Protein AF-0000000071013934 (afdb_homodimer)

Solvent-accessible surface area (backbone atoms only — not comparable to full-atom values): 30357 Å² total; per-residue (Å²): 129,81,74,70,80,73,46,52,66,55,54,49,18,62,59,69,71,45,72,59,79,44,71,48,72,57,85,79,31,37,41,34,33,41,64,48,52,67,45,77,41,70,38,68,51,30,74,36,22,29,48,32,32,29,73,33,54,48,61,37,32,35,42,35,50,94,93,33,70,48,90,60,59,30,35,56,66,19,29,28,35,43,26,44,74,44,64,42,32,38,39,32,55,41,21,38,24,34,35,40,36,36,43,44,63,85,71,47,74,48,70,39,23,39,59,53,44,65,43,72,41,77,47,37,84,38,65,45,62,45,28,45,50,52,50,47,48,24,54,71,65,40,77,92,51,94,57,45,66,63,50,44,48,40,41,46,52,31,43,50,57,59,66,42,40,43,78,64,80,79,79,62,72,61,55,81,66,60,81,63,67,32,49,43,55,26,52,50,49,49,49,35,62,76,39,35,37,53,90,81,43,63,60,58,53,9,51,72,53,71,35,54,50,69,58,33,41,51,53,42,20,50,53,67,75,45,42,63,66,55,48,45,50,49,42,22,47,52,52,44,54,52,44,48,70,72,46,85,66,50,68,57,55,49,22,50,63,36,51,38,92,37,49,68,58,39,40,52,52,36,22,72,70,69,71,39,39,60,68,55,46,30,56,59,62,76,103,128,81,75,69,79,72,45,53,66,54,54,49,19,63,59,68,70,46,72,57,80,45,69,47,72,58,85,80,32,37,41,34,30,42,66,40,50,66,45,76,39,70,40,68,51,30,72,36,24,30,48,32,31,29,74,34,54,49,61,37,32,35,43,34,50,93,95,33,70,48,90,60,60,30,35,56,64,19,31,28,36,44,27,44,72,44,63,43,33,37,39,31,57,42,22,38,26,34,34,40,35,37,42,45,64,85,72,48,75,48,70,39,21,39,58,55,44,66,42,71,41,78,48,38,83,39,65,45,63,45,28,44,51,50,50,47,50,23,55,72,66,40,78,92,52,95,59,44,66,61,51,45,49,40,40,47,50,29,44,50,57,59,66,42,42,44,77,66,79,78,78,61,71,60,55,82,67,59,80,63,70,34,48,42,54,25,51,50,50,48,49,34,63,74,40,35,38,52,89,81,42,60,62,59,53,10,51,71,52,71,36,53,50,68,57,32,41,51,52,41,20,52,55,67,73,44,44,63,65,56,48,43,49,49,41,22,47,52,50,46,54,52,43,47,68,71,46,88,66,52,68,57,55,49,23,50,65,35,51,40,94,38,48,68,59,39,39,51,52,36,23,72,71,72,74,40,40,60,67,54,46,31,56,58,64,76,102

Sequence (574 aa):
MTERASTNETIISETLGRGPDRSANIGDWQFARWRQFIGSYELPALVDPVFVVHVGGKPDTRLWQAEEWSSSRSIPGCATIVPAGQPTGWRIDGELDVVTVSVPLASLTCGDAIDRFRHTRFAFADPLGIALTRQILSELYAPEGIDRTAYINVLLDALKAHTLRGPALASHAPFPTADFSAHRIHNIMNAVLAHPEADHRLESMAADAGLTPSHFCRVFKKATGISPHQYVMKARLERAREMLGESELSIAAIADSIGFTSQSHFTRAFRQFSGQTPSGWRAATLQMTERASTNETIISETLGRGPDRSANIGDWQFARWRQFIGSYELPALVDPVFVVHVGGKPDTRLWQAEEWSSSRSIPGCATIVPAGQPTGWRIDGELDVVTVSVPLASLTCGDAIDRFRHTRFAFADPLGIALTRQILSELYAPEGIDRTAYINVLLDALKAHTLRGPALASHAPFPTADFSAHRIHNIMNAVLAHPEADHRLESMAADAGLTPSHFCRVFKKATGISPHQYVMKARLERAREMLGESELSIAAIADSIGFTSQSHFTRAFRQFSGQTPSGWRAATLQ

Organism: NCBI:txid2759526

pLDDT: mean 81.99, std 13.56, range [24.75, 96.44]

Nearest PDB structures (foldseek):
  3w6v-assembly1_A  TM=9.590E-01  e=8.128E-07  Streptomyces griseus
  3oio-assembly1_A  TM=9.150E-01  e=6.453E-07  Chromobacterium violaceum
  6swi-assembly1_A  TM=9.028E-01  e=6.453E-07  Geobacillus stearothermophilus
  3lsg-assembly1_A  TM=8.966E-01  e=2.168E-06  Fusobacterium nucleatum subsp. nucleatum
  4fe7-assembly1_A-2  TM=6.708E-01  e=1.730E-05  Escherichia coli

Secondary structure (DSSP, 8-state):
-------HHHHHHHHHTS--SEEEEETTEEEEEEES--EEEEEPPPSS-EEEEEEEE-S-EEEEETTEE-SS-B-TTEEEEE-TT--EEEEE-S-EEEEEEE--GGG--SHHHHHHHHS-EEEEE-HHHHHHHHHHHHHHHSPP-TTHHHHHHHHHHHHHHHHSS----TTS-SS----S-HHHHHHHHHHHHH-TTS---HHHHHHHHTS-HHHHHHHHHHHHSS-HHHHHHHHHHHHHHHHHHH----HHHHHHHTT-S-HHHHHHHHHHHHSS-HHHHHHHHH-/-------HHHHHHHHHTS--SEEEEETTEEEEEEE---EEEEEPPPSS-EEEEEEEE-S-EEEEETTEE-SS-B-TTEEEEE-TT--EEEEE-S-EEEEEEE--GGG--SHHHHHHHHS-EEEEE-HHHHHHHHHHHHHHHSPP-TTHHHHHHHHHHHHHHHHSS----TTS-SS----S-HHHHHHHHHHHHH-TTS---HHHHHHHHTS-HHHHHHHHHHHHSS-HHHHHHHHHHHHHHHHHHH----HHHHHHHTT-S-HHHHHHHHHHHHSS-HHHHHHHHH-

Foldseek 3Di:
DPPPPQAQQNQVCVQQVHGFPDWDDQDPKIKGKHKDGAAKTKGAFHAFKKKKAFQDWDFAKWKDDPNDIDPHTADHQFIKIGAGPHIIMMGGDTMTIMMIMGDDPVLLDDPQQCVLRVDIDPGHHDNLLNVLSVVLVVLSPDPDDPCSSVVNVVSVVVNSCVNSGHPPPPDDDPDQDQPAPPVLLVVLLVVCLVQLQDDDDLCVSQVSSVHHSVVCQVSNCSRPVHGPVVSSLVSLLVVLLVCLLPHPDDLQVSCNRNHHPGSVVSQVSNCVVPVHGSVVSSVVNVD/DPPPPQAQQNQVCVQQVHGFPDWDDQDPKIKGKHKFDADKTKGAFHAFKKKKAFQDWDFAKWKDDPNDIDPHTADHQFIKIDAGPHIIMMGDDTMTIMMIMGDDPVLLDDPQQCVLRVDIDPGHHDNLLNVLSVVLVVLSPDPDDPCSSVVNVVSVVVNSCVNSGHPPPPPDPPDQDQPAPVVLLVVLLVVCLVQLQDPDDLCVSQVSSVHHSVVQQVSNCSRPVHGPVVSSLVSLLVVLLVCLLPHPDDLQVSCNRNHHPGSVVSQVSNCVVPVHGSVVSSVVNVD

Radius of gyration: 30.51 Å; Cα contacts (8 Å, |Δi|>4): 995; chains: 2; bounding box: 53×97×70 Å

Structure (mmCIF, N/CA/C/O backbone):
data_AF-0000000071013934-model_v1
#
loop_
_entity.id
_entity.type
_entity.pdbx_description
1 polymer 'Helix-turn-helix transcriptional regulator'
#
loop_
_atom_site.group_PDB
_atom_site.id
_atom_site.type_symbol
_atom_site.label_atom_id
_atom_site.label_alt_id
_atom_site.label_comp_id
_atom_site.label_asym_id
_atom_site.label_entity_id
_atom_site.label_seq_id
_atom_site.pdbx_PDB_ins_code
_atom_site.Cartn_x
_atom_site.Cartn_y
_atom_site.Cartn_z
_atom_site.occupancy
_atom_site.B_iso_or_equiv
_atom_site.auth_seq_id
_atom_site.auth_comp_id
_atom_site.auth_asym_id
_atom_site.auth_atom_id
_atom_site.pdbx_PDB_model_num
ATOM 1 N N . MET A 1 1 ? -12.875 -44.25 2.525 1 24.75 1 MET A N 1
ATOM 2 C CA . MET A 1 1 ? -12.156 -43.312 1.644 1 24.75 1 MET A CA 1
ATOM 3 C C . MET A 1 1 ? -12.141 -41.906 2.221 1 24.75 1 MET A C 1
ATOM 5 O O . MET A 1 1 ? -13.195 -41.281 2.373 1 24.75 1 MET A O 1
ATOM 9 N N . THR A 1 2 ? -11.406 -41.656 3.229 1 33.31 2 THR A N 1
ATOM 10 C CA . THR A 1 2 ? -11.438 -40.5 4.094 1 33.31 2 THR A CA 1
ATOM 11 C C . THR A 1 2 ? -11.531 -39.219 3.268 1 33.31 2 THR A C 1
ATOM 13 O O . THR A 1 2 ? -10.68 -38.969 2.414 1 33.31 2 THR A O 1
ATOM 16 N N . GLU A 1 3 ? -12.656 -38.781 2.926 1 38.78 3 GLU A N 1
ATOM 17 C CA . GLU A 1 3 ? -12.984 -37.562 2.193 1 38.78 3 GLU A CA 1
ATOM 18 C C . GLU A 1 3 ? -12.008 -36.438 2.525 1 38.78 3 GLU A C 1
ATOM 20 O O . GLU A 1 3 ? -11.961 -35.969 3.662 1 38.78 3 GLU A O 1
ATOM 25 N N . ARG A 1 4 ? -10.812 -36.594 2.219 1 44.19 4 ARG A N 1
ATOM 26 C CA . ARG A 1 4 ? -9.844 -35.531 2.463 1 44.19 4 ARG A CA 1
ATOM 27 C C . ARG A 1 4 ? -10.492 -34.156 2.34 1 44.19 4 ARG A C 1
ATOM 29 O O . ARG A 1 4 ? -11.188 -33.875 1.362 1 44.19 4 ARG A O 1
ATOM 36 N N . ALA A 1 5 ? -10.828 -33.5 3.428 1 55.72 5 ALA A N 1
ATOM 37 C CA . ALA A 1 5 ? -11.445 -32.188 3.596 1 55.72 5 ALA A CA 1
ATOM 38 C C . ALA A 1 5 ? -10.891 -31.203 2.584 1 55.72 5 ALA A C 1
ATOM 40 O O . ALA A 1 5 ? -9.688 -30.953 2.541 1 55.72 5 ALA A O 1
ATOM 41 N N . SER A 1 6 ? -11.555 -30.938 1.416 1 79.31 6 SER A N 1
ATOM 42 C CA . SER A 1 6 ? -11.203 -30.125 0.256 1 79.31 6 SER A CA 1
ATOM 43 C C . SER A 1 6 ? -10.82 -28.703 0.67 1 79.31 6 SER A C 1
ATOM 45 O O . SER A 1 6 ? -11.523 -28.078 1.472 1 79.31 6 SER A O 1
ATOM 47 N N . THR A 1 7 ? -9.562 -28.312 0.638 1 89.19 7 THR A N 1
ATOM 48 C CA . THR A 1 7 ? -9.078 -26.969 0.917 1 89.19 7 THR A CA 1
ATOM 49 C C . THR A 1 7 ? -9.461 -26.016 -0.21 1 89.19 7 THR A C 1
ATOM 51 O O . THR A 1 7 ? -9.867 -26.453 -1.288 1 89.19 7 THR A O 1
ATOM 54 N N . ASN A 1 8 ? -9.508 -24.719 0.08 1 94.44 8 ASN A N 1
ATOM 55 C CA . ASN A 1 8 ? -9.734 -23.734 -0.963 1 94.44 8 ASN A CA 1
ATOM 56 C C . ASN A 1 8 ? -8.812 -23.953 -2.158 1 94.44 8 ASN A C 1
ATOM 58 O O . ASN A 1 8 ? -9.242 -23.844 -3.309 1 94.44 8 ASN A O 1
ATOM 62 N N . GLU A 1 9 ? -7.594 -24.266 -1.854 1 91 9 GLU A N 1
ATOM 63 C CA . GLU A 1 9 ? -6.621 -24.469 -2.924 1 91 9 GLU A CA 1
ATOM 64 C C . GLU A 1 9 ? -7.047 -25.609 -3.846 1 91 9 GLU A C 1
ATOM 66 O O . GLU A 1 9 ? -6.945 -25.5 -5.07 1 91 9 GLU A O 1
ATOM 71 N N . THR A 1 10 ? -7.461 -26.688 -3.25 1 89.38 10 THR A N 1
ATOM 72 C CA . THR A 1 10 ? -7.902 -27.844 -4.035 1 89.38 10 THR A CA 1
ATOM 73 C C . THR A 1 10 ? -9.117 -27.484 -4.883 1 89.38 10 THR A C 1
ATOM 75 O O . THR A 1 10 ? -9.18 -27.812 -6.066 1 89.38 10 THR A O 1
ATOM 78 N N . ILE A 1 11 ? -10.086 -26.781 -4.293 1 90.69 11 ILE A N 1
ATOM 79 C CA . ILE A 1 11 ? -11.312 -26.406 -4.988 1 90.69 11 ILE A CA 1
ATOM 80 C C . ILE A 1 11 ? -10.977 -25.484 -6.168 1 90.69 11 ILE A C 1
ATOM 82 O O . ILE A 1 11 ? -11.461 -25.703 -7.281 1 90.69 11 ILE A O 1
ATOM 86 N N . ILE A 1 12 ? -10.125 -24.547 -5.953 1 90.88 12 ILE A N 1
ATOM 87 C CA . ILE A 1 12 ? -9.758 -23.594 -6.992 1 90.88 12 ILE A CA 1
ATOM 88 C C . ILE A 1 12 ? -8.945 -24.297 -8.078 1 90.88 12 ILE A C 1
ATOM 90 O O . ILE A 1 12 ? -9.156 -24.047 -9.266 1 90.88 12 ILE A O 1
ATOM 94 N N . SER A 1 13 ? -8.023 -25.141 -7.652 1 85.12 13 SER A N 1
ATOM 95 C CA . SER A 1 13 ? -7.211 -25.891 -8.609 1 85.12 13 SER A CA 1
ATOM 96 C C . SER A 1 13 ? -8.086 -26.734 -9.531 1 85.12 13 SER A C 1
ATOM 98 O O . SER A 1 13 ? -7.852 -26.781 -10.742 1 85.12 13 SER A O 1
ATOM 100 N N . GLU A 1 14 ? -8.977 -27.375 -8.938 1 79.5 14 GLU A N 1
ATOM 101 C CA . GLU A 1 14 ? -9.883 -28.203 -9.727 1 79.5 14 GLU A CA 1
ATOM 102 C C . GLU A 1 14 ? -10.719 -27.359 -10.68 1 79.5 14 GLU A C 1
ATOM 104 O O . GLU A 1 14 ? -10.953 -27.75 -11.828 1 79.5 14 GLU A O 1
ATOM 109 N N . THR A 1 15 ? -11.195 -26.234 -10.195 1 80.94 15 THR A N 1
ATOM 110 C CA . THR A 1 15 ? -11.992 -25.328 -11.016 1 80.94 15 THR A CA 1
ATOM 111 C C . THR A 1 15 ? -11.18 -24.797 -12.195 1 80.94 15 THR A C 1
ATOM 113 O O . THR A 1 15 ? -11.672 -24.734 -13.32 1 80.94 15 THR A O 1
ATOM 116 N N . LEU A 1 16 ? -9.93 -24.469 -11.922 1 77.31 16 LEU A N 1
ATOM 117 C CA . LEU A 1 16 ? -9.078 -23.875 -12.945 1 77.31 16 LEU A CA 1
ATOM 118 C C . LEU A 1 16 ? -8.422 -24.938 -13.812 1 77.31 16 LEU A C 1
ATOM 120 O O . LEU A 1 16 ? -7.922 -24.641 -14.898 1 77.31 16 LEU A O 1
ATOM 124 N N . GLY A 1 17 ? -8.398 -26.125 -13.289 1 68.56 17 GLY A N 1
ATOM 125 C CA . GLY A 1 17 ? -7.738 -27.219 -14 1 68.56 17 GLY A CA 1
ATOM 126 C C . GLY A 1 17 ? -6.23 -27.203 -13.836 1 68.56 17 GLY A C 1
ATOM 127 O O . GLY A 1 17 ? -5.508 -27.828 -14.617 1 68.56 17 GLY A O 1
ATOM 128 N N . ARG A 1 18 ? -5.766 -26.391 -12.906 1 71.31 18 ARG A N 1
ATOM 129 C CA . ARG A 1 18 ? -4.336 -26.312 -12.633 1 71.31 18 ARG A CA 1
ATOM 130 C C . ARG A 1 18 ? -4.074 -25.828 -11.211 1 71.31 18 ARG A C 1
ATOM 132 O O . ARG A 1 18 ? -4.922 -25.172 -10.609 1 71.31 18 ARG A O 1
ATOM 139 N N . GLY A 1 19 ? -2.854 -26.078 -10.758 1 77.81 19 GLY A N 1
ATOM 140 C CA . GLY A 1 19 ? -2.469 -25.609 -9.438 1 77.81 19 GLY A CA 1
ATOM 141 C C . GLY A 1 19 ? -1.943 -24.188 -9.438 1 77.81 19 GLY A C 1
ATOM 142 O O . GLY A 1 19 ? -1.759 -23.594 -10.5 1 77.81 19 GLY A O 1
ATOM 143 N N . PRO A 1 20 ? -1.789 -23.672 -8.258 1 84.25 20 PRO A N 1
ATOM 144 C CA . PRO A 1 20 ? -1.221 -22.328 -8.156 1 84.25 20 PRO A CA 1
ATOM 145 C C . PRO A 1 20 ? 0.247 -22.281 -8.57 1 84.25 20 PRO A C 1
ATOM 147 O O . PRO A 1 20 ? 0.943 -23.297 -8.531 1 84.25 20 PRO A O 1
ATOM 150 N N . ASP A 1 21 ? 0.626 -21.125 -9.023 1 78.75 21 ASP A N 1
ATOM 151 C CA . ASP A 1 21 ? 2.031 -20.891 -9.336 1 78.75 21 ASP A CA 1
ATOM 152 C C . ASP A 1 21 ? 2.9 -21 -8.086 1 78.75 21 ASP A C 1
ATOM 154 O O . ASP A 1 21 ? 3.996 -21.562 -8.133 1 78.75 21 ASP A O 1
ATOM 158 N N . ARG A 1 22 ? 2.445 -20.422 -7.035 1 82.31 22 ARG A N 1
ATOM 159 C CA . ARG A 1 22 ? 3.076 -20.453 -5.719 1 82.31 22 ARG A CA 1
ATOM 160 C C . ARG A 1 22 ? 2.029 -20.469 -4.613 1 82.31 22 ARG A C 1
ATOM 162 O O . ARG A 1 22 ? 1.016 -19.766 -4.699 1 82.31 22 ARG A O 1
ATOM 169 N N . SER A 1 23 ? 2.25 -21.312 -3.662 1 91.06 23 SER A N 1
ATOM 170 C CA . SER A 1 23 ? 1.343 -21.344 -2.52 1 91.06 23 SER A CA 1
ATOM 171 C C . SER A 1 23 ? 2.102 -21.562 -1.218 1 91.06 23 SER A C 1
ATOM 173 O O . SER A 1 23 ? 3.191 -22.141 -1.22 1 91.06 23 SER A O 1
ATOM 175 N N . ALA A 1 24 ? 1.647 -21.047 -0.146 1 91.75 24 ALA A N 1
ATOM 176 C CA . ALA A 1 24 ? 2.25 -21.219 1.172 1 91.75 24 ALA A CA 1
ATOM 177 C C . ALA A 1 24 ? 1.213 -21.047 2.277 1 91.75 24 ALA A C 1
ATOM 179 O O . ALA A 1 24 ? 0.344 -20.172 2.189 1 91.75 24 ALA A O 1
ATOM 180 N N . ASN A 1 25 ? 1.314 -21.891 3.209 1 91.88 25 ASN A N 1
ATOM 181 C CA . ASN A 1 25 ? 0.598 -21.656 4.457 1 91.88 25 ASN A CA 1
ATOM 182 C C . ASN A 1 25 ? 1.431 -20.844 5.434 1 91.88 25 ASN A C 1
ATOM 184 O O . ASN A 1 25 ? 2.547 -21.219 5.785 1 91.88 25 ASN A O 1
ATOM 188 N N . ILE A 1 26 ? 1.011 -19.781 5.832 1 91.94 26 ILE A N 1
ATOM 189 C CA . ILE A 1 26 ? 1.632 -18.922 6.828 1 91.94 26 ILE A CA 1
ATOM 190 C C . ILE A 1 26 ? 0.737 -18.828 8.062 1 91.94 26 ILE A C 1
ATOM 192 O O . ILE A 1 26 ? -0.283 -18.125 8.047 1 91.94 26 ILE A O 1
ATOM 196 N N . GLY A 1 27 ? 1.158 -19.438 9.094 1 87.44 27 GLY A N 1
ATOM 197 C CA . GLY A 1 27 ? 0.196 -19.672 10.156 1 87.44 27 GLY A CA 1
ATOM 198 C C . GLY A 1 27 ? -1.03 -20.438 9.695 1 87.44 27 GLY A C 1
ATOM 199 O O . GLY A 1 27 ? -0.911 -21.5 9.07 1 87.44 27 GLY A O 1
ATOM 200 N N . ASP A 1 28 ? -2.201 -19.828 10.023 1 90.19 28 ASP A N 1
ATOM 201 C CA . ASP A 1 28 ? -3.457 -20.469 9.648 1 90.19 28 ASP A CA 1
ATOM 202 C C . ASP A 1 28 ? -4.008 -19.891 8.352 1 90.19 28 ASP A C 1
ATOM 204 O O . ASP A 1 28 ? -5.082 -20.281 7.895 1 90.19 28 ASP A O 1
ATOM 208 N N . TRP A 1 29 ? -3.27 -18.984 7.781 1 94 29 TRP A N 1
ATOM 209 C CA . TRP A 1 29 ? -3.727 -18.375 6.535 1 94 29 TRP A CA 1
ATOM 210 C C . TRP A 1 29 ? -3.014 -18.984 5.336 1 94 29 TRP A C 1
ATOM 212 O O . TRP A 1 29 ? -1.835 -19.344 5.418 1 94 29 TRP A O 1
ATOM 222 N N . GLN A 1 30 ? -3.695 -19.141 4.297 1 94.31 30 GLN A N 1
ATOM 223 C CA . GLN A 1 30 ? -3.129 -19.75 3.096 1 94.31 30 GLN A CA 1
ATOM 224 C C . GLN A 1 30 ? -3.049 -18.75 1.953 1 94.31 30 GLN A C 1
ATOM 226 O O . GLN A 1 30 ? -4.039 -18.078 1.633 1 94.31 30 GLN A O 1
ATOM 231 N N . PHE A 1 31 ? -1.835 -18.594 1.401 1 94.81 31 PHE A N 1
ATOM 232 C CA . PHE A 1 31 ? -1.587 -17.734 0.249 1 94.81 31 PHE A CA 1
ATOM 233 C C . PHE A 1 31 ? -1.351 -18.578 -1.005 1 94.81 31 PHE A C 1
ATOM 235 O O . PHE A 1 31 ? -0.625 -19.562 -0.967 1 94.81 31 PHE A O 1
ATOM 242 N N . ALA A 1 32 ? -1.992 -18.172 -2.107 1 94.12 32 ALA A N 1
ATOM 243 C CA . ALA A 1 32 ? -1.76 -18.859 -3.379 1 94.12 32 ALA A CA 1
ATOM 244 C C . ALA A 1 32 ? -1.854 -17.875 -4.547 1 94.12 32 ALA A C 1
ATOM 246 O O . ALA A 1 32 ? -2.793 -17.078 -4.625 1 94.12 32 ALA A O 1
ATOM 247 N N . ARG A 1 33 ? -0.905 -17.891 -5.367 1 89.88 33 ARG A N 1
ATOM 248 C CA . ARG A 1 33 ? -0.937 -17.078 -6.578 1 89.88 33 ARG A CA 1
ATOM 249 C C . ARG A 1 33 ? -1.423 -17.891 -7.773 1 89.88 33 ARG A C 1
ATOM 251 O O . ARG A 1 33 ? -0.94 -19 -8.008 1 89.88 33 ARG A O 1
ATOM 258 N N . TRP A 1 34 ? -2.377 -17.328 -8.461 1 85.19 34 TRP A N 1
ATOM 259 C CA . TRP A 1 34 ? -2.953 -17.938 -9.648 1 85.19 34 TRP A CA 1
ATOM 260 C C . TRP A 1 34 ? -2.721 -17.078 -10.883 1 85.19 34 TRP A C 1
ATOM 262 O O . TRP A 1 34 ? -3.018 -15.883 -10.875 1 85.19 34 TRP A O 1
ATOM 272 N N . ARG A 1 35 ? -2.174 -17.703 -11.852 1 78 35 ARG A N 1
ATOM 273 C CA . ARG A 1 35 ? -1.84 -16.922 -13.039 1 78 35 ARG A CA 1
ATOM 274 C C . ARG A 1 35 ? -2.34 -17.609 -14.305 1 78 35 ARG A C 1
ATOM 276 O O . ARG A 1 35 ? -2.539 -18.812 -14.32 1 78 35 ARG A O 1
ATOM 283 N N . GLN A 1 36 ? -2.484 -16.656 -15.297 1 63.12 36 GLN A N 1
ATOM 284 C CA . GLN A 1 36 ? -2.492 -17.016 -16.719 1 63.12 36 GLN A CA 1
ATOM 285 C C . GLN A 1 36 ? -3.688 -17.906 -17.047 1 63.12 36 GLN A C 1
ATOM 287 O O . GLN A 1 36 ? -3.539 -18.938 -17.703 1 63.12 36 GLN A O 1
ATOM 292 N N . PHE A 1 37 ? -4.945 -17.656 -16.578 1 62.09 37 PHE A N 1
ATOM 293 C CA . PHE A 1 37 ? -6.129 -18.406 -16.969 1 62.09 37 PHE A CA 1
ATOM 294 C C . PHE A 1 37 ? -7.203 -17.469 -17.516 1 62.09 37 PHE A C 1
ATOM 296 O O . PHE A 1 37 ? -7.293 -16.312 -17.109 1 62.09 37 PHE A O 1
ATOM 303 N N . ILE A 1 38 ? -7.688 -17.828 -18.719 1 60.84 38 ILE A N 1
ATOM 304 C CA . ILE A 1 38 ? -8.789 -17.125 -19.391 1 60.84 38 ILE A CA 1
ATOM 305 C C . ILE A 1 38 ? -10 -18.062 -19.5 1 60.84 38 ILE A C 1
ATOM 307 O O . ILE A 1 38 ? -9.844 -19.266 -19.719 1 60.84 38 ILE A O 1
ATOM 311 N N . GLY A 1 39 ? -11.125 -17.375 -19.297 1 66.12 39 GLY A N 1
ATOM 312 C CA . GLY A 1 39 ? -12.336 -18.156 -19.469 1 66.12 39 GLY A CA 1
ATOM 313 C C . GLY A 1 39 ? -13.398 -17.844 -18.438 1 66.12 39 GLY A C 1
ATOM 314 O O . GLY A 1 39 ? -13.312 -16.844 -17.734 1 66.12 39 GLY A O 1
ATOM 315 N N . SER A 1 40 ? -14.438 -18.656 -18.547 1 71.62 40 SER A N 1
ATOM 316 C CA . SER A 1 40 ? -15.523 -18.578 -17.562 1 71.62 40 SER A CA 1
ATOM 317 C C . SER A 1 40 ? -15.445 -19.719 -16.562 1 71.62 40 SER A C 1
ATOM 319 O O . SER A 1 40 ? -15.25 -20.875 -16.938 1 71.62 40 SER A O 1
ATOM 321 N N . TYR A 1 41 ? -15.492 -19.375 -15.352 1 77.06 41 TYR A N 1
ATOM 322 C CA . TYR A 1 41 ? -15.32 -20.375 -14.297 1 77.06 41 TYR A CA 1
ATOM 323 C C . TYR A 1 41 ? -16.453 -20.297 -13.289 1 77.06 41 TYR A C 1
ATOM 325 O O . TYR A 1 41 ? -16.891 -19.219 -12.898 1 77.06 41 TYR A O 1
ATOM 333 N N . GLU A 1 42 ? -16.953 -21.438 -13.023 1 82.62 42 GLU A N 1
ATOM 334 C CA . GLU A 1 42 ? -17.875 -21.578 -11.898 1 82.62 42 GLU A CA 1
ATOM 335 C C . GLU A 1 42 ? -17.141 -22.125 -10.664 1 82.62 42 GLU A C 1
ATOM 337 O O . GLU A 1 42 ? -16.797 -23.297 -10.609 1 82.62 42 GLU A O 1
ATOM 342 N N . LEU A 1 43 ? -16.969 -21.281 -9.758 1 86.75 43 LEU A N 1
ATOM 343 C CA . LEU A 1 43 ? -16.25 -21.641 -8.547 1 86.75 43 LEU A CA 1
ATOM 344 C C . LEU A 1 43 ? -17.203 -22.125 -7.469 1 86.75 43 LEU A C 1
ATOM 346 O O . LEU A 1 43 ? -18.047 -21.375 -6.996 1 86.75 43 LEU A O 1
ATOM 350 N N . PRO A 1 44 ? -17.062 -23.406 -7.168 1 90.25 44 PRO A N 1
ATOM 351 C CA . PRO A 1 44 ? -17.891 -23.906 -6.062 1 90.25 44 PRO A CA 1
ATOM 352 C C . PRO A 1 44 ? -17.656 -23.141 -4.762 1 90.25 44 PRO A C 1
ATOM 354 O O . PRO A 1 44 ? -16.703 -22.359 -4.66 1 90.25 44 PRO A O 1
ATOM 357 N N . ALA A 1 45 ? -18.594 -23.391 -3.824 1 92.31 45 ALA A N 1
ATOM 358 C CA . ALA A 1 45 ? -18.453 -22.766 -2.514 1 92.31 45 ALA A CA 1
ATOM 359 C C . ALA A 1 45 ? -17.109 -23.141 -1.886 1 92.31 45 ALA A C 1
ATOM 361 O O . ALA A 1 45 ? -16.719 -24.312 -1.852 1 92.31 45 ALA A O 1
ATOM 362 N N . LEU A 1 46 ? -16.438 -22.141 -1.454 1 93.56 46 LEU A N 1
ATOM 363 C CA . LEU A 1 46 ? -15.156 -22.344 -0.776 1 93.56 46 LEU A CA 1
ATOM 364 C C . LEU A 1 46 ? -15.375 -22.656 0.699 1 93.56 46 LEU A C 1
ATOM 366 O O . LEU A 1 46 ? -16.438 -22.375 1.255 1 93.56 46 LEU A O 1
ATOM 370 N N . VAL A 1 47 ? -14.406 -23.297 1.325 1 93.81 47 VAL A N 1
ATOM 371 C CA . VAL A 1 47 ? -14.477 -23.703 2.725 1 93.81 47 VAL A CA 1
ATOM 372 C C . VAL A 1 47 ? -14.266 -22.5 3.627 1 93.81 47 VAL A C 1
ATOM 374 O O . VAL A 1 47 ? -14.984 -22.312 4.613 1 93.81 47 VAL A O 1
ATOM 377 N N . ASP A 1 48 ? -13.312 -21.688 3.346 1 95.06 48 ASP A N 1
ATOM 378 C CA . ASP A 1 48 ? -12.984 -20.453 4.039 1 95.06 48 ASP A CA 1
ATOM 379 C C . ASP A 1 48 ? -13.188 -19.234 3.127 1 95.06 48 ASP A C 1
ATOM 381 O O . ASP A 1 48 ? -13.07 -19.359 1.905 1 95.06 48 ASP A O 1
ATOM 385 N N . PRO A 1 49 ? -13.609 -18.109 3.719 1 94.94 49 PRO A N 1
ATOM 386 C CA . PRO A 1 49 ? -13.633 -16.906 2.883 1 94.94 49 PRO A CA 1
ATOM 387 C C . PRO A 1 49 ? -12.242 -16.516 2.373 1 94.94 49 PRO A C 1
ATOM 389 O O . PRO A 1 49 ? -11.234 -16.891 2.965 1 94.94 49 PRO A O 1
ATOM 392 N N . VAL A 1 50 ? -12.305 -15.711 1.302 1 95.81 50 VAL A N 1
ATOM 393 C CA . VAL A 1 50 ? -11.023 -15.43 0.657 1 95.81 50 VAL A CA 1
ATOM 394 C C . VAL A 1 50 ? -10.93 -13.938 0.339 1 95.81 50 VAL A C 1
ATOM 396 O O . VAL A 1 50 ? -11.906 -13.32 -0.077 1 95.81 50 VAL A O 1
ATOM 399 N N . PHE A 1 51 ? -9.812 -13.352 0.679 1 94.31 51 PHE A N 1
ATOM 400 C CA . PHE A 1 51 ? -9.383 -12.039 0.209 1 94.31 51 PHE A CA 1
ATOM 401 C C . PHE A 1 51 ? -8.531 -12.164 -1.051 1 94.31 51 PHE A C 1
ATOM 403 O O . PHE A 1 51 ? -7.395 -12.641 -0.995 1 94.31 51 PHE A O 1
ATOM 410 N N . VAL A 1 52 ? -9.078 -11.781 -2.225 1 93.38 52 VAL A N 1
ATOM 411 C CA . VAL A 1 52 ? -8.414 -11.938 -3.518 1 93.38 52 VAL A CA 1
ATOM 412 C C . VAL A 1 52 ? -7.785 -10.617 -3.943 1 93.38 52 VAL A C 1
ATOM 414 O O . VAL A 1 52 ? -8.453 -9.578 -3.963 1 93.38 52 VAL A O 1
ATOM 417 N N . VAL A 1 53 ? -6.551 -10.664 -4.277 1 92.56 53 VAL A N 1
ATOM 418 C CA . VAL A 1 53 ? -5.84 -9.469 -4.727 1 92.56 53 VAL A CA 1
ATOM 419 C C . VAL A 1 53 ? -5.441 -9.633 -6.191 1 92.56 53 VAL A C 1
ATOM 421 O O . VAL A 1 53 ? -4.77 -10.602 -6.555 1 92.56 53 VAL A O 1
ATOM 424 N N . HIS A 1 54 ? -5.871 -8.727 -6.996 1 87.12 54 HIS A N 1
ATOM 425 C CA . HIS A 1 54 ? -5.453 -8.664 -8.391 1 87.12 54 HIS A CA 1
ATOM 426 C C . HIS A 1 54 ? -4.078 -8.023 -8.531 1 87.12 54 HIS A C 1
ATOM 428 O O . HIS A 1 54 ? -3.932 -6.812 -8.336 1 87.12 54 HIS A O 1
ATOM 434 N N . VAL A 1 55 ? -3.113 -8.773 -8.797 1 82.19 55 VAL A N 1
ATOM 435 C CA . VAL A 1 55 ? -1.748 -8.258 -8.727 1 82.19 55 VAL A CA 1
ATOM 436 C C . VAL A 1 55 ? -1.241 -7.938 -10.125 1 82.19 55 VAL A C 1
ATOM 438 O O . VAL A 1 55 ? -0.285 -7.176 -10.289 1 82.19 55 VAL A O 1
ATOM 441 N N . GLY A 1 56 ? -1.862 -8.5 -11.047 1 74.88 56 GLY A N 1
ATOM 442 C CA . GLY A 1 56 ? -1.399 -8.242 -12.398 1 74.88 56 GLY A CA 1
ATOM 443 C C . GLY A 1 56 ? -2.342 -8.766 -13.461 1 74.88 56 GLY A C 1
ATOM 444 O O . GLY A 1 56 ? -3.402 -9.312 -13.148 1 74.88 56 GLY A O 1
ATOM 445 N N . GLY A 1 57 ? -1.927 -8.516 -14.695 1 68.25 57 GLY A N 1
ATOM 446 C CA . GLY A 1 57 ? -2.711 -8.984 -15.828 1 68.25 57 GLY A CA 1
ATOM 447 C C . GLY A 1 57 ? -3.631 -7.914 -16.391 1 68.25 57 GLY A C 1
ATOM 448 O O . GLY A 1 57 ? -3.494 -6.734 -16.062 1 68.25 57 GLY A O 1
ATOM 449 N N . LYS A 1 58 ? -4.477 -8.336 -17.312 1 64.62 58 LYS A N 1
ATOM 450 C CA . LYS A 1 58 ? -5.352 -7.402 -18.016 1 64.62 58 LYS A CA 1
ATOM 451 C C . LYS A 1 58 ? -6.562 -7.039 -17.156 1 64.62 58 LYS A C 1
ATOM 453 O O . LYS A 1 58 ? -7.074 -7.871 -16.406 1 64.62 58 LYS A O 1
ATOM 458 N N . PRO A 1 59 ? -6.91 -5.801 -17.156 1 60.09 59 PRO A N 1
ATOM 459 C CA . PRO A 1 59 ? -8.039 -5.289 -16.375 1 60.09 59 PRO A CA 1
ATOM 460 C C . PRO A 1 59 ? -9.391 -5.738 -16.922 1 60.09 59 PRO A C 1
ATOM 462 O O . PRO A 1 59 ? -10.156 -4.918 -17.422 1 60.09 59 PRO A O 1
ATOM 465 N N . ASP A 1 60 ? -9.648 -6.965 -17.172 1 63.81 60 ASP A N 1
ATOM 466 C CA . ASP A 1 60 ? -10.969 -7.309 -17.688 1 63.81 60 ASP A CA 1
ATOM 467 C C . ASP A 1 60 ? -11.508 -8.562 -17 1 63.81 60 ASP A C 1
ATOM 469 O O . ASP A 1 60 ? -11.711 -9.594 -17.656 1 63.81 60 ASP A O 1
ATOM 473 N N . THR A 1 61 ? -11.734 -8.469 -15.688 1 69 61 THR A N 1
ATOM 474 C CA . THR A 1 61 ? -12.336 -9.539 -14.898 1 69 61 THR A CA 1
ATOM 475 C C . THR A 1 61 ? -13.688 -9.109 -14.344 1 69 61 THR A C 1
ATOM 477 O O . THR A 1 61 ? -13.82 -8.016 -13.797 1 69 61 THR A O 1
ATOM 480 N N . ARG A 1 62 ? -14.656 -9.875 -14.648 1 67.31 62 ARG A N 1
ATOM 481 C CA . ARG A 1 62 ? -15.992 -9.609 -14.133 1 67.31 62 ARG A CA 1
ATOM 482 C C . ARG A 1 62 ? -16.469 -10.727 -13.211 1 67.31 62 ARG A C 1
ATOM 484 O O . ARG A 1 62 ? -16.016 -11.875 -13.344 1 67.31 62 ARG A O 1
ATOM 491 N N . LEU A 1 63 ? -17.25 -10.438 -12.266 1 70.88 63 LEU A N 1
ATOM 492 C CA . LEU A 1 63 ? -17.797 -11.383 -11.297 1 70.88 63 LEU A CA 1
ATOM 493 C C . LEU A 1 63 ? -19.297 -11.586 -11.523 1 70.88 63 LEU A C 1
ATOM 495 O O . LEU A 1 63 ? -20.031 -10.625 -11.766 1 70.88 63 LEU A O 1
ATOM 499 N N . TRP A 1 64 ? -19.688 -12.758 -11.766 1 64.38 64 TRP A N 1
ATOM 500 C CA . TRP A 1 64 ? -21.109 -13.117 -11.781 1 64.38 64 TRP A CA 1
ATOM 501 C C . TRP A 1 64 ? -21.578 -13.539 -10.391 1 64.38 64 TRP A C 1
ATOM 503 O O . TRP A 1 64 ? -21.031 -14.477 -9.805 1 64.38 64 TRP A O 1
ATOM 513 N N . GLN A 1 65 ? -22.359 -12.781 -9.844 1 62.47 65 GLN A N 1
ATOM 514 C CA . GLN A 1 65 ? -23 -13.117 -8.578 1 62.47 65 GLN A CA 1
ATOM 515 C C . GLN A 1 65 ? -24.453 -12.633 -8.555 1 62.47 65 GLN A C 1
ATOM 517 O O . GLN A 1 65 ? -24.766 -11.578 -9.102 1 62.47 65 GLN A O 1
ATOM 522 N N . ALA A 1 66 ? -25.156 -13.422 -7.805 1 59.47 66 ALA A N 1
ATOM 523 C CA . ALA A 1 66 ? -26.578 -13.102 -7.668 1 59.47 66 ALA A CA 1
ATOM 524 C C . ALA A 1 66 ? -27.219 -12.867 -9.031 1 59.47 66 ALA A C 1
ATOM 526 O O . ALA A 1 66 ? -27.938 -11.891 -9.227 1 59.47 66 ALA A O 1
ATOM 527 N N . GLU A 1 67 ? -26.828 -13.711 -10.055 1 62.97 67 GLU A N 1
ATOM 528 C CA . GLU A 1 67 ? -27.453 -13.797 -11.375 1 62.97 67 GLU A CA 1
ATOM 529 C C . GLU A 1 67 ? -27.141 -12.555 -12.203 1 62.97 67 GLU A C 1
ATOM 531 O O . GLU A 1 67 ? -27.922 -12.195 -13.102 1 62.97 67 GLU A O 1
ATOM 536 N N . GLU A 1 68 ? -26.234 -11.781 -11.656 1 65.94 68 GLU A N 1
ATOM 537 C CA . GLU A 1 68 ? -25.875 -10.617 -12.453 1 65.94 68 GLU A CA 1
ATOM 538 C C . GLU A 1 68 ? -24.359 -10.477 -12.547 1 65.94 68 GLU A C 1
ATOM 540 O O . GLU A 1 68 ? -23.625 -10.859 -11.625 1 65.94 68 GLU A O 1
ATOM 545 N N . TRP A 1 69 ? -24.016 -9.984 -13.727 1 65.69 69 TRP A N 1
ATOM 546 C CA . TRP A 1 69 ? -22.609 -9.633 -13.883 1 65.69 69 TRP A CA 1
ATOM 547 C C . TRP A 1 69 ? -22.297 -8.305 -13.195 1 65.69 69 TRP A C 1
ATOM 549 O O . TRP A 1 69 ? -23.141 -7.406 -13.164 1 65.69 69 TRP A O 1
ATOM 559 N N . SER A 1 70 ? -21.094 -8.297 -12.633 1 68.44 70 SER A N 1
ATOM 560 C CA . SER A 1 70 ? -20.672 -7.047 -12.008 1 68.44 70 SER A CA 1
ATOM 561 C C . SER A 1 70 ? -20.578 -5.926 -13.039 1 68.44 70 SER A C 1
ATOM 563 O O . SER A 1 70 ? -20.188 -6.164 -14.188 1 68.44 70 SER A O 1
ATOM 565 N N . SER A 1 71 ? -20.984 -4.773 -12.734 1 66.81 71 SER A N 1
ATOM 566 C CA . SER A 1 71 ? -20.812 -3.596 -13.578 1 66.81 71 SER A CA 1
ATOM 567 C C . SER A 1 71 ? -19.359 -3.131 -13.602 1 66.81 71 SER A C 1
ATOM 569 O O . SER A 1 71 ? -18.891 -2.611 -14.609 1 66.81 71 SER A O 1
ATOM 571 N N . SER A 1 72 ? -18.688 -3.42 -12.5 1 67.38 72 SER A N 1
ATOM 572 C CA . SER A 1 72 ? -17.297 -3.029 -12.391 1 67.38 72 SER A CA 1
ATOM 573 C C . SER A 1 72 ? -16.375 -4.129 -12.906 1 67.38 72 SER A C 1
ATOM 575 O O . SER A 1 72 ? -16.797 -5.27 -13.086 1 67.38 72 SER A O 1
ATOM 577 N N . ARG A 1 73 ? -15.227 -3.635 -13.336 1 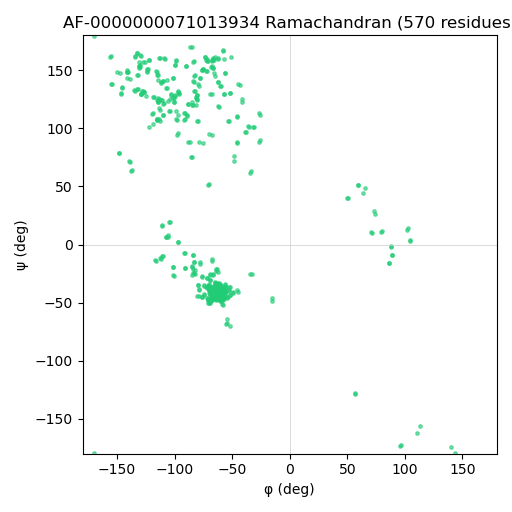71.38 73 ARG A N 1
ATOM 578 C CA . ARG A 1 73 ? -14.156 -4.555 -13.719 1 71.38 73 ARG A CA 1
ATOM 579 C C . ARG A 1 73 ? -13.008 -4.508 -12.719 1 71.38 73 ARG A C 1
ATOM 581 O O . ARG A 1 73 ? -12.719 -3.457 -12.148 1 71.38 73 ARG A O 1
ATOM 588 N N . SER A 1 74 ? -12.539 -5.699 -12.508 1 75.75 74 SER A N 1
ATOM 589 C CA . SER A 1 74 ? -11.359 -5.742 -11.648 1 75.75 74 SER A CA 1
ATOM 590 C C . SER A 1 74 ? -10.086 -5.449 -12.438 1 75.75 74 SER A C 1
ATOM 592 O O . SER A 1 74 ? -9.93 -5.926 -13.562 1 75.75 74 SER A O 1
ATOM 594 N N . ILE A 1 75 ? -9.312 -4.582 -11.898 1 74.38 75 ILE A N 1
ATOM 595 C CA . ILE A 1 75 ? -8.008 -4.254 -12.445 1 74.38 75 ILE A CA 1
ATOM 596 C C . ILE A 1 75 ? -6.926 -4.504 -11.398 1 74.38 75 ILE A C 1
ATOM 598 O O . ILE A 1 75 ? -7.219 -4.59 -10.203 1 74.38 75 ILE A O 1
ATOM 602 N N . PRO A 1 76 ? -5.652 -4.672 -11.898 1 77.75 76 PRO A N 1
ATOM 603 C CA . PRO A 1 76 ? -4.594 -4.777 -10.891 1 77.75 76 PRO A CA 1
ATOM 604 C C . PRO A 1 76 ? -4.625 -3.637 -9.875 1 77.75 76 PRO A C 1
ATOM 606 O O . PRO A 1 76 ? -4.793 -2.475 -10.258 1 77.75 76 PRO A O 1
ATOM 609 N N . GLY A 1 77 ? -4.574 -4.004 -8.609 1 80.31 77 GLY A N 1
ATOM 610 C CA . GLY A 1 77 ? -4.688 -3.012 -7.551 1 80.31 77 GLY A CA 1
ATOM 611 C C . GLY A 1 77 ? -6.043 -3.016 -6.875 1 80.31 77 GLY A C 1
ATOM 612 O O . GLY A 1 77 ? -6.301 -2.203 -5.984 1 80.31 77 GLY A O 1
ATOM 613 N N . CYS A 1 78 ? -6.84 -3.938 -7.285 1 85.38 78 CYS A N 1
ATOM 614 C CA . CYS A 1 78 ? -8.125 -4.105 -6.613 1 85.38 78 CYS A CA 1
ATOM 615 C C . CYS A 1 78 ? -8.148 -5.383 -5.785 1 85.38 78 CYS A C 1
ATOM 617 O O . CYS A 1 78 ? -7.332 -6.281 -6.004 1 85.38 78 CYS A O 1
ATOM 619 N N . ALA A 1 79 ? -9.062 -5.371 -4.879 1 89.81 79 ALA A N 1
ATOM 620 C CA . ALA A 1 79 ? -9.273 -6.543 -4.035 1 89.81 79 ALA A CA 1
ATOM 621 C C . ALA A 1 79 ? -10.719 -7.027 -4.125 1 89.81 79 ALA A C 1
ATOM 623 O O . ALA A 1 79 ? -11.617 -6.266 -4.488 1 89.81 79 ALA A O 1
ATOM 624 N N . THR A 1 80 ? -10.93 -8.281 -3.938 1 89.25 80 THR A N 1
ATOM 625 C CA . THR A 1 80 ? -12.25 -8.891 -3.914 1 89.25 80 THR A CA 1
ATOM 626 C C . THR A 1 80 ? -12.398 -9.812 -2.709 1 89.25 80 THR A C 1
ATOM 628 O O . THR A 1 80 ? -11.484 -10.562 -2.379 1 89.25 80 THR A O 1
ATOM 631 N N . ILE A 1 81 ? -13.508 -9.719 -1.992 1 91.5 81 ILE A N 1
ATOM 632 C CA . ILE A 1 81 ? -13.836 -10.648 -0.921 1 91.5 81 ILE A CA 1
ATOM 633 C C . ILE A 1 81 ? -14.836 -11.68 -1.426 1 91.5 81 ILE A C 1
ATOM 635 O O . ILE A 1 81 ? -15.898 -11.32 -1.951 1 91.5 81 ILE A O 1
ATOM 639 N N . VAL A 1 82 ? -14.453 -12.922 -1.324 1 92.69 82 VAL A N 1
ATOM 640 C CA . VAL A 1 82 ? -15.328 -14.039 -1.652 1 92.69 82 VAL A CA 1
ATOM 641 C C . VAL A 1 82 ? -15.727 -14.781 -0.375 1 92.69 82 VAL A C 1
ATOM 643 O O . VAL A 1 82 ? -14.883 -15.406 0.271 1 92.69 82 VAL A O 1
ATOM 646 N N . PRO A 1 83 ? -16.969 -14.719 0.018 1 92.44 83 PRO A N 1
ATOM 647 C CA . PRO A 1 83 ? -17.406 -15.398 1.242 1 92.44 83 PRO A CA 1
ATOM 648 C C . PRO A 1 83 ? -17.359 -16.922 1.121 1 92.44 83 PRO A C 1
ATOM 650 O O . PRO A 1 83 ? -17.328 -17.453 0.01 1 92.44 83 PRO A O 1
ATOM 653 N N . ALA A 1 84 ? -17.297 -17.516 2.271 1 93.31 84 ALA A N 1
ATOM 654 C CA . ALA A 1 84 ? -17.391 -18.984 2.307 1 93.31 84 ALA A CA 1
ATOM 655 C C . ALA A 1 84 ? -18.828 -19.438 2.094 1 93.31 84 ALA A C 1
ATOM 657 O O . ALA A 1 84 ? -19.766 -18.703 2.402 1 93.31 84 ALA A O 1
ATOM 658 N N . GLY A 1 85 ? -18.938 -20.672 1.491 1 90.06 85 GLY A N 1
ATOM 659 C CA . GLY A 1 85 ? -20.219 -21.344 1.499 1 90.06 85 GLY A CA 1
ATOM 660 C C . GLY A 1 85 ? -21.109 -20.969 0.329 1 90.06 85 GLY A C 1
ATOM 661 O O . GLY A 1 85 ? -22.234 -21.469 0.197 1 90.06 85 GLY A O 1
ATOM 662 N N . GLN A 1 86 ? -20.672 -20.078 -0.521 1 86.62 86 GLN A N 1
ATOM 663 C CA . GLN A 1 86 ? -21.453 -19.656 -1.671 1 86.62 86 GLN A CA 1
ATOM 664 C C . GLN A 1 86 ? -20.672 -19.781 -2.967 1 86.62 86 GLN A C 1
ATOM 666 O O . GLN A 1 86 ? -19.516 -19.344 -3.045 1 86.62 86 GLN A O 1
ATOM 671 N N . PRO A 1 87 ? -21.328 -20.391 -3.934 1 87.88 87 PRO A N 1
ATOM 672 C CA . PRO A 1 87 ? -20.641 -20.453 -5.23 1 87.88 87 PRO A CA 1
ATOM 673 C C . PRO A 1 87 ? -20.594 -19.094 -5.941 1 87.88 87 PRO A C 1
ATOM 675 O O . PRO A 1 87 ? -21.453 -18.25 -5.703 1 87.88 87 PRO A O 1
ATOM 678 N N . THR A 1 88 ? -19.562 -18.906 -6.691 1 85.25 88 THR A N 1
ATOM 679 C CA . THR A 1 88 ? -19.406 -17.688 -7.465 1 85.25 88 THR A CA 1
ATOM 680 C C . THR A 1 88 ? -19.047 -18 -8.914 1 85.25 88 THR A C 1
ATOM 682 O O . THR A 1 88 ? -18.531 -19.078 -9.211 1 85.25 88 THR A O 1
ATOM 685 N N . GLY A 1 89 ? -19.406 -17.062 -9.812 1 83.19 89 GLY A N 1
ATOM 686 C CA . GLY A 1 89 ? -19.016 -17.141 -11.211 1 83.19 89 GLY A CA 1
ATOM 687 C C . GLY A 1 89 ? -18.031 -16.062 -11.617 1 83.19 89 GLY A C 1
ATOM 688 O O . GLY A 1 89 ? -18.109 -14.93 -11.148 1 83.19 89 GLY A O 1
ATOM 689 N N . TRP A 1 90 ? -17.016 -16.5 -12.453 1 80.56 90 TRP A N 1
ATOM 690 C CA . TRP A 1 90 ? -15.969 -15.578 -12.867 1 80.56 90 TRP A CA 1
ATOM 691 C C . TRP A 1 90 ? -15.789 -15.609 -14.383 1 80.56 90 TRP A C 1
ATOM 693 O O . TRP A 1 90 ? -15.789 -16.688 -14.992 1 80.56 90 TRP A O 1
ATOM 703 N N . ARG A 1 91 ? -15.797 -14.492 -14.914 1 75.81 91 ARG A N 1
ATOM 704 C CA . ARG A 1 91 ? -15.414 -14.359 -16.312 1 75.81 91 ARG A CA 1
ATOM 705 C C . ARG A 1 91 ? -14.109 -13.578 -16.453 1 75.81 91 ARG A C 1
ATOM 707 O O . ARG A 1 91 ? -14.016 -12.43 -16 1 75.81 91 ARG A O 1
ATOM 714 N N . ILE A 1 92 ? -13.188 -14.18 -16.906 1 72.25 92 ILE A N 1
ATOM 715 C CA . ILE A 1 92 ? -11.859 -13.594 -17.047 1 72.25 92 ILE A CA 1
ATOM 716 C C . ILE A 1 92 ? -11.516 -13.43 -18.531 1 72.25 92 ILE A C 1
ATOM 718 O O . ILE A 1 92 ? -11.438 -14.414 -19.266 1 72.25 92 ILE A O 1
ATOM 722 N N . ASP A 1 93 ? -11.57 -12.227 -18.891 1 63.81 93 ASP A N 1
ATOM 723 C CA . ASP A 1 93 ? -11.172 -11.938 -20.266 1 63.81 93 ASP A CA 1
ATOM 724 C C . ASP A 1 93 ? -9.719 -11.477 -20.344 1 63.81 93 ASP A C 1
ATOM 726 O O . ASP A 1 93 ? -9.391 -10.367 -19.906 1 63.81 93 ASP A O 1
ATOM 730 N N . GLY A 1 94 ? -8.898 -12.414 -20.625 1 61.5 94 GLY A N 1
ATOM 731 C CA . GLY A 1 94 ? -7.48 -12.109 -20.688 1 61.5 94 GLY A CA 1
ATOM 732 C C . GLY A 1 94 ? -6.684 -12.719 -19.562 1 61.5 94 GLY A C 1
ATOM 733 O O . GLY A 1 94 ? -7.199 -13.562 -18.812 1 61.5 94 GLY A O 1
ATOM 734 N N . GLU A 1 95 ? -5.469 -12.195 -19.328 1 64.12 95 GLU A N 1
ATOM 735 C CA . GLU A 1 95 ? -4.57 -12.766 -18.328 1 64.12 95 GLU A CA 1
ATOM 736 C C . GLU A 1 95 ? -4.93 -12.281 -16.922 1 64.12 95 GLU A C 1
ATOM 738 O O . GLU A 1 95 ? -5.234 -11.102 -16.719 1 64.12 95 GLU A O 1
ATOM 743 N N . LEU A 1 96 ? -5.234 -13.203 -16.094 1 72.69 96 LEU A N 1
ATOM 744 C CA . LEU A 1 96 ? -5.504 -12.883 -14.695 1 72.69 96 LEU A CA 1
ATOM 745 C C . LEU A 1 96 ? -4.344 -13.32 -13.805 1 72.69 96 LEU A C 1
ATOM 747 O O . LEU A 1 96 ? -3.775 -14.398 -14 1 72.69 96 LEU A O 1
ATOM 751 N N . ASP A 1 97 ? -3.826 -12.461 -13.102 1 82.12 97 ASP A N 1
ATOM 752 C CA . ASP A 1 97 ? -2.832 -12.695 -12.055 1 82.12 97 ASP A CA 1
ATOM 753 C C . ASP A 1 97 ? -3.359 -12.25 -10.688 1 82.12 97 ASP A C 1
ATOM 755 O O . ASP A 1 97 ? -3.498 -11.055 -10.43 1 82.12 97 ASP A O 1
ATOM 759 N N . VAL A 1 98 ? -3.752 -13.305 -9.906 1 89.31 98 VAL A N 1
ATOM 760 C CA . VAL A 1 98 ? -4.367 -12.961 -8.633 1 89.31 98 VAL A CA 1
ATOM 761 C C . VAL A 1 98 ? -3.709 -13.758 -7.508 1 89.31 98 VAL A C 1
ATOM 763 O O . VAL A 1 98 ? -3.158 -14.836 -7.75 1 89.31 98 VAL A O 1
ATOM 766 N N . VAL A 1 99 ? -3.727 -13.211 -6.387 1 93.38 99 VAL A N 1
ATOM 767 C CA . VAL A 1 99 ? -3.348 -13.898 -5.16 1 93.38 99 VAL A CA 1
ATOM 768 C C . VAL A 1 99 ? -4.578 -14.109 -4.281 1 93.38 99 VAL A C 1
ATOM 770 O O . VAL A 1 99 ? -5.336 -13.172 -4.031 1 93.38 99 VAL A O 1
ATOM 773 N N . THR A 1 100 ? -4.832 -15.297 -3.922 1 95.19 100 THR A N 1
ATOM 774 C CA . THR A 1 100 ? -5.898 -15.602 -2.973 1 95.19 100 THR A CA 1
ATOM 775 C C . THR A 1 100 ? -5.336 -15.766 -1.562 1 95.19 100 THR A C 1
ATOM 777 O O . THR A 1 100 ? -4.32 -16.438 -1.366 1 95.19 100 THR A O 1
ATOM 780 N N . VAL A 1 101 ? -5.945 -15.133 -0.648 1 96.38 101 VAL A N 1
ATOM 781 C CA . VAL A 1 101 ? -5.641 -15.266 0.773 1 96.38 101 VAL A CA 1
ATOM 782 C C . VAL A 1 101 ? -6.84 -15.867 1.502 1 96.38 101 VAL A C 1
ATOM 784 O O . VAL A 1 101 ? -7.832 -15.18 1.754 1 96.38 101 VAL A O 1
ATOM 787 N N . SER A 1 102 ? -6.699 -17.125 1.898 1 95.81 102 SER A N 1
ATOM 788 C CA . SER A 1 102 ? -7.77 -17.812 2.615 1 95.81 102 SER A CA 1
ATOM 789 C C . SER A 1 102 ? -7.754 -17.453 4.102 1 95.81 102 SER A C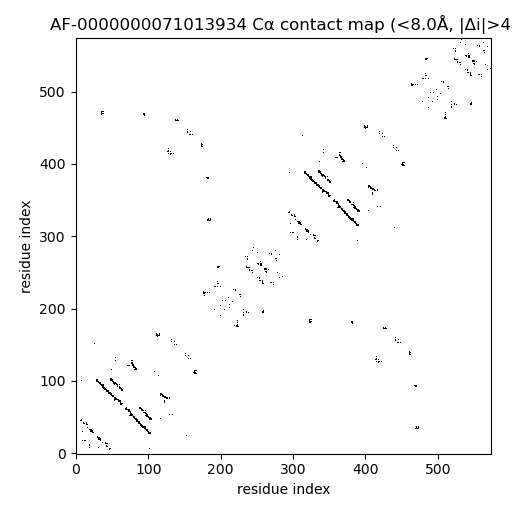 1
ATOM 791 O O . SER A 1 102 ? -6.73 -17.625 4.77 1 95.81 102 SER A O 1
ATOM 793 N N . VAL A 1 103 ? -8.867 -17.016 4.602 1 93.75 103 VAL A N 1
ATOM 794 C CA . VAL A 1 103 ? -9.039 -16.625 6 1 93.75 103 VAL A CA 1
ATOM 795 C C . VAL A 1 103 ? -9.82 -17.703 6.742 1 93.75 103 VAL A C 1
ATOM 797 O O . VAL A 1 103 ? -11.016 -17.891 6.508 1 93.75 103 VAL A O 1
ATOM 800 N N . PRO A 1 104 ? -9.141 -18.312 7.684 1 92.56 104 PRO A N 1
ATOM 801 C CA . PRO A 1 104 ? -9.867 -19.375 8.398 1 92.56 104 PRO A CA 1
ATOM 802 C C . PRO A 1 104 ? -11.117 -18.859 9.102 1 92.56 104 PRO A C 1
ATOM 804 O O . PRO A 1 104 ? -11.07 -17.844 9.797 1 92.56 104 PRO A O 1
ATOM 807 N N . LEU A 1 105 ? -12.141 -19.625 8.953 1 90.69 105 LEU A N 1
ATOM 808 C CA . LEU A 1 105 ? -13.406 -19.25 9.578 1 90.69 105 LEU A CA 1
ATOM 809 C C . LEU A 1 105 ? -13.234 -19.047 11.078 1 90.69 105 LEU A C 1
ATOM 811 O O . LEU A 1 105 ? -13.875 -18.188 11.672 1 90.69 105 LEU A O 1
ATOM 815 N N . ALA A 1 106 ? -12.375 -19.828 11.641 1 87.81 106 ALA A N 1
ATOM 816 C CA . ALA A 1 106 ? -12.125 -19.781 13.086 1 87.81 106 ALA A CA 1
ATOM 817 C C . ALA A 1 106 ? -11.547 -18.438 13.5 1 87.81 106 ALA A C 1
ATOM 819 O O . ALA A 1 106 ? -11.609 -18.062 14.664 1 87.81 106 ALA A O 1
ATOM 820 N N . SER A 1 107 ? -10.953 -17.719 12.516 1 87.5 107 SER A N 1
ATOM 821 C CA . SER A 1 107 ? -10.336 -16.438 12.812 1 87.5 107 SER A CA 1
ATOM 822 C C . SER A 1 107 ? -11.375 -15.312 12.828 1 87.5 107 SER A C 1
ATOM 824 O O . SER A 1 107 ? -11.094 -14.203 13.297 1 87.5 107 SER A O 1
ATOM 826 N N . LEU A 1 108 ? -12.539 -15.547 12.312 1 89.25 108 LEU A N 1
ATOM 827 C CA . LEU A 1 108 ? -13.594 -14.547 12.258 1 89.25 108 LEU A CA 1
ATOM 828 C C . LEU A 1 108 ? -14.398 -14.531 13.555 1 89.25 108 LEU A C 1
ATOM 830 O O . LEU A 1 108 ? -15.539 -15 13.594 1 89.25 108 LEU A O 1
ATOM 834 N N . THR A 1 109 ? -13.867 -13.977 14.609 1 83 109 THR A N 1
ATOM 835 C CA . THR A 1 109 ? -14.43 -14.078 15.945 1 83 109 THR A CA 1
ATOM 836 C C . THR A 1 109 ? -15.188 -12.797 16.312 1 83 109 THR A C 1
ATOM 838 O O . THR A 1 109 ? -16.125 -12.828 17.109 1 83 109 THR A O 1
ATOM 841 N N . CYS A 1 110 ? -14.836 -11.711 15.742 1 81.69 110 CYS A N 1
ATOM 842 C CA . CYS A 1 110 ? -15.508 -10.461 16.078 1 81.69 110 CYS A CA 1
ATOM 843 C C . CYS A 1 110 ? -16.547 -10.102 15.031 1 81.69 110 CYS A C 1
ATOM 845 O O . CYS A 1 110 ? -16.453 -10.539 13.875 1 81.69 110 CYS A O 1
ATOM 847 N N . GLY A 1 111 ? -17.531 -9.359 15.43 1 78.75 111 GLY A N 1
ATOM 848 C CA . GLY A 1 111 ? -18.641 -8.992 14.57 1 78.75 111 GLY A CA 1
ATOM 849 C C . GLY A 1 111 ? -18.219 -8.289 13.297 1 78.75 111 GLY A C 1
ATOM 850 O O . GLY A 1 111 ? -18.719 -8.586 12.211 1 78.75 111 GLY A O 1
ATOM 851 N N . ASP A 1 112 ? -17.312 -7.426 13.375 1 80.62 112 ASP A N 1
ATOM 852 C CA . ASP A 1 112 ? -16.859 -6.668 12.219 1 80.62 112 ASP A CA 1
ATOM 853 C C . ASP A 1 112 ? -16.219 -7.586 11.172 1 80.62 112 ASP A C 1
ATOM 855 O O . ASP A 1 112 ? -16.469 -7.445 9.977 1 80.62 112 ASP A O 1
ATOM 859 N N . ALA A 1 113 ? -15.43 -8.461 11.703 1 83.19 113 ALA A N 1
ATOM 860 C CA . ALA A 1 113 ? -14.766 -9.406 10.812 1 83.19 113 ALA A CA 1
ATOM 861 C C . ALA A 1 113 ? -15.781 -10.305 10.109 1 83.19 113 ALA A C 1
ATOM 863 O O . ALA A 1 113 ? -15.68 -10.539 8.906 1 83.19 113 ALA A O 1
ATOM 864 N N . ILE A 1 114 ? -16.656 -10.773 10.867 1 84.69 114 ILE A N 1
ATOM 865 C CA . ILE A 1 114 ? -17.688 -11.633 10.32 1 84.69 114 ILE A CA 1
ATOM 866 C C . ILE A 1 114 ? -18.484 -10.891 9.25 1 84.69 114 ILE A C 1
ATOM 868 O O . ILE A 1 114 ? -18.719 -11.414 8.156 1 84.69 114 ILE A O 1
ATOM 872 N N . ASP A 1 115 ? -18.812 -9.688 9.539 1 84.19 115 ASP A N 1
ATOM 873 C CA . ASP A 1 115 ? -19.594 -8.883 8.602 1 84.19 115 ASP A CA 1
ATOM 874 C C . ASP A 1 115 ? -18.797 -8.602 7.324 1 84.19 115 ASP A C 1
ATOM 876 O O . ASP A 1 115 ? -19.359 -8.594 6.227 1 84.19 115 ASP A O 1
ATOM 880 N N . ARG A 1 116 ? -17.594 -8.383 7.457 1 84.19 116 ARG A N 1
ATOM 881 C CA . ARG A 1 116 ? -16.734 -8.047 6.332 1 84.19 116 ARG A CA 1
ATOM 882 C C . ARG A 1 116 ? -16.641 -9.211 5.348 1 84.19 116 ARG A C 1
ATOM 884 O O . ARG A 1 116 ? -16.547 -9 4.137 1 84.19 116 ARG A O 1
ATOM 891 N N . PHE A 1 117 ? -16.703 -10.406 5.859 1 89 117 PHE A N 1
ATOM 892 C CA . PHE A 1 117 ? -16.438 -11.555 4.996 1 89 117 PHE A CA 1
ATOM 893 C C . PHE A 1 117 ? -17.734 -12.312 4.703 1 89 117 PHE A C 1
ATOM 895 O O . PHE A 1 117 ? -17.703 -13.383 4.09 1 89 117 PHE A O 1
ATOM 902 N N . ARG A 1 118 ? -18.828 -11.727 5.164 1 86 118 ARG A N 1
ATOM 903 C CA . ARG A 1 118 ? -20.125 -12.375 4.969 1 86 118 ARG A CA 1
ATOM 904 C C . ARG A 1 118 ? -20.672 -12.086 3.576 1 86 118 ARG A C 1
ATOM 906 O O . ARG A 1 118 ? -21.484 -12.844 3.059 1 86 118 ARG A O 1
ATOM 913 N N . HIS A 1 119 ? -20.219 -10.945 3.02 1 84.31 119 HIS A N 1
ATOM 914 C CA . HIS A 1 119 ? -20.734 -10.547 1.714 1 84.31 119 HIS A CA 1
ATOM 915 C C . HIS A 1 119 ? -19.594 -10.352 0.711 1 84.31 119 HIS A C 1
ATOM 917 O O . HIS A 1 119 ? -18.5 -9.945 1.085 1 84.31 119 HIS A O 1
ATOM 923 N N . THR A 1 120 ? -19.984 -10.648 -0.497 1 86.44 120 THR A N 1
ATOM 924 C CA . THR A 1 120 ? -19.031 -10.43 -1.567 1 86.44 120 THR A CA 1
ATOM 925 C C . THR A 1 120 ? -18.766 -8.938 -1.773 1 86.44 120 THR A C 1
ATOM 927 O O . THR A 1 120 ? -19.703 -8.141 -1.78 1 86.44 120 THR A O 1
ATOM 930 N N . ARG A 1 121 ? -17.641 -8.531 -1.821 1 84.69 121 ARG A N 1
ATOM 931 C CA . ARG A 1 121 ? -17.188 -7.215 -2.266 1 84.69 121 ARG A CA 1
ATOM 932 C C . ARG A 1 121 ? -16.25 -7.328 -3.461 1 84.69 121 ARG A C 1
ATOM 934 O O . ARG A 1 121 ? -15.133 -7.852 -3.334 1 84.69 121 ARG A O 1
ATOM 941 N N . PHE A 1 122 ? -16.703 -6.867 -4.602 1 85.94 122 PHE A N 1
ATOM 942 C CA . PHE A 1 122 ? -15.969 -7.102 -5.844 1 85.94 122 PHE A CA 1
ATOM 943 C C . PHE A 1 122 ? -15.164 -5.871 -6.242 1 85.94 122 PHE A C 1
ATOM 945 O O . PHE A 1 122 ? -15.688 -4.754 -6.234 1 85.94 122 PHE A O 1
ATOM 952 N N . ALA A 1 123 ? -13.898 -6.016 -6.461 1 86.25 123 ALA A N 1
ATOM 953 C CA . ALA A 1 123 ? -13 -5.062 -7.109 1 86.25 123 ALA A CA 1
ATOM 954 C C . ALA A 1 123 ? -12.969 -3.736 -6.359 1 86.25 123 ALA A C 1
ATOM 956 O O . ALA A 1 123 ? -13.148 -2.672 -6.957 1 86.25 123 ALA A O 1
ATOM 957 N N . PHE A 1 124 ? -12.758 -3.764 -5.148 1 82 124 PHE A N 1
ATOM 958 C CA . PHE A 1 124 ? -12.68 -2.535 -4.367 1 82 124 PHE A CA 1
ATOM 959 C C . PHE A 1 124 ? -11.227 -2.137 -4.129 1 82 124 PHE A C 1
ATOM 961 O O . PHE A 1 124 ? -10.32 -2.973 -4.223 1 82 124 PHE A O 1
ATOM 968 N N . ALA A 1 125 ? -11.07 -0.884 -3.865 1 83.44 125 ALA A N 1
ATOM 969 C CA . ALA A 1 125 ? -9.734 -0.367 -3.588 1 83.44 125 ALA A CA 1
ATOM 970 C C . ALA A 1 125 ? -9.32 -0.659 -2.148 1 83.44 125 ALA A C 1
ATOM 972 O O . ALA A 1 125 ? -10.078 -0.394 -1.213 1 83.44 125 ALA A O 1
ATOM 973 N N . ASP A 1 126 ? -8.188 -1.22 -1.946 1 88.25 126 ASP A N 1
ATOM 974 C CA . ASP A 1 126 ? -7.566 -1.466 -0.649 1 88.25 126 ASP A CA 1
ATOM 975 C C . ASP A 1 126 ? -6.043 -1.401 -0.748 1 88.25 126 ASP A C 1
ATOM 977 O O . ASP A 1 126 ? -5.367 -2.434 -0.715 1 88.25 126 ASP A O 1
ATOM 981 N N . PRO A 1 127 ? -5.555 -0.187 -0.781 1 87.19 127 PRO A N 1
ATOM 982 C CA . PRO A 1 127 ? -4.121 -0.02 -1.034 1 87.19 127 PRO A CA 1
ATOM 983 C C . PRO A 1 127 ? -3.252 -0.759 -0.02 1 87.19 127 PRO A C 1
ATOM 985 O O . PRO A 1 127 ? -2.25 -1.376 -0.392 1 87.19 127 PRO A O 1
ATOM 988 N N . LEU A 1 128 ? -3.658 -0.686 1.223 1 92.06 128 LEU A N 1
ATOM 989 C CA . LEU A 1 128 ? -2.826 -1.347 2.223 1 92.06 128 LEU A CA 1
ATOM 990 C C . LEU A 1 128 ? -2.926 -2.863 2.096 1 92.06 128 LEU A C 1
ATOM 992 O O . LEU A 1 128 ? -1.906 -3.559 2.102 1 92.06 128 LEU A O 1
ATOM 996 N N . GLY A 1 129 ? -4.133 -3.381 2.041 1 93.44 129 GLY A N 1
ATOM 997 C CA . GLY A 1 129 ? -4.289 -4.816 1.867 1 93.44 129 GLY A CA 1
ATOM 998 C C . GLY A 1 129 ? -3.529 -5.359 0.673 1 93.44 129 GLY A C 1
ATOM 999 O O . GLY A 1 129 ? -2.896 -6.414 0.76 1 93.44 129 GLY A O 1
ATOM 1000 N N . ILE A 1 130 ? -3.525 -4.66 -0.364 1 90.62 130 ILE A N 1
ATOM 1001 C CA . ILE A 1 130 ? -2.855 -5.055 -1.599 1 90.62 130 ILE A CA 1
ATOM 1002 C C . ILE A 1 130 ? -1.342 -5.004 -1.405 1 90.62 130 ILE A C 1
ATOM 1004 O O . ILE A 1 130 ? -0.632 -5.945 -1.758 1 90.62 130 ILE A O 1
ATOM 1008 N N . ALA A 1 131 ? -0.876 -3.924 -0.858 1 91.31 131 ALA A N 1
ATOM 1009 C CA . ALA A 1 131 ? 0.563 -3.764 -0.671 1 91.31 131 ALA A CA 1
ATOM 1010 C C . ALA A 1 131 ? 1.121 -4.844 0.253 1 91.31 131 ALA A C 1
ATOM 1012 O O . ALA A 1 131 ? 2.199 -5.387 0.003 1 91.31 131 ALA A O 1
ATOM 1013 N N . LEU A 1 132 ? 0.416 -5.09 1.318 1 94.81 132 LEU A N 1
ATOM 1014 C CA . LEU A 1 132 ? 0.84 -6.137 2.246 1 94.81 132 LEU A CA 1
ATOM 1015 C C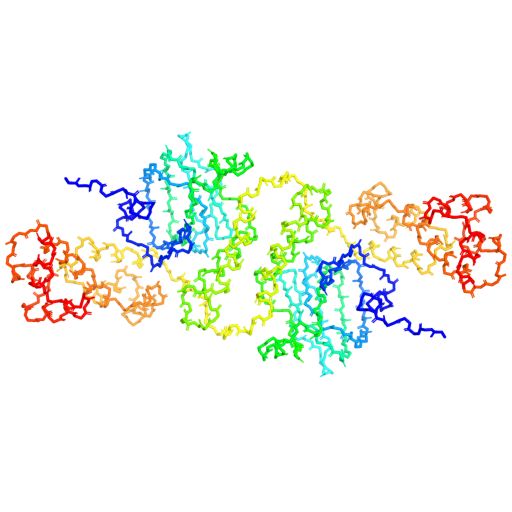 . LEU A 1 132 ? 0.883 -7.492 1.552 1 94.81 132 LEU A C 1
ATOM 1017 O O . LEU A 1 132 ? 1.865 -8.227 1.676 1 94.81 132 LEU A O 1
ATOM 1021 N N . THR A 1 133 ? -0.166 -7.812 0.842 1 94.5 133 THR A N 1
ATOM 1022 C CA . THR A 1 133 ? -0.241 -9.086 0.14 1 94.5 133 THR A CA 1
ATOM 1023 C C . THR A 1 133 ? 0.879 -9.203 -0.891 1 94.5 133 THR A C 1
ATOM 1025 O O . THR A 1 133 ? 1.548 -10.234 -0.974 1 94.5 133 THR A O 1
ATOM 1028 N N . ARG A 1 134 ? 1.102 -8.203 -1.651 1 90.69 134 ARG A N 1
ATOM 1029 C CA . ARG A 1 134 ? 2.143 -8.195 -2.674 1 90.69 134 ARG A CA 1
ATOM 1030 C C . ARG A 1 134 ? 3.523 -8.375 -2.051 1 90.69 134 ARG A C 1
ATOM 1032 O O . ARG A 1 134 ? 4.367 -9.086 -2.596 1 90.69 134 ARG A O 1
ATOM 1039 N N . GLN A 1 135 ? 3.707 -7.68 -0.987 1 91.56 135 GLN A N 1
ATOM 1040 C CA . GLN A 1 135 ? 5.008 -7.797 -0.337 1 91.56 135 GLN A CA 1
ATOM 1041 C C . GLN A 1 135 ? 5.234 -9.203 0.198 1 91.56 135 GLN A C 1
ATOM 1043 O O . GLN A 1 135 ? 6.336 -9.75 0.088 1 91.56 135 GLN A O 1
ATOM 1048 N N . ILE A 1 136 ? 4.234 -9.797 0.857 1 93 136 ILE A N 1
ATOM 1049 C CA . ILE A 1 136 ? 4.336 -11.164 1.339 1 93 136 ILE A CA 1
ATOM 1050 C C . ILE A 1 136 ? 4.645 -12.102 0.171 1 93 136 ILE A C 1
ATOM 1052 O O . ILE A 1 136 ? 5.523 -12.961 0.271 1 93 136 ILE A O 1
ATOM 1056 N N . LEU A 1 137 ? 3.939 -11.883 -0.937 1 89.31 137 LEU A N 1
ATOM 1057 C CA . LEU A 1 137 ? 4.18 -12.68 -2.133 1 89.31 137 LEU A CA 1
ATOM 1058 C C . LEU A 1 137 ? 5.629 -12.555 -2.592 1 89.31 137 LEU A C 1
ATOM 1060 O O . LEU A 1 137 ? 6.277 -13.555 -2.912 1 89.31 137 LEU A O 1
ATOM 1064 N N . SER A 1 138 ? 6.09 -11.336 -2.631 1 86.69 138 SER A N 1
ATOM 1065 C CA . SER A 1 138 ? 7.469 -11.094 -3.049 1 86.69 138 SER A CA 1
ATOM 1066 C C . SER A 1 138 ? 8.453 -11.875 -2.189 1 86.69 138 SER A C 1
ATOM 1068 O O . SER A 1 138 ? 9.438 -12.422 -2.699 1 86.69 138 SER A O 1
ATOM 1070 N N . GLU A 1 139 ? 8.156 -11.891 -0.919 1 87.69 139 GLU A N 1
ATOM 1071 C CA . GLU A 1 139 ? 9.023 -12.625 -0.001 1 87.69 139 GLU A CA 1
ATOM 1072 C C . GLU A 1 139 ? 8.977 -14.125 -0.283 1 87.69 139 GLU A C 1
ATOM 1074 O O . GLU A 1 139 ? 9.969 -14.828 -0.105 1 87.69 139 GLU A O 1
ATOM 1079 N N . LEU A 1 140 ? 7.793 -14.609 -0.667 1 84.56 140 LEU A N 1
ATOM 1080 C CA . LEU A 1 140 ? 7.633 -16.031 -0.948 1 84.56 140 LEU A CA 1
ATOM 1081 C C . LEU A 1 140 ? 8.43 -16.438 -2.186 1 84.56 140 LEU A C 1
ATOM 1083 O O . LEU A 1 140 ? 8.797 -17.594 -2.34 1 84.56 140 LEU A O 1
ATOM 1087 N N . TYR A 1 141 ? 8.68 -15.516 -3.082 1 81.25 141 TYR A N 1
ATOM 1088 C CA . TYR A 1 141 ? 9.445 -15.789 -4.297 1 81.25 141 TYR A CA 1
ATOM 1089 C C . TYR A 1 141 ? 10.93 -15.531 -4.074 1 81.25 141 TYR A C 1
ATOM 1091 O O . TYR A 1 141 ? 11.766 -16 -4.855 1 81.25 141 TYR A O 1
ATOM 1099 N N . ALA A 1 142 ? 11.219 -14.766 -3.076 1 78.12 142 ALA A N 1
ATOM 1100 C CA . ALA A 1 142 ? 12.617 -14.438 -2.795 1 78.12 142 ALA A CA 1
ATOM 1101 C C . ALA A 1 142 ? 13.336 -15.617 -2.143 1 78.12 142 ALA A C 1
ATOM 1103 O O . ALA A 1 142 ? 12.703 -16.469 -1.516 1 78.12 142 ALA A O 1
ATOM 1104 N N . PRO A 1 143 ? 14.633 -15.688 -2.375 1 76.5 143 PRO A N 1
ATOM 1105 C CA . PRO A 1 143 ? 15.375 -16.734 -1.673 1 76.5 143 PRO A CA 1
ATOM 1106 C C . PRO A 1 143 ? 15.211 -16.656 -0.156 1 76.5 143 PRO A C 1
ATOM 1108 O O . PRO A 1 143 ? 15 -15.57 0.392 1 76.5 143 PRO A O 1
ATOM 1111 N N . GLU A 1 144 ? 15.25 -17.875 0.444 1 75.25 144 GLU A N 1
ATOM 1112 C CA . GLU A 1 144 ? 15.062 -17.938 1.891 1 75.25 144 GLU A CA 1
ATOM 1113 C C . GLU A 1 144 ? 16.172 -17.172 2.623 1 75.25 144 GLU A C 1
ATOM 1115 O O . GLU A 1 144 ? 17.344 -17.344 2.312 1 75.25 144 GLU A O 1
ATOM 1120 N N . GLY A 1 145 ? 15.789 -16.172 3.363 1 73.88 145 GLY A N 1
ATOM 1121 C CA . GLY A 1 145 ? 16.719 -15.398 4.188 1 73.88 145 GLY A CA 1
ATOM 1122 C C . GLY A 1 145 ? 16.469 -15.57 5.676 1 73.88 145 GLY A C 1
ATOM 1123 O O . GLY A 1 145 ? 15.438 -16.125 6.078 1 73.88 145 GLY A O 1
ATOM 1124 N N . ILE A 1 146 ? 17.406 -15.273 6.5 1 70.12 146 ILE A N 1
ATOM 1125 C CA . ILE A 1 146 ? 17.406 -15.5 7.941 1 70.12 146 ILE A CA 1
ATOM 1126 C C . ILE A 1 146 ? 16.172 -14.82 8.562 1 70.12 146 ILE A C 1
ATOM 1128 O O . ILE A 1 146 ? 15.508 -15.398 9.422 1 70.12 146 ILE A O 1
ATOM 1132 N N . ASP A 1 147 ? 15.758 -13.719 8.109 1 83.31 147 ASP A N 1
ATOM 1133 C CA . ASP A 1 147 ? 14.711 -12.969 8.789 1 83.31 147 ASP A CA 1
ATOM 1134 C C . ASP A 1 147 ? 13.422 -12.969 7.969 1 83.31 147 ASP A C 1
ATOM 1136 O O . ASP A 1 147 ? 12.484 -12.227 8.273 1 83.31 147 ASP A O 1
ATOM 1140 N N . ARG A 1 148 ? 13.375 -13.836 7.051 1 86.56 148 ARG A N 1
ATOM 1141 C CA . ARG A 1 148 ? 12.227 -13.828 6.148 1 86.56 148 ARG A CA 1
ATOM 1142 C C . ARG A 1 148 ? 10.945 -14.211 6.887 1 86.56 148 ARG A C 1
ATOM 1144 O O . ARG A 1 148 ? 9.922 -13.539 6.746 1 86.56 148 ARG A O 1
ATOM 1151 N N . THR A 1 149 ? 11.094 -15.305 7.633 1 88.88 149 THR A N 1
ATOM 1152 C CA . THR A 1 149 ? 9.906 -15.805 8.328 1 88.88 149 THR A CA 1
ATOM 1153 C C . THR A 1 149 ? 9.383 -14.766 9.312 1 88.88 149 THR A C 1
ATOM 1155 O O . THR A 1 149 ? 8.18 -14.508 9.375 1 88.88 149 THR A O 1
ATOM 1158 N N . ALA A 1 150 ? 10.25 -14.18 10.062 1 90.75 150 ALA A N 1
ATOM 1159 C CA . ALA A 1 150 ? 9.859 -13.148 11.023 1 90.75 150 ALA A CA 1
ATOM 1160 C C . ALA A 1 150 ? 9.227 -11.953 10.312 1 90.75 150 ALA A C 1
ATOM 1162 O O . ALA A 1 150 ? 8.227 -11.406 10.773 1 90.75 150 ALA A O 1
ATOM 1163 N N . TYR A 1 151 ? 9.828 -11.594 9.227 1 92.44 151 TYR A N 1
ATOM 1164 C CA . TYR A 1 151 ? 9.32 -10.469 8.453 1 92.44 151 TYR A CA 1
ATOM 1165 C C . TYR A 1 151 ? 7.938 -10.773 7.891 1 92.44 151 TYR A C 1
ATOM 1167 O O . TYR A 1 151 ? 7.02 -9.961 8.023 1 92.44 151 TYR A O 1
ATOM 1175 N N . ILE A 1 152 ? 7.77 -11.93 7.348 1 93.69 152 ILE A N 1
ATOM 1176 C CA . ILE A 1 152 ? 6.484 -12.336 6.785 1 93.69 152 ILE A CA 1
ATOM 1177 C C . ILE A 1 152 ? 5.426 -12.352 7.883 1 93.69 152 ILE A C 1
ATOM 1179 O O . ILE A 1 152 ? 4.289 -11.922 7.664 1 93.69 152 ILE A O 1
ATOM 1183 N N . ASN A 1 153 ? 5.777 -12.758 9.039 1 94.62 153 ASN A N 1
ATOM 1184 C CA . ASN A 1 153 ? 4.82 -12.852 10.141 1 94.62 153 ASN A CA 1
ATOM 1185 C C . ASN A 1 153 ? 4.336 -11.469 10.57 1 94.62 153 ASN A C 1
ATOM 1187 O O . ASN A 1 153 ? 3.16 -11.289 10.891 1 94.62 153 ASN A O 1
ATOM 1191 N N . VAL A 1 154 ? 5.227 -10.531 10.656 1 95.25 154 VAL A N 1
ATOM 1192 C CA . VAL A 1 154 ? 4.84 -9.18 11.031 1 95.25 154 VAL A CA 1
ATOM 1193 C C . VAL A 1 154 ? 3.904 -8.594 9.969 1 95.25 154 VAL A C 1
ATOM 1195 O O . VAL A 1 154 ? 2.918 -7.934 10.305 1 95.25 154 VAL A O 1
ATOM 1198 N N . LEU A 1 155 ? 4.195 -8.828 8.695 1 96.06 155 LEU A N 1
ATOM 1199 C CA . LEU A 1 155 ? 3.338 -8.367 7.613 1 96.06 155 LEU A CA 1
ATOM 1200 C C . LEU A 1 155 ? 1.969 -9.039 7.68 1 96.06 155 LEU A C 1
ATOM 1202 O O . LEU A 1 155 ? 0.943 -8.391 7.461 1 96.06 155 LEU A O 1
ATOM 1206 N N . LEU A 1 156 ? 2.008 -10.32 8 1 95.75 156 LEU A N 1
ATOM 1207 C CA . LEU A 1 156 ? 0.754 -11.062 8.125 1 95.75 156 LEU A CA 1
ATOM 1208 C C . LEU A 1 156 ? -0.093 -10.5 9.266 1 95.75 156 LEU A C 1
ATOM 1210 O O . LEU A 1 156 ? -1.314 -10.391 9.133 1 95.75 156 LEU A O 1
ATOM 1214 N N . ASP A 1 157 ? 0.52 -10.211 10.359 1 95.81 157 ASP A N 1
ATOM 1215 C CA . ASP A 1 157 ? -0.206 -9.641 11.484 1 95.81 157 ASP A CA 1
ATOM 1216 C C . ASP A 1 157 ? -0.892 -8.336 11.102 1 95.81 157 ASP A C 1
ATOM 1218 O O . ASP A 1 157 ? -2.039 -8.094 11.477 1 95.81 157 ASP A O 1
ATOM 1222 N N . ALA A 1 158 ? -0.187 -7.543 10.383 1 96.19 158 ALA A N 1
ATOM 1223 C CA . ALA A 1 158 ? -0.776 -6.297 9.898 1 96.19 158 ALA A CA 1
ATOM 1224 C C . ALA A 1 158 ? -1.937 -6.574 8.945 1 96.19 158 ALA A C 1
ATOM 1226 O O . ALA A 1 158 ? -2.971 -5.906 9 1 96.19 158 ALA A O 1
ATOM 1227 N N . LEU A 1 159 ? -1.751 -7.531 8.031 1 95.94 159 LEU A N 1
ATOM 1228 C CA . LEU A 1 159 ? -2.801 -7.887 7.082 1 95.94 159 LEU A CA 1
ATOM 1229 C C . LEU A 1 159 ? -4.043 -8.391 7.809 1 95.94 159 LEU A C 1
ATOM 1231 O O . LEU A 1 159 ? -5.164 -7.988 7.48 1 95.94 159 LEU A O 1
ATOM 1235 N N . LYS A 1 160 ? -3.84 -9.258 8.812 1 93.94 160 LYS A N 1
ATOM 1236 C CA . LYS A 1 160 ? -4.945 -9.766 9.625 1 93.94 160 LYS A CA 1
ATOM 1237 C C . LYS A 1 160 ? -5.699 -8.625 10.305 1 93.94 160 LYS A C 1
ATOM 1239 O O . LYS A 1 160 ? -6.922 -8.531 10.195 1 93.94 160 LYS A O 1
ATOM 1244 N N . ALA A 1 161 ? -4.934 -7.789 10.969 1 92.94 161 ALA A N 1
ATOM 1245 C CA . ALA A 1 161 ? -5.551 -6.672 11.68 1 92.94 161 ALA A CA 1
ATOM 1246 C C . ALA A 1 161 ? -6.34 -5.781 10.719 1 92.94 161 ALA A C 1
ATOM 1248 O O . ALA A 1 161 ? -7.438 -5.324 11.055 1 92.94 161 ALA A O 1
ATOM 1249 N N . HIS A 1 162 ? -5.812 -5.543 9.555 1 92.25 162 HIS A N 1
ATOM 1250 C CA . HIS A 1 162 ? -6.414 -4.652 8.57 1 92.25 162 HIS A CA 1
ATOM 1251 C C . HIS A 1 162 ? -7.672 -5.266 7.969 1 92.25 162 HIS A C 1
ATOM 1253 O O . HIS A 1 162 ? -8.695 -4.586 7.832 1 92.25 162 HIS A O 1
ATOM 1259 N N . THR A 1 163 ? -7.59 -6.555 7.555 1 90.19 163 THR A N 1
ATOM 1260 C CA . THR A 1 163 ? -8.68 -7.207 6.828 1 90.19 163 THR A CA 1
ATOM 1261 C C . THR A 1 163 ? -9.812 -7.578 7.773 1 90.19 163 THR A C 1
ATOM 1263 O O . THR A 1 163 ? -10.977 -7.637 7.359 1 90.19 163 THR A O 1
ATOM 1266 N N . LEU A 1 164 ? -9.484 -7.801 9 1 88.56 164 LEU A N 1
ATOM 1267 C CA . LEU A 1 164 ? -10.5 -8.281 9.938 1 88.56 164 LEU A CA 1
ATOM 1268 C C . LEU A 1 164 ? -11.18 -7.117 10.641 1 88.56 164 LEU A C 1
ATOM 1270 O O . LEU A 1 164 ? -12.164 -7.309 11.352 1 88.56 164 LEU A O 1
ATOM 1274 N N . ARG A 1 165 ? -10.523 -5.98 10.305 1 82.38 165 ARG A N 1
ATOM 1275 C CA . ARG A 1 165 ? -11.109 -4.801 10.922 1 82.38 165 ARG A CA 1
ATOM 1276 C C . ARG A 1 165 ? -12.344 -4.332 10.148 1 82.38 165 ARG A C 1
ATOM 1278 O O . ARG A 1 165 ? -12.414 -4.504 8.93 1 82.38 165 ARG A O 1
ATOM 1285 N N . GLY A 1 166 ? -13.477 -4.188 10.695 1 60.28 166 GLY A N 1
ATOM 1286 C CA . GLY A 1 166 ? -14.695 -3.709 10.062 1 60.28 166 GLY A CA 1
ATOM 1287 C C . GLY A 1 166 ? -14.469 -2.504 9.164 1 60.28 166 GLY A C 1
ATOM 1288 O O . GLY A 1 166 ? -13.445 -1.824 9.281 1 60.28 166 GLY A O 1
ATOM 1289 N N . PRO A 1 167 ? -15.133 -2.414 7.82 1 51.28 167 PRO A N 1
ATOM 1290 C CA . PRO A 1 167 ? -14.977 -1.268 6.926 1 51.28 167 PRO A CA 1
ATOM 1291 C C . PRO A 1 167 ? -14.891 0.06 7.672 1 51.28 167 PRO A C 1
ATOM 1293 O O . PRO A 1 167 ? -15.641 0.285 8.625 1 51.28 167 PRO A O 1
ATOM 1296 N N . ALA A 1 168 ? -13.688 0.571 7.809 1 50.66 168 ALA A N 1
ATOM 1297 C CA . ALA A 1 168 ? -13.875 1.958 8.227 1 50.66 168 ALA A CA 1
ATOM 1298 C C . ALA A 1 168 ? -15.023 2.611 7.457 1 50.66 168 ALA A C 1
ATOM 1300 O O . ALA A 1 168 ? -15.297 2.244 6.309 1 50.66 168 ALA A O 1
ATOM 1301 N N . LEU A 1 169 ? -16.016 3.172 8.031 1 42.91 169 LEU A N 1
ATOM 1302 C CA . LEU A 1 169 ? -17.062 3.918 7.332 1 42.91 169 LEU A CA 1
ATOM 1303 C C . LEU A 1 169 ? -16.531 4.504 6.031 1 42.91 169 LEU A C 1
ATOM 1305 O O . LEU A 1 169 ? -15.508 5.199 6.027 1 42.91 169 LEU A O 1
ATOM 1309 N N . ALA A 1 170 ? -16.578 3.762 4.891 1 40.94 170 ALA A N 1
ATOM 1310 C CA . ALA A 1 170 ? -16.266 4.07 3.498 1 40.94 170 ALA A CA 1
ATOM 1311 C C . ALA A 1 170 ? -16.172 5.574 3.277 1 40.94 170 ALA A C 1
ATOM 1313 O O . ALA A 1 170 ? -15.688 6.027 2.232 1 40.94 170 ALA A O 1
ATOM 1314 N N . SER A 1 171 ? -17.125 6.41 3.783 1 40.34 171 SER A N 1
ATOM 1315 C CA . SER A 1 171 ? -17.422 7.668 3.102 1 40.34 171 SER A CA 1
ATOM 1316 C C . SER A 1 171 ? -16.156 8.5 2.922 1 40.34 171 SER A C 1
ATOM 1318 O O . SER A 1 171 ? -16.109 9.383 2.061 1 40.34 171 SER A O 1
ATOM 1320 N N . HIS A 1 172 ? -15.562 9.023 3.969 1 44.25 172 HIS A N 1
ATOM 1321 C CA . HIS A 1 172 ? -14.781 10.258 3.965 1 44.25 172 HIS A CA 1
ATOM 1322 C C . HIS A 1 172 ? -13.336 10 3.545 1 44.25 172 HIS A C 1
ATOM 1324 O O . HIS A 1 172 ? -12.789 8.93 3.822 1 44.25 172 HIS A O 1
ATOM 1330 N N . ALA A 1 173 ? -12.992 10.68 2.547 1 51.5 173 ALA A N 1
ATOM 1331 C CA . ALA A 1 173 ? -11.555 10.766 2.266 1 51.5 173 ALA A CA 1
ATOM 1332 C C . ALA A 1 173 ? -10.734 10.578 3.537 1 51.5 173 ALA A C 1
ATOM 1334 O O . ALA A 1 173 ? -10.977 11.25 4.543 1 51.5 173 ALA A O 1
ATOM 1335 N N . PRO A 1 174 ? -9.93 9.445 3.684 1 57.22 174 PRO A N 1
ATOM 1336 C CA . PRO A 1 174 ? -9.305 9.109 4.961 1 57.22 174 PRO A CA 1
ATOM 1337 C C . PRO A 1 174 ? -8.641 10.32 5.629 1 57.22 174 PRO A C 1
ATOM 1339 O O . PRO A 1 174 ? -8.656 10.43 6.859 1 57.22 174 PRO A O 1
ATOM 1342 N N . PHE A 1 175 ? -7.996 11.18 4.82 1 56.22 175 PHE A N 1
ATOM 1343 C CA . PHE A 1 175 ? -7.473 12.438 5.34 1 56.22 175 PHE A CA 1
ATOM 1344 C C . PHE A 1 175 ? -7.668 13.562 4.336 1 56.22 175 PHE A C 1
ATOM 1346 O O . PHE A 1 175 ? -7.816 13.312 3.137 1 56.22 175 PHE A O 1
ATOM 1353 N N . PRO A 1 176 ? -7.969 14.805 4.719 1 54.78 176 PRO A N 1
ATOM 1354 C CA . PRO A 1 176 ? -8.242 15.938 3.832 1 54.78 176 PRO A CA 1
ATOM 1355 C C . PRO A 1 176 ? -7.227 16.062 2.697 1 54.78 176 PRO A C 1
ATOM 1357 O O . PRO A 1 176 ? -6.02 15.93 2.926 1 54.78 176 PRO A O 1
ATOM 1360 N N . THR A 1 177 ? -7.656 15.789 1.394 1 57.62 177 THR A N 1
ATOM 1361 C CA . THR A 1 177 ? -6.805 16 0.229 1 57.62 177 THR A CA 1
ATOM 1362 C C . THR A 1 177 ? -7.125 17.328 -0.447 1 57.62 177 THR A C 1
ATOM 1364 O O . THR A 1 177 ? -8.266 17.797 -0.388 1 57.62 177 THR A O 1
ATOM 1367 N N . ALA A 1 178 ? -6.293 18.312 -0.516 1 51.88 178 ALA A N 1
ATOM 1368 C CA . ALA A 1 178 ? -6.578 19.625 -1.119 1 51.88 178 ALA A CA 1
ATOM 1369 C C . ALA A 1 178 ? -6.688 19.5 -2.637 1 51.88 178 ALA A C 1
ATOM 1371 O O . ALA A 1 178 ? -5.797 18.953 -3.291 1 51.88 178 ALA A O 1
ATOM 1372 N N . ASP A 1 179 ? -7.824 19.344 -3.256 1 47.59 179 ASP A N 1
ATOM 1373 C CA . ASP A 1 179 ? -7.953 19.516 -4.699 1 47.59 179 ASP A CA 1
ATOM 1374 C C . ASP A 1 179 ? -7.426 20.891 -5.129 1 47.59 179 ASP A C 1
ATOM 1376 O O . ASP A 1 179 ? -7.047 21.078 -6.289 1 47.59 179 ASP A O 1
ATOM 1380 N N . PHE A 1 180 ? -8.086 22 -4.672 1 47.75 180 PHE A N 1
ATOM 1381 C CA . PHE A 1 180 ? -7.953 23.359 -5.16 1 47.75 180 PHE A CA 1
ATOM 1382 C C . PHE A 1 180 ? -6.504 23.828 -5.074 1 47.75 180 PHE A C 1
ATOM 1384 O O . PHE A 1 180 ? -5.707 23.25 -4.328 1 47.75 180 PHE A O 1
ATOM 1391 N N . SER A 1 181 ? -6.133 24.859 -5.844 1 54.28 181 SER A N 1
ATOM 1392 C CA . SER A 1 181 ? -4.801 25.438 -5.934 1 54.28 181 SER A CA 1
ATOM 1393 C C . SER A 1 181 ? -4.215 25.703 -4.551 1 54.28 181 SER A C 1
ATOM 1395 O O . SER A 1 181 ? -4.668 26.609 -3.838 1 54.28 181 SER A O 1
ATOM 1397 N N . ALA A 1 182 ? -3.803 24.781 -3.945 1 56.72 182 ALA A N 1
ATOM 1398 C CA . ALA A 1 182 ? -3.074 24.766 -2.68 1 56.72 182 ALA A CA 1
ATOM 1399 C C . ALA A 1 182 ? -2.16 25.984 -2.559 1 56.72 182 ALA A C 1
ATOM 1401 O O . ALA A 1 182 ? -2.037 26.562 -1.482 1 56.72 182 ALA A O 1
ATOM 1402 N N . HIS A 1 183 ? -1.842 26.422 -3.77 1 60.19 183 HIS A N 1
ATOM 1403 C CA . HIS A 1 183 ? -0.924 27.562 -3.762 1 60.19 183 HIS A CA 1
ATOM 1404 C C . HIS A 1 183 ? -1.622 28.828 -3.291 1 60.19 183 HIS A C 1
ATOM 1406 O O . HIS A 1 183 ? -1.084 29.578 -2.465 1 60.19 183 HIS A O 1
ATOM 1412 N N . ARG A 1 184 ? -2.807 28.953 -3.91 1 67.75 184 ARG A N 1
ATOM 1413 C CA . ARG A 1 184 ? -3.516 30.172 -3.566 1 67.75 184 ARG A CA 1
ATOM 1414 C C . ARG A 1 184 ? -3.928 30.172 -2.1 1 67.75 184 ARG A C 1
ATOM 1416 O O . ARG A 1 184 ? -3.797 31.203 -1.414 1 67.75 184 ARG A O 1
ATOM 1423 N N . ILE A 1 185 ? -4.305 29.016 -1.669 1 73.12 185 ILE A N 1
ATOM 1424 C CA . ILE A 1 185 ? -4.723 28.906 -0.275 1 73.12 185 ILE A CA 1
ATOM 1425 C C . ILE A 1 185 ? -3.512 29.094 0.64 1 73.12 185 ILE A C 1
ATOM 1427 O O . ILE A 1 185 ? -3.59 29.797 1.654 1 73.12 185 ILE A O 1
ATOM 1431 N N . HIS A 1 186 ? -2.418 28.703 0.152 1 70.06 186 HIS A N 1
ATOM 1432 C CA . HIS A 1 186 ? -1.2 28.828 0.946 1 70.06 186 HIS A CA 1
ATOM 1433 C C . HIS A 1 186 ? -0.723 30.266 1.01 1 70.06 186 HIS A C 1
ATOM 1435 O O . HIS A 1 186 ? -0.271 30.734 2.059 1 70.06 186 HIS A O 1
ATOM 1441 N N . ASN A 1 187 ? -0.812 30.766 -0.129 1 72.81 187 ASN A N 1
ATOM 1442 C CA . ASN A 1 187 ? -0.43 32.188 -0.134 1 72.81 187 ASN A CA 1
ATOM 1443 C C . ASN A 1 187 ? -1.271 33 0.846 1 72.81 187 ASN A C 1
ATOM 1445 O O . ASN A 1 187 ? -0.75 33.875 1.541 1 72.81 187 ASN A O 1
ATOM 1449 N N . ILE A 1 188 ? -2.49 32.594 0.838 1 80.94 188 ILE A N 1
ATOM 1450 C CA . ILE A 1 188 ? -3.4 33.281 1.735 1 80.94 188 ILE A CA 1
ATOM 1451 C C . ILE A 1 188 ? -3.066 32.938 3.184 1 80.94 188 ILE A C 1
ATOM 1453 O O . ILE A 1 188 ? -3.008 33.812 4.043 1 80.94 188 ILE A O 1
ATOM 1457 N N . MET A 1 189 ? -2.762 31.75 3.373 1 80.19 189 MET A N 1
ATOM 1458 C CA . MET A 1 189 ? -2.408 31.328 4.723 1 80.19 189 MET A CA 1
ATOM 1459 C C . MET A 1 189 ? -1.114 31.984 5.184 1 80.19 189 MET A C 1
ATOM 1461 O O . MET A 1 189 ? -1.025 32.469 6.32 1 80.19 189 MET A O 1
ATOM 1465 N N . ASN A 1 190 ? -0.187 32.062 4.301 1 76.12 190 ASN A N 1
ATOM 1466 C CA . ASN A 1 190 ? 1.082 32.719 4.625 1 76.12 190 ASN A CA 1
ATOM 1467 C C . ASN A 1 190 ? 0.899 34.219 4.906 1 76.12 190 ASN A C 1
ATOM 1469 O O . ASN A 1 190 ? 1.54 34.75 5.805 1 76.12 190 ASN A O 1
ATOM 1473 N N . ALA A 1 191 ? 0.052 34.719 4.156 1 82.31 191 ALA A N 1
ATOM 1474 C CA . ALA A 1 191 ? -0.229 36.125 4.363 1 82.31 191 ALA A CA 1
ATOM 1475 C C . ALA A 1 191 ? -0.827 36.375 5.746 1 82.31 191 ALA A C 1
ATOM 1477 O O . ALA A 1 191 ? -0.462 37.344 6.426 1 82.31 191 ALA A O 1
ATOM 1478 N N . VAL A 1 192 ? -1.648 35.5 6.109 1 87 192 VAL A N 1
ATOM 1479 C CA . VAL A 1 192 ? -2.291 35.625 7.41 1 87 192 VAL A CA 1
ATOM 1480 C C . VAL A 1 192 ? -1.262 35.406 8.516 1 87 192 VAL A C 1
ATOM 1482 O O . VAL A 1 192 ? -1.22 36.156 9.492 1 87 192 VAL A O 1
ATOM 1485 N N . LEU A 1 193 ? -0.397 34.469 8.344 1 81.12 193 LEU A N 1
ATOM 1486 C CA . LEU A 1 193 ? 0.601 34.156 9.359 1 81.12 193 LEU A CA 1
ATOM 1487 C C . LEU A 1 193 ? 1.642 35.25 9.461 1 81.12 193 LEU A C 1
ATOM 1489 O O . LEU A 1 193 ? 2.135 35.531 10.555 1 81.12 193 LEU A O 1
ATOM 1493 N N . ALA A 1 194 ? 1.924 35.781 8.406 1 81.38 194 ALA A N 1
ATOM 1494 C CA . ALA A 1 194 ? 2.924 36.844 8.375 1 81.38 194 ALA A CA 1
ATOM 1495 C C . ALA A 1 194 ? 2.4 38.125 9.055 1 81.38 194 ALA A C 1
ATOM 1497 O O . ALA A 1 194 ? 3.156 38.844 9.719 1 81.38 194 ALA A O 1
ATOM 1498 N N . HIS A 1 195 ? 1.119 38.344 8.883 1 89.19 195 HIS A N 1
ATOM 1499 C CA . HIS A 1 195 ? 0.493 39.531 9.445 1 89.19 195 HIS A CA 1
ATOM 1500 C C . HIS A 1 195 ? -0.874 39.219 10.039 1 89.19 195 HIS A C 1
ATOM 1502 O O . HIS A 1 195 ? -1.897 39.688 9.547 1 89.19 195 HIS A O 1
ATOM 1508 N N . PRO A 1 196 ? -0.804 38.531 11.133 1 88.88 196 PRO A N 1
ATOM 1509 C CA . PRO A 1 196 ? -2.09 38.125 11.711 1 88.88 196 PRO A CA 1
ATOM 1510 C C . PRO A 1 196 ? -2.951 39.344 12.117 1 88.88 196 PRO A C 1
ATOM 1512 O O . PRO A 1 196 ? -4.18 39.219 12.164 1 88.88 196 PRO A O 1
ATOM 1515 N N . GLU A 1 197 ? -2.311 40.438 12.359 1 91.06 197 GLU A N 1
ATOM 1516 C CA . GLU A 1 197 ? -2.994 41.625 12.836 1 91.06 197 GLU A CA 1
ATOM 1517 C C . GLU A 1 197 ? -3.711 42.344 11.695 1 91.06 197 GLU A C 1
ATOM 1519 O O . GLU A 1 197 ? -4.566 43.188 11.93 1 91.06 197 GLU A O 1
ATOM 1524 N N . ALA A 1 198 ? -3.395 42.031 10.492 1 91.56 198 ALA A N 1
ATOM 1525 C CA . ALA A 1 198 ? -3.967 42.719 9.344 1 91.56 198 ALA A CA 1
ATOM 1526 C C . ALA A 1 198 ? -5.461 42.438 9.211 1 91.56 198 ALA A C 1
ATOM 1528 O O . ALA A 1 198 ? -5.98 41.531 9.859 1 91.56 198 ALA A O 1
ATOM 1529 N N . ASP A 1 199 ? -6.141 43.312 8.469 1 91.19 199 ASP A N 1
ATOM 1530 C CA . ASP A 1 199 ? -7.562 43.125 8.219 1 91.19 199 ASP A CA 1
ATOM 1531 C C . ASP A 1 199 ? -7.793 42.094 7.137 1 91.19 199 ASP A C 1
ATOM 1533 O O . ASP A 1 199 ? -7.914 42.406 5.953 1 91.19 199 ASP A O 1
ATOM 1537 N N . HIS A 1 200 ? -7.863 40.875 7.594 1 93.31 200 HIS A N 1
ATOM 1538 C CA . HIS A 1 200 ? -8.078 39.75 6.684 1 93.31 200 HIS A CA 1
ATOM 1539 C C . HIS A 1 200 ? -9.57 39.531 6.445 1 93.31 200 HIS A C 1
ATOM 1541 O O . HIS A 1 200 ? -10.195 38.719 7.145 1 93.31 200 HIS A O 1
ATOM 1547 N N . ARG A 1 201 ? -10.141 40.219 5.449 1 91.5 201 ARG A N 1
ATOM 1548 C CA . ARG A 1 201 ? -11.547 40.062 5.082 1 91.5 201 ARG A CA 1
ATOM 1549 C C . ARG A 1 201 ? -11.742 38.875 4.156 1 91.5 201 ARG A C 1
ATOM 1551 O O . ARG A 1 201 ? -10.906 38.594 3.295 1 91.5 201 ARG A O 1
ATOM 1558 N N . LEU A 1 202 ? -12.781 38.219 4.422 1 93.75 202 LEU A N 1
ATOM 1559 C CA . LEU A 1 202 ? -13.117 37.062 3.604 1 93.75 202 LEU A CA 1
ATOM 1560 C C . LEU A 1 202 ? -13.102 37.438 2.121 1 93.75 202 LEU A C 1
ATOM 1562 O O . LEU A 1 202 ? -12.57 36.656 1.304 1 93.75 202 LEU A O 1
ATOM 1566 N N . GLU A 1 203 ? -13.672 38.594 1.82 1 93.12 203 GLU A N 1
ATOM 1567 C CA . GLU A 1 203 ? -13.773 39.031 0.434 1 93.12 203 GLU A CA 1
ATOM 1568 C C . GLU A 1 203 ? -12.391 39.219 -0.184 1 93.12 203 GLU A C 1
ATOM 1570 O O . GLU A 1 203 ? -12.164 38.844 -1.332 1 93.12 203 GLU A O 1
ATOM 1575 N N . SER A 1 204 ? -11.57 39.875 0.599 1 93.19 204 SER A N 1
ATOM 1576 C CA . SER A 1 204 ? -10.219 40.125 0.112 1 93.19 204 SER A CA 1
ATOM 1577 C C . SER A 1 204 ? -9.453 38.812 -0.078 1 93.19 204 SER A C 1
ATOM 1579 O O . SER A 1 204 ? -8.781 38.625 -1.095 1 93.19 204 SER A O 1
ATOM 1581 N N . MET A 1 205 ? -9.555 37.906 0.884 1 93 205 MET A N 1
ATOM 1582 C CA . MET A 1 205 ? -8.875 36.625 0.8 1 93 205 MET A CA 1
ATOM 1583 C C . MET A 1 205 ? -9.406 35.812 -0.365 1 93 205 MET A C 1
ATOM 1585 O O . MET A 1 205 ? -8.641 35.156 -1.083 1 93 205 MET A O 1
ATOM 1589 N N . ALA A 1 206 ? -10.688 35.875 -0.547 1 90.25 206 ALA A N 1
ATOM 1590 C CA . ALA A 1 206 ? -11.32 35.156 -1.648 1 90.25 206 ALA A CA 1
ATOM 1591 C C . ALA A 1 206 ? -10.852 35.688 -2.998 1 90.25 206 ALA A C 1
ATOM 1593 O O . ALA A 1 206 ? -10.555 34.906 -3.912 1 90.25 206 ALA A O 1
ATOM 1594 N N . ALA A 1 207 ? -10.875 37 -3.033 1 88.19 207 ALA A N 1
ATOM 1595 C CA . ALA A 1 207 ? -10.414 37.656 -4.258 1 88.19 207 ALA A CA 1
ATOM 1596 C C . ALA A 1 207 ? -8.977 37.25 -4.582 1 88.19 207 ALA A C 1
ATOM 1598 O O . ALA A 1 207 ? -8.641 36.969 -5.742 1 88.19 207 ALA A O 1
ATOM 1599 N N . ASP A 1 208 ? -8.18 37.219 -3.539 1 85.75 208 ASP A N 1
ATOM 1600 C CA . ASP A 1 208 ? -6.785 36.812 -3.705 1 85.75 208 ASP A CA 1
ATOM 1601 C C . ASP A 1 208 ? -6.688 35.375 -4.227 1 85.75 208 ASP A C 1
ATOM 1603 O O . ASP A 1 208 ? -5.754 35.062 -4.961 1 85.75 208 ASP A O 1
ATOM 1607 N N . ALA A 1 209 ? -7.602 34.562 -3.836 1 81.81 209 ALA A N 1
ATOM 1608 C CA . ALA A 1 209 ? -7.641 33.156 -4.258 1 81.81 209 ALA A CA 1
ATOM 1609 C C . ALA A 1 209 ? -8.328 33 -5.613 1 81.81 209 ALA A C 1
ATOM 1611 O O . ALA A 1 209 ? -8.312 31.938 -6.207 1 81.81 209 ALA A O 1
ATOM 1612 N N . GLY A 1 210 ? -8.922 34.125 -6.066 1 82.69 210 GLY A N 1
ATOM 1613 C CA . GLY A 1 210 ? -9.656 34.062 -7.324 1 82.69 210 GLY A CA 1
ATOM 1614 C C . GLY A 1 210 ? -10.977 33.344 -7.219 1 82.69 210 GLY A C 1
ATOM 1615 O O . GLY A 1 210 ? -11.406 32.688 -8.172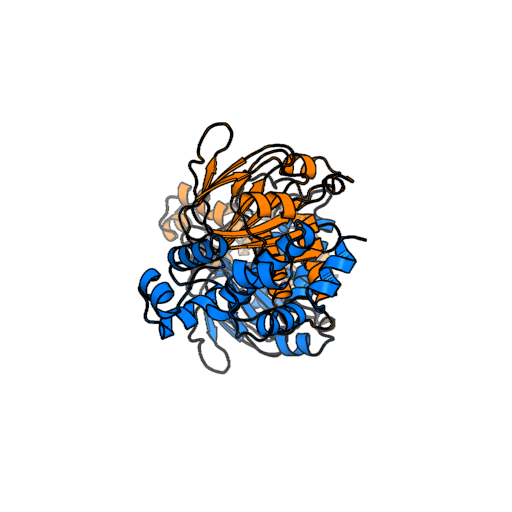 1 82.69 210 GLY A O 1
ATOM 1616 N N . LEU A 1 211 ? -11.508 33.344 -6.098 1 86.06 211 LEU A N 1
ATOM 1617 C CA . LEU A 1 211 ? -12.742 32.625 -5.84 1 86.06 211 LEU A CA 1
ATOM 1618 C C . LEU A 1 211 ? -13.805 33.531 -5.238 1 86.06 211 LEU A C 1
ATOM 1620 O O . LEU A 1 211 ? -13.492 34.625 -4.773 1 86.06 211 LEU A O 1
ATOM 1624 N N . THR A 1 212 ? -15.055 33.125 -5.395 1 89.06 212 THR A N 1
ATOM 1625 C CA . THR A 1 212 ? -16.094 33.781 -4.613 1 89.06 212 THR A CA 1
ATOM 1626 C C . THR A 1 212 ? -15.922 33.469 -3.125 1 89.06 212 THR A C 1
ATOM 1628 O O . THR A 1 212 ? -15.328 32.469 -2.754 1 89.06 212 THR A O 1
ATOM 1631 N N . PRO A 1 213 ? -16.359 34.375 -2.256 1 91.38 213 PRO A N 1
ATOM 1632 C CA . PRO A 1 213 ? -16.234 34.125 -0.816 1 91.38 213 PRO A CA 1
ATOM 1633 C C . PRO A 1 213 ? -16.812 32.781 -0.385 1 91.38 213 PRO A C 1
ATOM 1635 O O . PRO A 1 213 ? -16.203 32.094 0.425 1 91.38 213 PRO A O 1
ATOM 1638 N N . SER A 1 214 ? -17.859 32.469 -1.021 1 91.06 214 SER A N 1
ATOM 1639 C CA . SER A 1 214 ? -18.5 31.203 -0.647 1 91.06 214 SER A CA 1
ATOM 1640 C C . SER A 1 214 ? -17.641 30.016 -1.056 1 91.06 214 SER A C 1
ATOM 1642 O O . SER A 1 214 ? -17.438 29.078 -0.267 1 91.06 214 SER A O 1
ATOM 1644 N N . HIS A 1 215 ? -17.234 30.047 -2.312 1 86.31 215 HIS A N 1
ATOM 1645 C CA . HIS A 1 215 ? -16.375 28.969 -2.793 1 86.31 215 HIS A CA 1
ATOM 1646 C C . HIS A 1 215 ? -15.055 28.938 -2.031 1 86.31 215 HIS A C 1
ATOM 1648 O O . HIS A 1 215 ? -14.539 27.859 -1.726 1 86.31 215 HIS A O 1
ATOM 1654 N N . PHE A 1 216 ? -14.508 30.062 -1.714 1 87.44 216 PHE A N 1
ATOM 1655 C CA . PHE A 1 216 ? -13.266 30.156 -0.957 1 87.44 216 PHE A CA 1
ATOM 1656 C C . PHE A 1 216 ? -13.414 29.5 0.411 1 87.44 216 PHE A C 1
ATOM 1658 O O . PHE A 1 216 ? -12.562 28.719 0.824 1 87.44 216 PHE A O 1
ATOM 1665 N N . CYS A 1 217 ? -14.5 29.812 1.095 1 88.44 217 CYS A N 1
ATOM 1666 C CA . CYS A 1 217 ? -14.727 29.234 2.414 1 88.44 217 CYS A CA 1
ATOM 1667 C C . CYS A 1 217 ? -14.773 27.719 2.34 1 88.44 217 CYS A C 1
ATOM 1669 O O . CYS A 1 217 ? -14.18 27.031 3.172 1 88.44 217 CYS A O 1
ATOM 1671 N N . ARG A 1 218 ? -15.391 27.25 1.267 1 82.12 218 ARG A N 1
ATOM 1672 C CA . ARG A 1 218 ? -15.547 25.812 1.106 1 82.12 218 ARG A CA 1
ATOM 1673 C C . ARG A 1 218 ? -14.203 25.141 0.837 1 82.12 218 ARG A C 1
ATOM 1675 O O . ARG A 1 218 ? -13.844 24.156 1.496 1 82.12 218 ARG A O 1
ATOM 1682 N N . VAL A 1 219 ? -13.516 25.734 -0.045 1 75.62 219 VAL A N 1
ATOM 1683 C CA . VAL A 1 219 ? -12.242 25.156 -0.456 1 75.62 219 VAL A CA 1
ATOM 1684 C C . VAL A 1 219 ? -11.227 25.297 0.677 1 75.62 219 VAL A C 1
ATOM 1686 O O . VAL A 1 219 ? -10.43 24.375 0.914 1 75.62 219 VAL A O 1
ATOM 1689 N N . PHE A 1 220 ? -11.258 26.406 1.369 1 81 220 PHE A N 1
ATOM 1690 C CA . PHE A 1 220 ? -10.344 26.641 2.482 1 81 220 PHE A CA 1
ATOM 1691 C C . PHE A 1 220 ? -10.586 25.625 3.596 1 81 220 PHE A C 1
ATOM 1693 O O . PHE A 1 220 ? -9.633 25.031 4.109 1 81 220 PHE A O 1
ATOM 1700 N N . LYS A 1 221 ? -11.805 25.422 3.857 1 79 221 LYS A N 1
ATOM 1701 C CA . LYS A 1 221 ? -12.148 24.484 4.918 1 79 221 LYS A CA 1
ATOM 1702 C C . LYS A 1 221 ? -11.781 23.047 4.523 1 79 221 LYS A C 1
ATOM 1704 O O . LYS A 1 221 ? -11.273 22.297 5.348 1 79 221 LYS A O 1
ATOM 1709 N N . LYS A 1 222 ? -12.094 22.781 3.303 1 69.38 222 LYS A N 1
ATOM 1710 C CA . LYS A 1 222 ? -11.727 21.453 2.812 1 69.38 222 LYS A CA 1
ATOM 1711 C C . LYS A 1 222 ? -10.219 21.219 2.898 1 69.38 222 LYS A C 1
ATOM 1713 O O . LYS A 1 222 ? -9.773 20.125 3.225 1 69.38 222 LYS A O 1
ATOM 1718 N N . ALA A 1 223 ? -9.547 22.328 2.643 1 67.5 223 ALA A N 1
ATOM 1719 C CA . ALA A 1 223 ? -8.094 22.25 2.578 1 67.5 223 ALA A CA 1
ATOM 1720 C C . ALA A 1 223 ? -7.477 22.25 3.975 1 67.5 223 ALA A C 1
ATOM 1722 O O . ALA A 1 223 ? -6.469 21.578 4.215 1 67.5 223 ALA A O 1
ATOM 1723 N N . THR A 1 224 ? -8.102 23 4.93 1 68.62 224 THR A N 1
ATOM 1724 C CA . THR A 1 224 ? -7.426 23.266 6.195 1 68.62 224 THR A CA 1
ATOM 1725 C C . THR A 1 224 ? -8.195 22.641 7.359 1 68.62 224 THR A C 1
ATOM 1727 O O . THR A 1 224 ? -7.66 22.516 8.461 1 68.62 224 THR A O 1
ATOM 1730 N N . GLY A 1 225 ? -9.414 22.25 7.082 1 68.88 225 GLY A N 1
ATOM 1731 C CA . GLY A 1 225 ? -10.266 21.688 8.117 1 68.88 225 GLY A CA 1
ATOM 1732 C C . GLY A 1 225 ? -11.031 22.75 8.898 1 68.88 225 GLY A C 1
ATOM 1733 O O . GLY A 1 225 ? -11.945 22.438 9.656 1 68.88 225 GLY A O 1
ATOM 1734 N N . ILE A 1 226 ? -10.594 24.031 8.781 1 77.12 226 ILE A N 1
ATOM 1735 C CA . ILE A 1 226 ? -11.258 25.125 9.5 1 77.12 226 ILE A CA 1
ATOM 1736 C C . ILE A 1 226 ? -11.578 26.25 8.531 1 77.12 226 ILE A C 1
ATOM 1738 O O . ILE A 1 226 ? -11.062 26.297 7.41 1 77.12 226 ILE A O 1
ATOM 1742 N N . SER A 1 227 ? -12.484 27.156 8.922 1 88.38 227 SER A N 1
ATOM 1743 C CA . SER A 1 227 ? -12.867 28.281 8.078 1 88.38 227 SER A CA 1
ATOM 1744 C C . SER A 1 227 ? -11.758 29.328 8.023 1 88.38 227 SER A C 1
ATOM 1746 O O . SER A 1 227 ? -10.891 29.375 8.891 1 88.38 227 SER A O 1
ATOM 1748 N N . PRO A 1 228 ? -11.781 30.219 7.027 1 90.25 228 PRO A N 1
ATOM 1749 C CA . PRO A 1 228 ? -10.805 31.312 6.957 1 90.25 228 PRO A CA 1
ATOM 1750 C C . PRO A 1 228 ? -10.797 32.188 8.219 1 90.25 228 PRO A C 1
ATOM 1752 O O . PRO A 1 228 ? -9.727 32.531 8.727 1 90.25 228 PRO A O 1
ATOM 1755 N N . HIS A 1 229 ? -11.969 32.406 8.695 1 91.38 229 HIS A N 1
ATOM 1756 C CA . HIS A 1 229 ? -12.07 33.219 9.906 1 91.38 229 HIS A CA 1
ATOM 1757 C C . HIS A 1 229 ? -11.398 32.531 11.086 1 91.38 229 HIS A C 1
ATOM 1759 O O . HIS A 1 229 ? -10.648 33.156 11.844 1 91.38 229 HIS A O 1
ATOM 1765 N N . GLN A 1 230 ? -11.688 31.312 11.25 1 89.44 230 GLN A N 1
ATOM 1766 C CA . GLN A 1 230 ? -11.102 30.531 12.336 1 89.44 230 GLN A CA 1
ATOM 1767 C C . GLN A 1 230 ? -9.578 30.484 12.211 1 89.44 230 GLN A C 1
ATOM 1769 O O . GLN A 1 230 ? -8.867 30.531 13.219 1 89.44 230 GLN A O 1
ATOM 1774 N N . TYR A 1 231 ? -9.133 30.406 10.969 1 88.12 231 TYR A N 1
ATOM 1775 C CA . TYR A 1 231 ? -7.695 30.359 10.734 1 88.12 231 TYR A CA 1
ATOM 1776 C C . TYR A 1 231 ? -7.031 31.672 11.141 1 88.12 231 TYR A C 1
ATOM 1778 O O . TYR A 1 231 ? -5.988 31.672 11.797 1 88.12 231 TYR A O 1
ATOM 1786 N N . VAL A 1 232 ? -7.609 32.75 10.766 1 91.81 232 VAL A N 1
ATOM 1787 C CA . VAL A 1 232 ? -7.094 34.094 11.117 1 91.81 232 VAL A CA 1
ATOM 1788 C C . VAL A 1 232 ? -7.055 34.219 12.633 1 91.81 232 VAL A C 1
ATOM 1790 O O . VAL A 1 232 ? -6.047 34.656 13.195 1 91.81 232 VAL A O 1
ATOM 1793 N N . MET A 1 233 ? -8.117 33.781 13.227 1 91.38 233 MET A N 1
ATOM 1794 C CA . MET A 1 233 ? -8.203 33.875 14.68 1 91.38 233 MET A CA 1
ATOM 1795 C C . MET A 1 233 ? -7.129 33.031 15.352 1 91.38 233 MET A C 1
ATOM 1797 O O . MET A 1 233 ? -6.477 33.469 16.297 1 91.38 233 MET A O 1
ATOM 1801 N N . LYS A 1 234 ? -7 31.906 14.875 1 88.38 234 LYS A N 1
ATOM 1802 C CA . LYS A 1 234 ? -5.973 31.016 15.414 1 88.38 234 LYS A CA 1
ATOM 1803 C C . LYS A 1 234 ? -4.586 31.625 15.273 1 88.38 234 LYS A C 1
ATOM 1805 O O . LYS A 1 234 ? -3.783 31.578 16.219 1 88.38 234 LYS A O 1
ATOM 1810 N N . ALA A 1 235 ? -4.297 32.156 14.133 1 87.12 235 ALA A N 1
ATOM 1811 C CA . ALA A 1 235 ? -3.008 32.812 13.891 1 87.12 235 ALA A CA 1
ATOM 1812 C C . ALA A 1 235 ? -2.77 33.938 14.875 1 87.12 235 ALA A C 1
ATOM 1814 O O . ALA A 1 235 ? -1.668 34.094 15.414 1 87.12 235 ALA A O 1
ATOM 1815 N N . ARG A 1 236 ? -3.812 34.719 15.109 1 92.44 236 ARG A N 1
ATOM 1816 C CA . ARG A 1 236 ? -3.729 35.812 16.047 1 92.44 236 ARG A CA 1
ATOM 1817 C C . ARG A 1 236 ? -3.451 35.344 17.453 1 92.44 236 ARG A C 1
ATOM 1819 O O . ARG A 1 236 ? -2.582 35.875 18.156 1 92.44 236 ARG A O 1
ATOM 1826 N N . LEU A 1 237 ? -4.113 34.344 17.797 1 91 237 LEU A N 1
ATOM 1827 C CA . LEU A 1 237 ? -4.008 33.844 19.156 1 91 237 LEU A CA 1
ATOM 1828 C C . LEU A 1 237 ? -2.662 33.156 19.375 1 91 237 LEU A C 1
ATOM 1830 O O . LEU A 1 237 ? -2.094 33.219 20.469 1 91 237 LEU A O 1
ATOM 1834 N N . GLU A 1 238 ? -2.223 32.5 18.391 1 86.69 238 GLU A N 1
ATOM 1835 C CA . GLU A 1 238 ? -0.893 31.906 18.484 1 86.69 238 GLU A CA 1
ATOM 1836 C C . GLU A 1 238 ? 0.182 32.969 18.641 1 86.69 238 GLU A C 1
ATOM 1838 O O . GLU A 1 238 ? 1.109 32.812 19.438 1 86.69 238 GLU A O 1
ATOM 1843 N N . ARG A 1 239 ? 0.074 33.938 17.906 1 86.88 239 ARG A N 1
ATOM 1844 C CA . ARG A 1 239 ? 0.986 35.094 18.047 1 86.88 239 ARG A CA 1
ATOM 1845 C C . ARG A 1 239 ? 0.897 35.688 19.438 1 86.88 239 ARG A C 1
ATOM 1847 O O . ARG A 1 239 ? 1.915 36.094 20.016 1 86.88 239 ARG A O 1
ATOM 1854 N N . ALA A 1 240 ? -0.306 35.781 19.891 1 91.88 240 ALA A N 1
ATOM 1855 C CA . ALA A 1 240 ? -0.511 36.312 21.234 1 91.88 240 ALA A CA 1
ATOM 1856 C C . ALA A 1 240 ? 0.218 35.438 22.266 1 91.88 240 ALA A C 1
ATOM 1858 O O . ALA A 1 240 ? 0.861 35.969 23.188 1 91.88 240 ALA A O 1
ATOM 1859 N N . ARG A 1 241 ? 0.046 34.219 22.078 1 87.88 241 ARG A N 1
ATOM 1860 C CA . ARG A 1 241 ? 0.701 33.281 22.984 1 87.88 241 ARG A CA 1
ATOM 1861 C C . ARG A 1 241 ? 2.209 33.531 23.016 1 87.88 241 ARG A C 1
ATOM 1863 O O . ARG A 1 241 ? 2.826 33.5 24.078 1 87.88 241 ARG A O 1
ATOM 1870 N N . GLU A 1 242 ? 2.758 33.719 21.891 1 84.12 242 GLU A N 1
ATOM 1871 C CA . GLU A 1 242 ? 4.188 34 21.797 1 84.12 242 GLU A CA 1
ATOM 1872 C C . GLU A 1 242 ? 4.551 35.281 22.484 1 84.12 242 GLU A C 1
ATOM 1874 O O . GLU A 1 242 ? 5.531 35.375 23.234 1 84.12 242 GLU A O 1
ATOM 1879 N N . MET A 1 243 ? 3.754 36.219 22.297 1 89.38 243 MET A N 1
ATOM 1880 C CA . MET A 1 243 ? 4.008 37.562 22.844 1 89.38 243 MET A CA 1
ATOM 1881 C C . MET A 1 243 ? 3.859 37.562 24.359 1 89.38 243 MET A C 1
ATOM 1883 O O . MET A 1 243 ? 4.586 38.281 25.062 1 89.38 243 MET A O 1
ATOM 1887 N N . LEU A 1 244 ? 2.896 36.812 24.781 1 90.12 244 LEU A N 1
ATOM 1888 C CA . LEU A 1 244 ? 2.658 36.75 26.219 1 90.12 244 LEU A CA 1
ATOM 1889 C C . LEU A 1 244 ? 3.861 36.156 26.938 1 90.12 244 LEU A C 1
ATOM 1891 O O . LEU A 1 244 ? 4.168 36.531 28.078 1 90.12 244 LEU A O 1
ATOM 1895 N N . GLY A 1 245 ? 4.512 35.25 26.297 1 84.06 245 GLY A N 1
ATOM 1896 C CA . GLY A 1 245 ? 5.68 34.625 26.875 1 84.06 245 GLY A CA 1
ATOM 1897 C C . GLY A 1 245 ? 6.957 35.406 26.688 1 84.06 245 GLY A C 1
ATOM 1898 O O . GLY A 1 245 ? 7.902 35.281 27.469 1 84.06 245 GLY A O 1
ATOM 1899 N N . GLU A 1 246 ? 7.016 36.219 25.688 1 82.31 246 GLU A N 1
ATOM 1900 C CA . GLU A 1 246 ? 8.289 36.812 25.266 1 82.31 246 GLU A CA 1
ATOM 1901 C C . GLU A 1 246 ? 8.328 38.312 25.562 1 82.31 246 GLU A C 1
ATOM 1903 O O . GLU A 1 246 ? 9.367 38.938 25.406 1 82.31 246 GLU A O 1
ATOM 1908 N N . SER A 1 247 ? 7.207 38.875 25.938 1 81.75 247 SER A N 1
ATOM 1909 C CA . SER A 1 247 ? 7.184 40.312 26.078 1 81.75 247 SER A CA 1
ATOM 1910 C C . SER A 1 247 ? 6.531 40.719 27.406 1 81.75 247 SER A C 1
ATOM 1912 O O . SER A 1 247 ? 5.895 39.906 28.062 1 81.75 247 SER A O 1
ATOM 1914 N N . GLU A 1 248 ? 6.723 42 27.828 1 88 248 GLU A N 1
ATOM 1915 C CA . GLU A 1 248 ? 6.109 42.562 29.016 1 88 248 GLU A CA 1
ATOM 1916 C C . GLU A 1 248 ? 4.953 43.5 28.656 1 88 248 GLU A C 1
ATOM 1918 O O . GLU A 1 248 ? 4.52 44.312 29.484 1 88 248 GLU A O 1
ATOM 1923 N N . LEU A 1 249 ? 4.5 43.312 27.469 1 91.5 249 LEU A N 1
ATOM 1924 C CA . LEU A 1 249 ? 3.381 44.125 27.031 1 91.5 249 LEU A CA 1
ATOM 1925 C C . LEU A 1 249 ? 2.129 43.844 27.844 1 91.5 249 LEU A C 1
ATOM 1927 O O . LEU A 1 249 ? 1.93 42.688 28.281 1 91.5 249 LEU A O 1
ATOM 1931 N N . SER A 1 250 ? 1.381 44.969 28.031 1 93.56 250 SER A N 1
ATOM 1932 C CA . SER A 1 250 ? 0.107 44.719 28.703 1 93.56 250 SER A CA 1
ATOM 1933 C C . SER A 1 250 ? -0.816 43.844 27.859 1 93.56 250 SER A C 1
ATOM 1935 O O . SER A 1 250 ? -0.628 43.75 26.641 1 93.56 250 SER A O 1
ATOM 1937 N N . ILE A 1 251 ? -1.742 43.281 28.438 1 93.88 251 ILE A N 1
ATOM 1938 C CA . ILE A 1 251 ? -2.711 42.438 27.75 1 93.88 251 ILE A CA 1
ATOM 1939 C C . ILE A 1 251 ? -3.453 43.25 26.688 1 93.88 251 ILE A C 1
ATOM 1941 O O . ILE A 1 251 ? -3.711 42.75 25.594 1 93.88 251 ILE A O 1
ATOM 1945 N N . ALA A 1 252 ? -3.723 44.469 27.062 1 93.38 252 ALA A N 1
ATOM 1946 C CA . ALA A 1 252 ? -4.414 45.375 26.141 1 93.38 252 ALA A CA 1
ATOM 1947 C C . ALA A 1 252 ? -3.555 45.656 24.922 1 93.38 252 ALA A C 1
ATOM 1949 O O . ALA A 1 252 ? -4.059 45.719 23.797 1 93.38 252 ALA A O 1
ATOM 1950 N N . ALA A 1 253 ? -2.338 45.875 25.172 1 93.94 253 ALA A N 1
ATOM 1951 C CA . ALA A 1 253 ? -1.409 46.188 24.078 1 93.94 253 ALA A CA 1
ATOM 1952 C C . ALA A 1 253 ? -1.259 45 23.141 1 93.94 253 ALA A C 1
ATOM 1954 O O . ALA A 1 253 ? -1.182 45.156 21.922 1 93.94 253 ALA A O 1
ATOM 1955 N N . ILE A 1 254 ? -1.214 43.812 23.719 1 94.56 254 ILE A N 1
ATOM 1956 C CA . ILE A 1 254 ? -1.106 42.594 22.922 1 94.56 254 ILE A CA 1
ATOM 1957 C C . ILE A 1 254 ? -2.377 42.406 22.094 1 94.56 254 ILE A C 1
ATOM 1959 O O . ILE A 1 254 ? -2.307 42.094 20.891 1 94.56 254 ILE A O 1
ATOM 1963 N N . ALA A 1 255 ? -3.467 42.625 22.688 1 94 255 ALA A N 1
ATOM 1964 C CA . ALA A 1 255 ? -4.742 42.5 21.984 1 94 255 ALA A CA 1
ATOM 1965 C C . ALA A 1 255 ? -4.785 43.406 20.766 1 94 255 ALA A C 1
ATOM 1967 O O . ALA A 1 255 ? -5.164 42.969 19.672 1 94 255 ALA A O 1
ATOM 1968 N N . ASP A 1 256 ? -4.371 44.656 20.984 1 91.81 256 ASP A N 1
ATOM 1969 C CA . ASP A 1 256 ? -4.363 45.625 19.906 1 91.81 256 ASP A CA 1
ATOM 1970 C C . ASP A 1 256 ? -3.369 45.25 18.812 1 91.81 256 ASP A C 1
ATOM 1972 O O . ASP A 1 256 ? -3.664 45.375 17.625 1 91.81 256 ASP A O 1
ATOM 1976 N N . SER A 1 257 ? -2.314 44.75 19.234 1 92.44 257 SER A N 1
ATOM 1977 C CA . SER A 1 257 ? -1.228 44.438 18.297 1 92.44 257 SER A CA 1
ATOM 1978 C C . SER A 1 257 ? -1.589 43.281 17.391 1 92.44 257 SER A C 1
ATOM 1980 O O . SER A 1 257 ? -1.073 43.188 16.266 1 92.44 257 SER A O 1
ATOM 1982 N N . ILE A 1 258 ? -2.453 42.469 17.875 1 91.56 258 ILE A N 1
ATOM 1983 C CA . ILE A 1 258 ? -2.727 41.281 17.062 1 91.56 258 ILE A CA 1
ATOM 1984 C C . ILE A 1 258 ? -4.086 41.438 16.391 1 91.56 258 ILE A C 1
ATOM 1986 O O . ILE A 1 258 ? -4.594 40.469 15.805 1 91.56 258 ILE A O 1
ATOM 1990 N N . GLY A 1 259 ? -4.711 42.562 16.5 1 89.69 259 GLY A N 1
ATOM 1991 C CA . GLY A 1 259 ? -5.844 42.906 15.648 1 89.69 259 GLY A CA 1
ATOM 1992 C C . GLY A 1 259 ? -7.18 42.75 16.344 1 89.69 259 GLY A C 1
ATOM 1993 O O . GLY A 1 259 ? -8.227 42.688 15.695 1 89.69 259 GLY A O 1
ATOM 1994 N N . PHE A 1 260 ? -7.195 42.625 17.625 1 91.62 260 PHE A N 1
ATOM 1995 C CA . PHE A 1 260 ? -8.469 42.562 18.344 1 91.62 260 PHE A CA 1
ATOM 1996 C C . PHE A 1 260 ? -8.992 43.969 18.594 1 91.62 260 PHE A C 1
ATOM 1998 O O . PHE A 1 260 ? -8.219 44.906 18.875 1 91.62 260 PHE A O 1
ATOM 2005 N N . THR A 1 261 ? -10.328 44 18.516 1 86.75 261 THR A N 1
ATOM 2006 C CA . THR A 1 261 ? -10.969 45.312 18.719 1 86.75 261 THR A CA 1
ATOM 2007 C C . THR A 1 261 ? -11.125 45.625 20.203 1 86.75 261 THR A C 1
ATOM 2009 O O . THR A 1 261 ? -11.305 46.781 20.594 1 86.75 261 THR A O 1
ATOM 2012 N N . SER A 1 262 ? -11.109 44.562 21.031 1 91.38 262 SER A N 1
ATOM 2013 C CA . SER A 1 262 ? -11.258 44.75 22.469 1 91.38 262 SER A CA 1
ATOM 2014 C C . SER A 1 262 ? -10.492 43.719 23.266 1 91.38 262 SER A C 1
ATOM 2016 O O . SER A 1 262 ? -10.391 42.562 22.828 1 91.38 262 SER A O 1
ATOM 2018 N N . GLN A 1 263 ? -10.031 44.156 24.406 1 92.12 263 GLN A N 1
ATOM 2019 C CA . GLN A 1 263 ? -9.328 43.219 25.281 1 92.12 263 GLN A CA 1
ATOM 2020 C C . GLN A 1 263 ? -10.266 42.125 25.781 1 92.12 263 GLN A C 1
ATOM 2022 O O . GLN A 1 263 ? -9.844 40.969 25.969 1 92.12 263 GLN A O 1
ATOM 2027 N N . SER A 1 264 ? -11.5 42.5 25.953 1 93.06 264 SER A N 1
ATOM 2028 C CA . SER A 1 264 ? -12.477 41.531 26.438 1 93.06 264 SER A CA 1
ATOM 2029 C C . SER A 1 264 ? -12.664 40.406 25.438 1 93.06 264 SER A C 1
ATOM 2031 O O . SER A 1 264 ? -12.695 39.25 25.812 1 93.06 264 SER A O 1
ATOM 2033 N N . HIS A 1 265 ? -12.742 40.844 24.203 1 93.44 265 HIS A N 1
ATOM 2034 C CA . HIS A 1 265 ? -12.883 39.812 23.156 1 93.44 265 HIS A CA 1
ATOM 2035 C C . HIS A 1 265 ? -11.648 38.938 23.062 1 93.44 265 HIS A C 1
ATOM 2037 O O . HIS A 1 265 ? -11.758 37.719 22.906 1 93.44 265 HIS A O 1
ATOM 2043 N N . PHE A 1 266 ? -10.508 39.531 23.156 1 94.75 266 PHE A N 1
ATOM 2044 C CA . PHE A 1 266 ? -9.242 38.812 23.125 1 94.75 266 PHE A CA 1
ATOM 2045 C C . PHE A 1 266 ? -9.172 37.812 24.281 1 94.75 266 PHE A C 1
ATOM 2047 O O . PHE A 1 266 ? -8.836 36.656 24.078 1 94.75 266 PHE A O 1
ATOM 2054 N N . THR A 1 267 ? -9.477 38.25 25.438 1 93.62 267 THR A N 1
ATOM 2055 C CA . THR A 1 267 ? -9.391 37.406 26.641 1 93.62 267 THR A CA 1
ATOM 2056 C C . THR A 1 267 ? -10.305 36.188 26.516 1 93.62 267 THR A C 1
ATOM 2058 O O . THR A 1 267 ? -9.906 35.094 26.859 1 93.62 267 THR A O 1
ATOM 2061 N N . ARG A 1 268 ? -11.438 36.438 25.984 1 93.69 268 ARG A N 1
ATOM 2062 C CA . ARG A 1 268 ? -12.391 35.344 25.812 1 93.69 268 ARG A CA 1
ATOM 2063 C C . ARG A 1 268 ? -11.898 34.344 24.766 1 93.69 268 ARG A C 1
ATOM 2065 O O . ARG A 1 268 ? -11.945 33.156 24.969 1 93.69 268 ARG A O 1
ATOM 2072 N N . ALA A 1 269 ? -11.477 34.875 23.703 1 93.88 269 ALA A N 1
ATOM 2073 C CA . ALA A 1 269 ? -11.008 34.062 22.609 1 93.88 269 ALA A CA 1
ATOM 2074 C C . ALA A 1 269 ? -9.781 33.25 23.016 1 93.88 269 ALA A C 1
ATOM 2076 O O . ALA A 1 269 ? -9.664 32.062 22.688 1 93.88 269 ALA A O 1
ATOM 2077 N N . PHE A 1 270 ? -8.867 33.875 23.766 1 94.56 270 PHE A N 1
ATOM 2078 C CA . PHE A 1 270 ? -7.641 33.219 24.203 1 94.56 270 PHE A CA 1
ATOM 2079 C C . PHE A 1 270 ? -7.949 32.125 25.203 1 94.56 270 PHE A C 1
ATOM 2081 O O . PHE A 1 270 ? -7.355 31.031 25.141 1 94.56 270 PHE A O 1
ATOM 2088 N N . ARG A 1 271 ? -8.906 32.375 26 1 93 271 ARG A N 1
ATOM 2089 C CA . ARG A 1 271 ? -9.312 31.344 26.969 1 93 271 ARG A CA 1
ATOM 2090 C C . ARG A 1 271 ? -9.891 30.125 26.25 1 93 271 ARG A C 1
ATOM 2092 O O . ARG A 1 271 ? -9.609 28.984 26.641 1 93 271 ARG A O 1
ATOM 2099 N N . GLN A 1 272 ? -10.68 30.375 25.297 1 91.69 272 GLN A N 1
ATOM 2100 C CA . GLN A 1 272 ? -11.25 29.281 24.516 1 91.69 272 GLN A CA 1
ATOM 2101 C C . GLN A 1 272 ? -10.164 28.516 23.781 1 91.69 272 GLN A C 1
ATOM 2103 O O . GLN A 1 272 ? -10.234 27.281 23.656 1 91.69 272 GLN A O 1
ATOM 2108 N N . PHE A 1 273 ? -9.227 29.172 23.391 1 86.56 273 PHE A N 1
ATOM 2109 C CA . PHE A 1 273 ? -8.141 28.625 22.578 1 86.56 273 PHE A CA 1
ATOM 2110 C C . PHE A 1 273 ? -7.152 27.859 23.438 1 86.56 273 PHE A C 1
ATOM 2112 O O . PHE A 1 273 ? -6.75 26.75 23.094 1 86.56 273 PHE A O 1
ATOM 2119 N N . SER A 1 274 ? -6.73 28.375 24.625 1 84.25 274 SER A N 1
ATOM 2120 C CA . SER A 1 274 ? -5.621 27.828 25.391 1 84.25 274 SER A CA 1
ATOM 2121 C C . SER A 1 274 ? -6.105 27.203 26.703 1 84.25 274 SER A C 1
ATOM 2123 O O . SER A 1 274 ? -5.352 26.5 27.375 1 84.25 274 SER A O 1
ATOM 2125 N N . GLY A 1 275 ? -7.281 27.469 27.016 1 87.44 275 GLY A N 1
ATOM 2126 C CA . GLY A 1 275 ? -7.832 26.953 28.25 1 87.44 275 GLY A CA 1
ATOM 2127 C C . GLY A 1 275 ? -7.598 27.859 29.438 1 87.44 275 GLY A C 1
ATOM 2128 O O . GLY A 1 275 ? -8.109 27.609 30.531 1 87.44 275 GLY A O 1
ATOM 2129 N N . GLN A 1 276 ? -6.793 28.891 29.266 1 91.19 276 GLN A N 1
ATOM 2130 C CA . GLN A 1 276 ? -6.508 29.875 30.297 1 91.19 276 GLN A CA 1
ATOM 2131 C C . GLN A 1 276 ? -6.59 31.297 29.766 1 91.19 276 GLN A C 1
ATOM 2133 O O . GLN A 1 276 ? -6.559 31.5 28.547 1 91.19 276 GLN A O 1
ATOM 2138 N N . THR A 1 277 ? -6.727 32.25 30.719 1 93.19 277 THR A N 1
ATOM 2139 C CA . THR A 1 277 ? -6.699 33.656 30.312 1 93.19 277 THR A CA 1
ATOM 2140 C C . THR A 1 277 ? -5.285 34.062 29.922 1 93.19 277 THR A C 1
ATOM 2142 O O . THR A 1 277 ? -4.309 33.438 30.312 1 93.19 277 THR A O 1
ATOM 2145 N N . PRO A 1 278 ? -5.258 35.125 29.172 1 93.56 278 PRO A N 1
ATOM 2146 C CA . PRO A 1 278 ? -3.92 35.625 28.828 1 93.56 278 PRO A CA 1
ATOM 2147 C C . PRO A 1 278 ? -3.051 35.875 30.062 1 93.56 278 PRO A C 1
ATOM 2149 O O . PRO A 1 278 ? -1.877 35.469 30.078 1 93.56 278 PRO A O 1
ATOM 2152 N N . SER A 1 279 ? -3.584 36.5 31.047 1 91.94 279 SER A N 1
ATOM 2153 C CA . SER A 1 279 ? -2.846 36.75 32.281 1 91.94 279 SER A CA 1
ATOM 2154 C C . SER A 1 279 ? -2.436 35.469 32.969 1 91.94 279 SER A C 1
ATOM 2156 O O . SER A 1 279 ? -1.33 35.344 33.5 1 91.94 279 SER A O 1
ATOM 2158 N N . GLY A 1 280 ? -3.303 34.594 33 1 91.19 280 GLY A N 1
ATOM 2159 C CA . GLY A 1 280 ? -3.002 33.281 33.562 1 91.19 280 GLY A CA 1
ATOM 2160 C C . GLY A 1 280 ? -1.887 32.562 32.844 1 91.19 280 GLY A C 1
ATOM 2161 O O . GLY A 1 280 ? -1.009 31.969 33.469 1 91.19 280 GLY A O 1
ATOM 2162 N N . TRP A 1 281 ? -1.96 32.594 31.547 1 90.88 281 TRP A N 1
ATOM 2163 C CA . TRP A 1 281 ? -0.94 31.953 30.734 1 90.88 281 TRP A CA 1
ATOM 2164 C C . TRP A 1 281 ? 0.43 32.594 30.969 1 90.88 281 TRP A C 1
ATOM 2166 O O . TRP A 1 281 ? 1.424 31.875 31.125 1 90.88 281 TRP A O 1
ATOM 2176 N N . ARG A 1 282 ? 0.501 33.875 30.969 1 89.5 282 ARG A N 1
ATOM 2177 C CA . ARG A 1 282 ? 1.749 34.594 31.219 1 89.5 282 ARG A CA 1
ATOM 2178 C C . ARG A 1 282 ? 2.324 34.219 32.594 1 89.5 282 ARG A C 1
ATOM 2180 O O . ARG A 1 282 ? 3.527 33.969 32.719 1 89.5 282 ARG A O 1
ATOM 2187 N N . ALA A 1 283 ? 1.449 34.156 33.5 1 87.44 283 ALA A N 1
ATOM 2188 C CA . ALA A 1 283 ? 1.884 33.812 34.844 1 87.44 283 ALA A CA 1
ATOM 2189 C C . ALA A 1 283 ? 2.451 32.406 34.906 1 87.44 283 ALA A C 1
ATOM 2191 O O . ALA A 1 283 ? 3.422 32.125 35.594 1 87.44 283 ALA A O 1
ATOM 2192 N N . ALA A 1 284 ? 1.885 31.578 34.156 1 81.56 284 ALA A N 1
ATOM 2193 C CA . ALA A 1 284 ? 2.293 30.172 34.125 1 81.56 284 ALA A CA 1
ATOM 2194 C C . ALA A 1 284 ? 3.617 30 33.375 1 81.56 284 ALA A C 1
ATOM 2196 O O . ALA A 1 284 ? 4.398 29.109 33.719 1 81.56 284 ALA A O 1
ATOM 2197 N N . THR A 1 285 ? 3.793 30.766 32.406 1 74.62 285 THR A N 1
ATOM 2198 C CA . THR A 1 285 ? 4.992 30.656 31.594 1 74.62 285 THR A CA 1
ATOM 2199 C C . THR A 1 285 ? 6.184 31.312 32.281 1 74.62 285 THR A C 1
ATOM 2201 O O . THR A 1 285 ? 7.328 30.891 32.094 1 74.62 285 THR A O 1
ATOM 2204 N N . LEU A 1 286 ? 6.016 32.438 32.938 1 65.38 286 LEU A N 1
ATOM 2205 C CA . LEU A 1 286 ? 7.078 33.094 33.688 1 65.38 286 LEU A CA 1
ATOM 2206 C C . LEU A 1 286 ? 7.5 32.281 34.906 1 65.38 286 LEU A C 1
ATOM 2208 O O . LEU A 1 286 ? 8.625 32.438 35.375 1 65.38 286 LEU A O 1
ATOM 2212 N N . GLN A 1 287 ? 6.758 31.266 35.312 1 55.25 287 GLN A N 1
ATOM 2213 C CA . GLN A 1 287 ? 7.23 30.406 36.406 1 55.25 287 GLN A CA 1
ATOM 2214 C C . GLN A 1 287 ? 8.094 29.266 35.875 1 55.25 287 GLN A C 1
ATOM 2216 O O . GLN A 1 287 ? 9.094 28.906 36.5 1 55.25 287 GLN A O 1
ATOM 2221 N N . MET B 1 1 ? 19.484 28.281 30.438 1 25 1 MET B N 1
ATOM 2222 C CA . MET B 1 1 ? 18.438 28.266 29.406 1 25 1 MET B CA 1
ATOM 2223 C C . MET B 1 1 ? 18.391 26.906 28.719 1 25 1 MET B C 1
ATOM 2225 O O . MET B 1 1 ? 19.344 26.5 28.062 1 25 1 MET B O 1
ATOM 2229 N N . THR B 1 2 ? 17.938 25.906 29.359 1 33.75 2 THR B N 1
ATOM 2230 C CA . THR B 1 2 ? 18.047 24.5 29 1 33.75 2 THR B CA 1
ATOM 2231 C C . THR B 1 2 ? 17.719 24.281 27.516 1 33.75 2 THR B C 1
ATOM 2233 O O . THR B 1 2 ? 16.625 24.625 27.062 1 33.75 2 THR B O 1
ATOM 2236 N N . GLU B 1 3 ? 18.625 24.375 26.672 1 38.91 3 GLU B N 1
ATOM 2237 C CA . GLU B 1 3 ? 18.562 24.156 25.234 1 38.91 3 GLU B CA 1
ATOM 2238 C C . GLU B 1 3 ? 17.594 23.047 24.875 1 38.91 3 GLU B C 1
ATOM 2240 O O . GLU B 1 3 ? 17.828 21.875 25.219 1 38.91 3 GLU B O 1
ATOM 2245 N N . ARG B 1 4 ? 16.391 23.203 25.172 1 44.16 4 ARG B N 1
ATOM 2246 C CA . ARG B 1 4 ? 15.406 22.188 24.828 1 44.16 4 ARG B CA 1
ATOM 2247 C C . ARG B 1 4 ? 15.805 21.469 23.531 1 44.16 4 ARG B C 1
ATOM 2249 O O . ARG B 1 4 ? 16.125 22.109 22.531 1 44.16 4 ARG B O 1
ATOM 2256 N N . ALA B 1 5 ? 16.359 20.281 23.594 1 55.5 5 ALA B N 1
ATOM 2257 C CA . ALA B 1 5 ? 16.828 19.375 22.547 1 55.5 5 ALA B CA 1
ATOM 2258 C C . ALA B 1 5 ? 15.883 19.406 21.344 1 55.5 5 ALA B C 1
ATOM 2260 O O . ALA B 1 5 ? 14.688 19.125 21.484 1 55.5 5 ALA B O 1
ATOM 2261 N N . SER B 1 6 ? 16.141 20.172 20.266 1 79.38 6 SER B N 1
ATOM 2262 C CA . SER B 1 6 ? 15.375 20.469 19.047 1 79.38 6 SER B CA 1
ATOM 2263 C C . SER B 1 6 ? 14.945 19.172 18.359 1 79.38 6 SER B C 1
ATOM 2265 O O . SER B 1 6 ? 15.75 18.266 18.156 1 79.38 6 SER B O 1
ATOM 2267 N N . THR B 1 7 ? 13.695 18.781 18.406 1 89.19 7 THR B N 1
ATOM 2268 C CA . THR B 1 7 ? 13.133 17.625 17.719 1 89.19 7 THR B CA 1
ATOM 2269 C C . THR B 1 7 ? 13.039 17.906 16.219 1 89.19 7 THR B C 1
ATOM 2271 O O . THR B 1 7 ? 13.172 19.047 15.781 1 89.19 7 THR B O 1
ATOM 2274 N N . ASN B 1 8 ? 12.992 16.859 15.422 1 94.5 8 ASN B N 1
ATOM 2275 C CA . ASN B 1 8 ? 12.773 17.016 13.984 1 94.5 8 ASN B CA 1
ATOM 2276 C C . ASN B 1 8 ? 11.578 17.938 13.703 1 94.5 8 ASN B C 1
ATOM 2278 O O . ASN B 1 8 ? 11.633 18.766 12.812 1 94.5 8 ASN B O 1
ATOM 2282 N N . GLU B 1 9 ? 10.562 17.75 14.477 1 91.12 9 GLU B N 1
ATOM 2283 C CA . GLU B 1 9 ? 9.352 18.547 14.273 1 91.12 9 GLU B CA 1
ATOM 2284 C C . GLU B 1 9 ? 9.641 20.031 14.453 1 91.12 9 GLU B C 1
ATOM 2286 O O . GLU B 1 9 ? 9.172 20.859 13.672 1 91.12 9 GLU B O 1
ATOM 2291 N N . THR B 1 10 ? 10.352 20.344 15.508 1 89.62 10 THR B N 1
ATOM 2292 C CA . THR B 1 10 ? 10.695 21.734 15.773 1 89.62 10 THR B CA 1
ATOM 2293 C C . THR B 1 10 ? 11.547 22.312 14.641 1 89.62 10 THR B C 1
ATOM 2295 O O . THR B 1 10 ? 11.305 23.422 14.172 1 89.62 10 THR B O 1
ATOM 2298 N N . ILE B 1 11 ? 12.539 21.547 14.18 1 91 11 ILE B N 1
ATOM 2299 C CA . ILE B 1 11 ? 13.445 21.984 13.125 1 91 11 ILE B CA 1
ATOM 2300 C C . ILE B 1 11 ? 12.656 22.234 11.836 1 91 11 ILE B C 1
ATOM 2302 O O . ILE B 1 11 ? 12.82 23.266 11.188 1 91 11 ILE B O 1
ATOM 2306 N N . ILE B 1 12 ? 11.789 21.344 11.508 1 91.06 12 ILE B N 1
ATOM 2307 C CA . ILE B 1 12 ? 11.008 21.453 10.281 1 91.06 12 ILE B CA 1
ATOM 2308 C C . ILE B 1 12 ? 10.008 22.594 10.398 1 91.06 12 ILE B C 1
ATOM 2310 O O . ILE B 1 12 ? 9.828 23.359 9.445 1 91.06 12 ILE B O 1
ATOM 2314 N N . SER B 1 13 ? 9.383 22.703 11.547 1 85.5 13 SER B N 1
ATOM 2315 C CA . SER B 1 13 ? 8.438 23.797 11.773 1 85.5 13 SER B CA 1
ATOM 2316 C C . SER B 1 13 ? 9.109 25.156 11.609 1 85.5 13 SER B C 1
ATOM 2318 O O . SER B 1 13 ? 8.539 26.062 10.992 1 85.5 13 SER B O 1
ATOM 2320 N N . GLU B 1 14 ? 10.211 25.25 12.188 1 80.06 14 GLU B N 1
ATOM 2321 C CA . GLU B 1 14 ? 10.953 26.5 12.078 1 80.06 14 GLU B CA 1
ATOM 2322 C C . GLU B 1 14 ? 11.352 26.781 10.633 1 80.06 14 GLU B C 1
ATOM 2324 O O . GLU B 1 14 ? 11.289 27.938 10.188 1 80.06 14 GLU B O 1
ATOM 2329 N N . THR B 1 15 ? 11.789 25.766 9.938 1 81.5 15 THR B N 1
ATOM 2330 C CA . THR B 1 15 ? 12.18 25.906 8.539 1 81.5 15 THR B CA 1
ATOM 2331 C C . THR B 1 15 ? 10.984 26.328 7.684 1 81.5 15 THR B C 1
ATOM 2333 O O . THR B 1 15 ? 11.117 27.188 6.82 1 81.5 15 THR B O 1
ATOM 2336 N N . LEU B 1 16 ? 9.844 25.734 7.969 1 77.69 16 LEU B N 1
ATOM 2337 C CA . LEU B 1 16 ? 8.656 25.984 7.16 1 77.69 16 LEU B CA 1
ATOM 2338 C C . LEU B 1 16 ? 7.93 27.234 7.637 1 77.69 16 LEU B C 1
ATOM 2340 O O . LEU B 1 16 ? 7.09 27.781 6.918 1 77.69 16 LEU B O 1
ATOM 2344 N N . GLY B 1 17 ? 8.227 27.641 8.836 1 69.06 17 GLY B N 1
ATOM 2345 C CA . GLY B 1 17 ? 7.547 28.781 9.422 1 69.06 17 GLY B CA 1
ATOM 2346 C C . GLY B 1 17 ? 6.172 28.438 9.969 1 69.06 17 GLY B C 1
ATOM 2347 O O . GLY B 1 17 ? 5.352 29.328 10.203 1 69.06 17 GLY B O 1
ATOM 2348 N N . ARG B 1 18 ? 5.898 27.141 10.031 1 71.94 18 ARG B N 1
ATOM 2349 C CA . ARG B 1 18 ? 4.617 26.703 10.555 1 71.94 18 ARG B CA 1
ATOM 2350 C C . ARG B 1 18 ? 4.715 25.266 11.094 1 71.94 18 ARG B C 1
ATOM 2352 O O . ARG B 1 18 ? 5.59 24.5 10.68 1 71.94 18 ARG B O 1
ATOM 2359 N N . GLY B 1 19 ? 3.729 24.922 11.93 1 78.31 19 GLY B N 1
ATOM 2360 C CA . GLY B 1 19 ? 3.686 23.578 12.461 1 78.31 19 GLY B CA 1
ATOM 2361 C C . GLY B 1 19 ? 2.986 22.594 11.539 1 78.31 19 GLY B C 1
ATOM 2362 O O . GLY B 1 19 ? 2.416 22.984 10.523 1 78.31 19 GLY B O 1
ATOM 2363 N N . PRO B 1 20 ? 3.117 21.344 11.898 1 84.19 20 PRO B N 1
ATOM 2364 C CA . PRO B 1 20 ? 2.424 20.312 11.109 1 84.19 20 PRO B CA 1
ATOM 2365 C C . PRO B 1 20 ? 0.905 20.406 11.242 1 84.19 20 PRO B C 1
ATOM 2367 O O . PRO B 1 20 ? 0.396 20.938 12.234 1 84.19 20 PRO B O 1
ATOM 2370 N N . ASP B 1 21 ? 0.255 19.938 10.219 1 79.12 21 ASP B N 1
ATOM 2371 C CA . ASP B 1 21 ? -1.199 19.812 10.266 1 79.12 21 ASP B CA 1
ATOM 2372 C C . ASP B 1 21 ? -1.644 18.844 11.344 1 79.12 21 ASP B C 1
ATOM 2374 O O . ASP B 1 21 ? -2.619 19.078 12.055 1 79.12 21 ASP B O 1
ATOM 2378 N N . ARG B 1 22 ? -0.981 17.75 11.414 1 82.69 22 ARG B N 1
ATOM 2379 C CA . ARG B 1 22 ? -1.193 16.688 12.406 1 82.69 22 ARG B CA 1
ATOM 2380 C C . ARG B 1 22 ? 0.122 16.016 12.781 1 82.69 22 ARG B C 1
ATOM 2382 O O . ARG B 1 22 ? 0.966 15.773 11.914 1 82.69 22 ARG B O 1
ATOM 2389 N N . SER B 1 23 ? 0.296 15.828 14.031 1 91.19 23 SER B N 1
ATOM 2390 C CA . SER B 1 23 ? 1.493 15.125 14.477 1 91.19 23 SER B CA 1
ATOM 2391 C C . SER B 1 23 ? 1.185 14.195 15.648 1 91.19 23 SER B C 1
ATOM 2393 O O . SER B 1 23 ? 0.233 14.422 16.391 1 91.19 23 SER B O 1
ATOM 2395 N N . ALA B 1 24 ? 1.864 13.117 15.773 1 92 24 ALA B N 1
ATOM 2396 C CA . ALA B 1 24 ? 1.702 12.164 16.875 1 92 24 ALA B CA 1
ATOM 2397 C C . ALA B 1 24 ? 2.984 11.367 17.094 1 92 24 ALA B C 1
ATOM 2399 O O . ALA B 1 24 ? 3.66 10.977 16.141 1 92 24 ALA B O 1
ATOM 2400 N N . ASN B 1 25 ? 3.271 11.219 18.312 1 92.06 25 ASN B N 1
ATOM 2401 C CA . ASN B 1 25 ? 4.281 10.234 18.672 1 92.06 25 ASN B CA 1
ATOM 2402 C C . ASN B 1 25 ? 3.664 8.852 18.891 1 92.06 25 ASN B C 1
ATOM 2404 O O . ASN B 1 25 ? 2.762 8.688 19.719 1 92.06 25 ASN B O 1
ATOM 2408 N N . ILE B 1 26 ? 4.039 7.926 18.219 1 92.12 26 ILE B N 1
ATOM 2409 C CA . ILE B 1 26 ? 3.621 6.531 18.344 1 92.12 26 ILE B CA 1
ATOM 2410 C C . ILE B 1 26 ? 4.812 5.668 18.75 1 92.12 26 ILE B C 1
ATOM 2412 O O . ILE B 1 26 ? 5.684 5.371 17.922 1 92.12 26 ILE B O 1
ATOM 2416 N N . GLY B 1 27 ? 4.789 5.238 19.953 1 87.56 27 GLY B N 1
ATOM 2417 C CA . GLY B 1 27 ? 6.043 4.727 20.484 1 87.56 27 GLY B CA 1
ATOM 2418 C C . GLY B 1 27 ? 7.172 5.734 20.422 1 87.56 27 GLY B C 1
ATOM 2419 O O . GLY B 1 27 ? 7.02 6.871 20.875 1 87.56 27 GLY B O 1
ATOM 2420 N N . ASP B 1 28 ? 8.297 5.246 19.828 1 90.25 28 ASP B N 1
ATOM 2421 C CA . ASP B 1 28 ? 9.469 6.113 19.734 1 90.25 28 ASP B CA 1
ATOM 2422 C C . ASP B 1 28 ? 9.531 6.785 18.359 1 90.25 28 ASP B C 1
ATOM 2424 O O . ASP B 1 28 ? 10.469 7.531 18.078 1 90.25 28 ASP B O 1
ATOM 2428 N N . TRP B 1 29 ? 8.547 6.523 17.547 1 94.12 29 TRP B N 1
ATOM 2429 C CA . TRP B 1 29 ? 8.539 7.121 16.219 1 94.12 29 TRP B CA 1
ATOM 2430 C C . TRP B 1 29 ? 7.594 8.32 16.172 1 94.12 29 TRP B C 1
ATOM 2432 O O . TRP B 1 29 ? 6.551 8.328 16.828 1 94.12 29 TRP B O 1
ATOM 2442 N N . GLN B 1 30 ? 7.957 9.297 15.461 1 94.38 30 GLN B N 1
ATOM 2443 C CA . GLN B 1 30 ? 7.156 10.508 15.359 1 94.38 30 GLN B CA 1
ATOM 2444 C C . GLN B 1 30 ? 6.613 10.695 13.945 1 94.38 30 GLN B C 1
ATOM 2446 O O . GLN B 1 30 ? 7.363 10.633 12.969 1 94.38 30 GLN B O 1
ATOM 2451 N N . PHE B 1 31 ? 5.285 10.852 13.867 1 95 31 PHE B N 1
ATOM 2452 C CA . PHE B 1 31 ? 4.598 11.117 12.609 1 95 31 PHE B CA 1
ATOM 2453 C C . PHE B 1 31 ? 4.117 12.562 12.547 1 95 31 PHE B C 1
ATOM 2455 O O . PHE B 1 31 ? 3.574 13.086 13.523 1 95 31 PHE B O 1
ATOM 2462 N N . ALA B 1 32 ? 4.348 13.219 11.391 1 94.19 32 ALA B N 1
ATOM 2463 C CA . ALA B 1 32 ? 3.85 14.578 11.211 1 94.19 32 ALA B CA 1
ATOM 2464 C C . ALA B 1 32 ? 3.467 14.828 9.75 1 94.19 32 ALA B C 1
ATOM 2466 O O . ALA B 1 32 ? 4.223 14.492 8.836 1 94.19 32 ALA B O 1
ATOM 2467 N N . ARG B 1 33 ? 2.336 15.32 9.555 1 90 33 ARG B N 1
ATOM 2468 C CA . ARG B 1 33 ? 1.899 15.695 8.211 1 90 33 ARG B CA 1
ATOM 2469 C C . ARG B 1 33 ? 2.125 17.188 7.961 1 90 33 ARG B C 1
ATOM 2471 O O . ARG B 1 33 ? 1.76 18.016 8.789 1 90 33 ARG B O 1
ATOM 2478 N N . TRP B 1 34 ? 2.748 17.453 6.836 1 85.12 34 TRP B N 1
ATOM 2479 C CA . TRP B 1 34 ? 3.041 18.828 6.418 1 85.12 34 TRP B CA 1
ATOM 2480 C C . TRP B 1 34 ? 2.354 19.141 5.094 1 85.12 34 TRP B C 1
ATOM 2482 O O . TRP B 1 34 ? 2.492 18.406 4.117 1 85.12 34 TRP B O 1
ATOM 2492 N N . ARG B 1 35 ? 1.625 20.203 5.113 1 78.25 35 ARG B N 1
ATOM 2493 C CA . ARG B 1 35 ? 0.856 20.516 3.912 1 78.25 35 ARG B CA 1
ATOM 2494 C C . ARG B 1 35 ? 1.058 21.953 3.488 1 78.25 35 ARG B C 1
ATOM 2496 O O . ARG B 1 35 ? 1.351 22.812 4.32 1 78.25 35 ARG B O 1
ATOM 2503 N N . GLN B 1 36 ? 0.83 22.094 2.117 1 62.47 36 GLN B N 1
ATOM 2504 C CA . GLN B 1 36 ? 0.43 23.344 1.483 1 62.47 36 GLN B CA 1
ATOM 2505 C C . GLN B 1 36 ? 1.527 24.391 1.607 1 62.47 36 GLN B C 1
ATOM 2507 O O . GLN B 1 36 ? 1.26 25.531 1.99 1 62.47 36 GLN B O 1
ATOM 2512 N N . PHE B 1 37 ? 2.807 24.062 1.276 1 63.03 37 PHE B N 1
ATOM 2513 C CA . PHE B 1 37 ? 3.844 25.094 1.261 1 63.03 37 PHE B CA 1
ATOM 2514 C C . PHE B 1 37 ? 4.613 25.062 -0.053 1 63.03 37 PHE B C 1
ATOM 2516 O O . PHE B 1 37 ? 4.762 24 -0.669 1 63.03 37 PHE B O 1
ATOM 2523 N N . ILE B 1 38 ? 4.703 26.266 -0.64 1 60.53 38 ILE B N 1
ATOM 2524 C CA . ILE B 1 38 ? 5.527 26.5 -1.822 1 60.53 38 ILE B CA 1
ATOM 2525 C C . ILE B 1 38 ? 6.766 27.297 -1.44 1 60.53 38 ILE B C 1
ATOM 2527 O O . ILE B 1 38 ? 6.695 28.188 -0.596 1 60.53 38 ILE B O 1
ATOM 2531 N N . GLY B 1 39 ? 7.859 26.859 -2.131 1 66.12 39 GLY B N 1
ATOM 2532 C CA . GLY B 1 39 ? 9.062 27.641 -1.899 1 66.12 39 GLY B CA 1
ATOM 2533 C C . GLY B 1 39 ? 10.32 26.797 -1.867 1 66.12 39 GLY B C 1
ATOM 2534 O O . GLY B 1 39 ? 10.297 25.625 -2.215 1 66.12 39 GLY B O 1
ATOM 2535 N N . SER B 1 40 ? 11.383 27.531 -1.634 1 72.19 40 SER B N 1
ATOM 2536 C CA . SER B 1 40 ? 12.68 26.891 -1.433 1 72.19 40 SER B CA 1
ATOM 2537 C C . SER B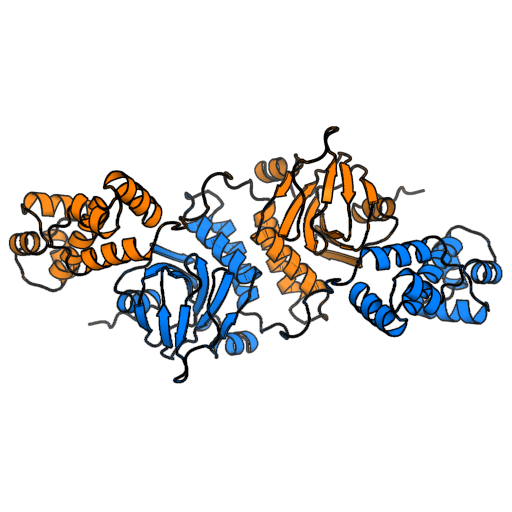 1 40 ? 13.062 26.859 0.044 1 72.19 40 SER B C 1
ATOM 2539 O O . SER B 1 40 ? 12.93 27.875 0.74 1 72.19 40 SER B O 1
ATOM 2541 N N . TYR B 1 41 ? 13.398 25.734 0.485 1 77.69 41 TYR B N 1
ATOM 2542 C CA . TYR B 1 41 ? 13.68 25.562 1.907 1 77.69 41 TYR B CA 1
ATOM 2543 C C . TYR B 1 41 ? 15.047 24.922 2.125 1 77.69 41 TYR B C 1
ATOM 2545 O O . TYR B 1 41 ? 15.406 23.969 1.424 1 77.69 41 TYR B O 1
ATOM 2553 N N . GLU B 1 42 ? 15.742 25.547 2.977 1 82.94 42 GLU B N 1
ATOM 2554 C CA . GLU B 1 42 ? 16.969 24.922 3.488 1 82.94 42 GLU B CA 1
ATOM 2555 C C . GLU B 1 42 ? 16.719 24.25 4.836 1 82.94 42 GLU B C 1
ATOM 2557 O O . GLU B 1 42 ? 16.562 24.938 5.855 1 82.94 42 GLU B O 1
ATOM 2562 N N . LEU B 1 43 ? 16.703 23 4.797 1 87.19 43 LEU B N 1
ATOM 2563 C CA . LEU B 1 43 ? 16.438 22.219 6.004 1 87.19 43 LEU B CA 1
ATOM 2564 C C . LEU B 1 43 ? 17.734 21.875 6.734 1 87.19 43 LEU B C 1
ATOM 2566 O O . LEU B 1 43 ? 18.562 21.156 6.203 1 87.19 43 LEU B O 1
ATOM 2570 N N . PRO B 1 44 ? 17.859 22.453 7.902 1 90.5 44 PRO B N 1
ATOM 2571 C CA . PRO B 1 44 ? 19.031 22.062 8.695 1 90.5 44 PRO B CA 1
ATOM 2572 C C . PRO B 1 44 ? 19.078 20.562 8.961 1 90.5 44 PRO B C 1
ATOM 2574 O O . PRO B 1 44 ? 18.109 19.844 8.719 1 90.5 44 PRO B O 1
ATOM 2577 N N . ALA B 1 45 ? 20.281 20.156 9.445 1 92.44 45 ALA B N 1
ATOM 2578 C CA . ALA B 1 45 ? 20.438 18.75 9.805 1 92.44 45 ALA B CA 1
ATOM 2579 C C . ALA B 1 45 ? 19.406 18.344 10.844 1 92.44 45 ALA B C 1
ATOM 2581 O O . ALA B 1 45 ? 19.219 19.016 11.852 1 92.44 45 ALA B O 1
ATOM 2582 N N . LEU B 1 46 ? 18.75 17.266 10.555 1 93.62 46 LEU B N 1
ATOM 2583 C CA . LEU B 1 46 ? 17.781 16.719 11.484 1 93.62 46 LEU B CA 1
ATOM 2584 C C . LEU B 1 46 ? 18.453 15.859 12.539 1 93.62 46 LEU B C 1
ATOM 2586 O O . LEU B 1 46 ? 19.594 15.398 12.344 1 93.62 46 LEU B O 1
ATOM 2590 N N . VAL B 1 47 ? 17.828 15.664 13.672 1 93.88 47 VAL B N 1
ATOM 2591 C CA . VAL B 1 47 ? 18.359 14.891 14.789 1 93.88 47 VAL B CA 1
ATOM 2592 C C . VAL B 1 47 ? 18.25 13.398 14.484 1 93.88 47 VAL B C 1
ATOM 2594 O O . VAL B 1 47 ? 19.188 12.648 14.727 1 93.88 47 VAL B O 1
ATOM 2597 N N . ASP B 1 48 ? 17.141 12.961 13.992 1 95.06 48 ASP B N 1
ATOM 2598 C CA . ASP B 1 48 ? 16.859 11.594 13.57 1 95.06 48 ASP B CA 1
ATOM 2599 C C . ASP B 1 48 ? 16.625 11.523 12.07 1 95.06 48 ASP B C 1
ATOM 2601 O O . ASP B 1 48 ? 16.172 12.492 11.453 1 95.06 48 ASP B O 1
ATOM 2605 N N . PRO B 1 49 ? 17.047 10.391 11.453 1 95 49 PRO B N 1
ATOM 2606 C CA . PRO B 1 49 ? 16.656 10.242 10.047 1 95 49 PRO B CA 1
ATOM 2607 C C . PRO B 1 49 ? 15.141 10.18 9.852 1 95 49 PRO B C 1
ATOM 2609 O O . PRO B 1 49 ? 14.414 9.852 10.789 1 95 49 PRO B O 1
ATOM 2612 N N . VAL B 1 50 ? 14.773 10.477 8.602 1 95.81 50 VAL B N 1
ATOM 2613 C CA . VAL B 1 50 ? 13.344 10.602 8.375 1 95.81 50 VAL B CA 1
ATOM 2614 C C . VAL B 1 50 ? 12.953 9.852 7.098 1 95.81 50 VAL B C 1
ATOM 2616 O O . VAL B 1 50 ? 13.68 9.883 6.105 1 95.81 50 VAL B O 1
ATOM 2619 N N . PHE B 1 51 ? 11.906 9.055 7.188 1 94.44 51 PHE B N 1
ATOM 2620 C CA . PHE B 1 51 ? 11.18 8.492 6.051 1 94.44 51 PHE B CA 1
ATOM 2621 C C . PHE B 1 51 ? 10.031 9.398 5.637 1 94.44 51 PHE B C 1
ATOM 2623 O O . PHE B 1 51 ? 9.039 9.523 6.359 1 94.44 51 PHE B O 1
ATOM 2630 N N . VAL B 1 52 ? 10.148 10.094 4.484 1 93.44 52 VAL B N 1
ATOM 2631 C CA . VAL B 1 52 ? 9.172 11.07 4.023 1 93.44 52 VAL B CA 1
ATOM 2632 C C . VAL B 1 52 ? 8.266 10.438 2.967 1 93.44 52 VAL B C 1
ATOM 2634 O O . VAL B 1 52 ? 8.758 9.875 1.985 1 93.44 52 VAL B O 1
ATOM 2637 N N . VAL B 1 53 ? 7.016 10.547 3.164 1 92.69 53 VAL B N 1
ATOM 2638 C CA . VAL B 1 53 ? 6.047 10.008 2.211 1 92.69 53 VAL B CA 1
ATOM 2639 C C . VAL B 1 53 ? 5.262 11.156 1.574 1 92.69 53 VAL B C 1
ATOM 2641 O O . VAL B 1 53 ? 4.652 11.961 2.277 1 92.69 53 VAL B O 1
ATOM 2644 N N . HIS B 1 54 ? 5.305 11.227 0.289 1 87.38 54 HIS B N 1
ATOM 2645 C CA . HIS B 1 54 ? 4.496 12.18 -0.466 1 87.38 54 HIS B CA 1
ATOM 2646 C C . HIS B 1 54 ? 3.066 11.672 -0.631 1 87.38 54 HIS B C 1
ATOM 2648 O O . HIS B 1 54 ? 2.822 10.719 -1.372 1 87.38 54 HIS B O 1
ATOM 2654 N N . VAL B 1 55 ? 2.164 12.219 0.05 1 82.31 55 VAL B N 1
ATOM 2655 C CA . VAL B 1 55 ? 0.826 11.641 0.112 1 82.31 55 VAL B CA 1
ATOM 2656 C C . VAL B 1 55 ? -0.112 12.406 -0.817 1 82.31 55 VAL B C 1
ATOM 2658 O O . VAL B 1 55 ? -1.174 11.906 -1.191 1 82.31 55 VAL B O 1
ATOM 2661 N N . GLY B 1 56 ? 0.277 13.547 -1.136 1 75.06 56 GLY B N 1
ATOM 2662 C CA . GLY B 1 56 ? -0.595 14.32 -2.002 1 75.06 56 GLY B CA 1
ATOM 2663 C C . GLY B 1 56 ? 0.057 15.586 -2.525 1 75.06 56 GLY B C 1
ATOM 2664 O O . GLY B 1 56 ? 1.233 15.844 -2.26 1 75.06 56 GLY B O 1
ATOM 2665 N N . GLY B 1 57 ? -0.74 16.297 -3.312 1 67.88 57 GLY B N 1
ATOM 2666 C CA . GLY B 1 57 ? -0.27 17.547 -3.869 1 67.88 57 GLY B CA 1
ATOM 2667 C C . GLY B 1 57 ? 0.296 17.406 -5.27 1 67.88 57 GLY B C 1
ATOM 2668 O O . GLY B 1 57 ? 0.13 16.375 -5.91 1 67.88 57 GLY B O 1
ATOM 2669 N N . LYS B 1 58 ? 0.867 18.5 -5.75 1 64.31 58 LYS B N 1
ATOM 2670 C CA . LYS B 1 58 ? 1.368 18.547 -7.121 1 64.31 58 LYS B CA 1
ATOM 2671 C C . LYS B 1 58 ? 2.719 17.844 -7.234 1 64.31 58 LYS B C 1
ATOM 2673 O O . LYS B 1 58 ? 3.531 17.891 -6.309 1 64.31 58 LYS B O 1
ATOM 2678 N N . PRO B 1 59 ? 2.879 17.078 -8.25 1 60.06 59 PRO B N 1
ATOM 2679 C CA . PRO B 1 59 ? 4.109 16.312 -8.492 1 60.06 59 PRO B CA 1
ATOM 2680 C C . PRO B 1 59 ? 5.289 17.203 -8.875 1 60.06 59 PRO B C 1
ATOM 2682 O O . PRO B 1 59 ? 5.742 17.188 -10.023 1 60.06 59 PRO B O 1
ATOM 2685 N N . ASP B 1 60 ? 5.637 18.203 -8.172 1 63.69 60 ASP B N 1
ATOM 2686 C CA . ASP B 1 60 ? 6.789 19 -8.602 1 63.69 60 ASP B CA 1
ATOM 2687 C C . ASP B 1 60 ? 7.668 19.375 -7.41 1 63.69 60 ASP B C 1
ATOM 2689 O O . ASP B 1 60 ? 7.809 20.562 -7.094 1 63.69 60 ASP B O 1
ATOM 2693 N N . THR B 1 61 ? 8.242 18.375 -6.754 1 68.62 61 THR B N 1
ATOM 2694 C CA . THR B 1 61 ? 9.188 18.562 -5.66 1 68.62 61 THR B CA 1
ATOM 2695 C C . THR B 1 61 ? 10.57 18.062 -6.047 1 68.62 61 THR B C 1
ATOM 2697 O O . THR B 1 61 ? 10.711 16.953 -6.574 1 68.62 61 THR B O 1
ATOM 2700 N N . ARG B 1 62 ? 11.508 18.922 -5.945 1 67 62 ARG B N 1
ATOM 2701 C CA . ARG B 1 62 ? 12.891 18.562 -6.238 1 67 62 ARG B CA 1
ATOM 2702 C C . ARG B 1 62 ? 13.758 18.656 -4.988 1 67 62 ARG B C 1
ATOM 2704 O O . ARG B 1 62 ? 13.461 19.438 -4.082 1 67 62 ARG B O 1
ATOM 2711 N N . LEU B 1 63 ? 14.742 17.859 -4.883 1 70.38 63 LEU B N 1
ATOM 2712 C CA . LEU B 1 63 ? 15.68 17.828 -3.768 1 70.38 63 LEU B CA 1
ATOM 2713 C C . LEU B 1 63 ? 17.047 18.344 -4.191 1 70.38 63 LEU B C 1
ATOM 2715 O O . LEU B 1 63 ? 17.531 18.016 -5.27 1 70.38 63 LEU B O 1
ATOM 2719 N N . TRP B 1 64 ? 17.531 19.328 -3.576 1 63.47 64 TRP B N 1
ATOM 2720 C CA . TRP B 1 64 ? 18.906 19.781 -3.73 1 63.47 64 TRP B CA 1
ATOM 2721 C C . TRP B 1 64 ? 19.828 19.078 -2.73 1 63.47 64 TRP B C 1
ATOM 2723 O O . TRP B 1 64 ? 19.594 19.156 -1.52 1 63.47 64 TRP B O 1
ATOM 2733 N N . GLN B 1 65 ? 20.609 18.297 -3.189 1 61.34 65 GLN B N 1
ATOM 2734 C CA . GLN B 1 65 ? 21.641 17.656 -2.373 1 61.34 65 GLN B CA 1
ATOM 2735 C C . GLN B 1 65 ? 22.953 17.547 -3.143 1 61.34 65 GLN B C 1
ATOM 2737 O O . GLN B 1 65 ? 22.953 17.312 -4.352 1 61.34 65 GLN B O 1
ATOM 2742 N N . ALA B 1 66 ? 23.938 17.625 -2.328 1 58.69 66 ALA B N 1
ATOM 2743 C CA . ALA B 1 66 ? 25.281 17.516 -2.898 1 58.69 66 ALA B CA 1
ATOM 2744 C C . ALA B 1 66 ? 25.453 18.484 -4.078 1 58.69 66 ALA B C 1
ATOM 2746 O O . ALA B 1 66 ? 25.953 18.094 -5.133 1 58.69 66 ALA B O 1
ATOM 2747 N N . GLU B 1 67 ? 24.891 19.734 -3.932 1 62.66 67 GLU B N 1
ATOM 2748 C CA . GLU B 1 67 ? 25.094 20.875 -4.84 1 62.66 67 GLU B CA 1
ATOM 2749 C C . GLU B 1 67 ? 24.391 20.625 -6.176 1 62.66 67 GLU B C 1
ATOM 2751 O O . GLU B 1 67 ? 24.812 21.172 -7.203 1 62.66 67 GLU B O 1
ATOM 2756 N N . GLU B 1 68 ? 23.594 19.594 -6.156 1 65.5 68 GLU B N 1
ATOM 2757 C CA . GLU B 1 68 ? 22.844 19.375 -7.391 1 65.5 68 GLU B CA 1
ATOM 2758 C C . GLU B 1 68 ? 21.359 19.125 -7.105 1 65.5 68 GLU B C 1
ATOM 2760 O O . GLU B 1 68 ? 21.016 18.594 -6.059 1 65.5 68 GLU B O 1
ATOM 2765 N N . TRP B 1 69 ? 20.625 19.641 -8.078 1 64.75 69 TRP B N 1
ATOM 2766 C CA . TRP B 1 69 ? 19.203 19.312 -8.023 1 64.75 69 TRP B CA 1
ATOM 2767 C C . TRP B 1 69 ? 18.938 17.906 -8.516 1 64.75 69 TRP B C 1
ATOM 2769 O O . TRP B 1 69 ? 19.609 17.422 -9.422 1 64.75 69 TRP B O 1
ATOM 2779 N N . SER B 1 70 ? 17.969 17.312 -7.832 1 68.19 70 SER B N 1
ATOM 2780 C CA . SER B 1 70 ? 17.594 15.969 -8.281 1 68.19 70 SER B CA 1
ATOM 2781 C C . SER B 1 70 ? 17.047 16 -9.703 1 68.19 70 SER B C 1
ATOM 2783 O O . SER B 1 70 ? 16.359 16.953 -10.086 1 68.19 70 SER B O 1
ATOM 2785 N N . SER B 1 71 ? 17.375 15.078 -10.5 1 66.69 71 SER B N 1
ATOM 2786 C CA . SER B 1 71 ? 16.797 14.922 -11.836 1 66.69 71 SER B CA 1
ATOM 2787 C C . SER B 1 71 ? 15.359 14.43 -11.766 1 66.69 71 SER B C 1
ATOM 2789 O O . SER B 1 71 ? 14.547 14.773 -12.625 1 66.69 71 SER B O 1
ATOM 2791 N N . SER B 1 72 ? 15.109 13.703 -10.695 1 67.19 72 SER B N 1
ATOM 2792 C CA . SER B 1 72 ? 13.766 13.172 -10.508 1 67.19 72 SER B CA 1
ATOM 2793 C C . SER B 1 72 ? 12.891 14.141 -9.719 1 67.19 72 SER B C 1
ATOM 2795 O O . SER B 1 72 ? 13.391 15.07 -9.094 1 67.19 72 SER B O 1
ATOM 2797 N N . ARG B 1 73 ? 11.617 13.984 -10.008 1 71.62 73 ARG B N 1
ATOM 2798 C CA . ARG B 1 73 ? 10.617 14.719 -9.234 1 71.62 73 ARG B CA 1
ATOM 2799 C C . ARG B 1 73 ? 9.812 13.781 -8.344 1 71.62 73 ARG B C 1
ATOM 2801 O O . ARG B 1 73 ? 9.578 12.625 -8.703 1 71.62 73 ARG B O 1
ATOM 2808 N N . SER B 1 74 ? 9.586 14.32 -7.195 1 75.81 74 SER B N 1
ATOM 2809 C CA . SER B 1 74 ? 8.727 13.539 -6.312 1 75.81 74 SER B CA 1
ATOM 2810 C C . SER B 1 74 ? 7.254 13.766 -6.629 1 75.81 74 SER B C 1
ATOM 2812 O O . SER B 1 74 ? 6.832 14.891 -6.898 1 75.81 74 SER B O 1
ATOM 2814 N N . ILE B 1 75 ? 6.574 12.688 -6.73 1 74.75 75 ILE B N 1
ATOM 2815 C CA . ILE B 1 75 ? 5.129 12.703 -6.926 1 74.75 75 ILE B CA 1
ATOM 2816 C C . ILE B 1 75 ? 4.445 11.938 -5.797 1 74.75 75 ILE B C 1
ATOM 2818 O O . ILE B 1 75 ? 5.086 11.141 -5.105 1 74.75 75 ILE B O 1
ATOM 2822 N N . PRO B 1 76 ? 3.115 12.234 -5.594 1 77.94 76 PRO B N 1
ATOM 2823 C CA . PRO B 1 76 ? 2.422 11.406 -4.609 1 77.94 76 PRO B CA 1
ATOM 2824 C C . PRO B 1 76 ? 2.596 9.906 -4.867 1 77.94 76 PRO B C 1
ATOM 2826 O O . PRO B 1 76 ? 2.488 9.461 -6.012 1 77.94 76 PRO B O 1
ATOM 2829 N N . GLY B 1 77 ? 2.969 9.188 -3.822 1 80.75 77 GLY B N 1
ATOM 2830 C CA . GLY B 1 77 ? 3.25 7.766 -3.967 1 80.75 77 GLY B CA 1
ATOM 2831 C C . GLY B 1 77 ? 4.734 7.449 -3.947 1 80.75 77 GLY B C 1
ATOM 2832 O O . GLY B 1 77 ? 5.125 6.285 -4.078 1 80.75 77 GLY B O 1
ATOM 2833 N N . CYS B 1 78 ? 5.5 8.469 -3.744 1 85.56 78 CYS B N 1
ATOM 2834 C CA 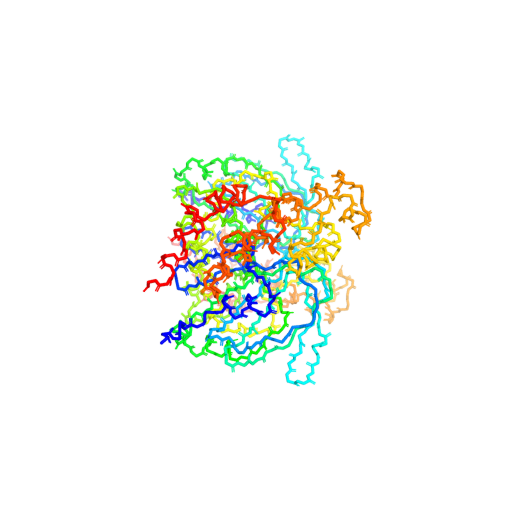. CYS B 1 78 ? 6.934 8.25 -3.596 1 85.56 78 CYS B CA 1
ATOM 2835 C C . CYS B 1 78 ? 7.371 8.469 -2.15 1 85.56 78 CYS B C 1
ATOM 2837 O O . CYS B 1 78 ? 6.664 9.109 -1.374 1 85.56 78 CYS B O 1
ATOM 2839 N N . ALA B 1 79 ? 8.492 7.902 -1.875 1 89.94 79 ALA B N 1
ATOM 2840 C CA . ALA B 1 79 ? 9.102 8.062 -0.557 1 89.94 79 ALA B CA 1
ATOM 2841 C C . ALA B 1 79 ? 10.508 8.641 -0.67 1 89.94 79 ALA B C 1
ATOM 2843 O O . ALA B 1 79 ? 11.148 8.539 -1.719 1 89.94 79 ALA B O 1
ATOM 2844 N N . THR B 1 80 ? 10.938 9.352 0.31 1 89.31 80 THR B N 1
ATOM 2845 C CA . THR B 1 80 ? 12.281 9.914 0.395 1 89.31 80 THR B CA 1
ATOM 2846 C C . THR B 1 80 ? 12.898 9.633 1.763 1 89.31 80 THR B C 1
ATOM 2848 O O . THR B 1 80 ? 12.227 9.75 2.789 1 89.31 80 THR B O 1
ATOM 2851 N N . ILE B 1 81 ? 14.133 9.195 1.801 1 91.56 81 ILE B N 1
ATOM 2852 C CA . ILE B 1 81 ? 14.883 9.047 3.045 1 91.56 81 ILE B CA 1
ATOM 2853 C C . ILE B 1 81 ? 15.828 10.227 3.223 1 91.56 81 ILE B C 1
ATOM 2855 O O . ILE B 1 81 ? 16.625 10.531 2.332 1 91.56 81 ILE B O 1
ATOM 2859 N N . VAL B 1 82 ? 15.68 10.906 4.32 1 92.75 82 VAL B N 1
ATOM 2860 C CA . VAL B 1 82 ? 16.562 12 4.703 1 92.75 82 VAL B CA 1
ATOM 2861 C C . VAL B 1 82 ? 17.406 11.578 5.902 1 92.75 82 VAL B C 1
ATOM 2863 O O . VAL B 1 82 ? 16.891 11.391 7.004 1 92.75 82 VAL B O 1
ATOM 2866 N N . PRO B 1 83 ? 18.688 11.414 5.719 1 92.5 83 PRO B N 1
ATOM 2867 C CA . PRO B 1 83 ? 19.547 11.008 6.832 1 92.5 83 PRO B CA 1
ATOM 2868 C C . PRO B 1 83 ? 19.672 12.078 7.91 1 92.5 83 PRO B C 1
ATOM 2870 O O . PRO B 1 83 ? 19.391 13.25 7.652 1 92.5 83 PRO B O 1
ATOM 2873 N N . ALA B 1 84 ? 20.047 11.602 9.07 1 93.38 84 ALA B N 1
ATOM 2874 C CA . ALA B 1 84 ? 20.344 12.539 10.156 1 93.38 84 ALA B CA 1
ATOM 2875 C C . ALA B 1 84 ? 21.703 13.195 9.953 1 93.38 84 ALA B C 1
ATOM 2877 O O . ALA B 1 84 ? 22.594 12.617 9.32 1 93.38 84 ALA B O 1
ATOM 2878 N N . GLY B 1 85 ? 21.797 14.461 10.469 1 90.25 85 GLY B N 1
ATOM 2879 C CA . GLY B 1 85 ? 23.109 15.078 10.602 1 90.25 85 GLY B CA 1
ATOM 2880 C C . GLY B 1 85 ? 23.547 15.82 9.359 1 90.25 85 GLY B C 1
ATOM 2881 O O . GLY B 1 85 ? 24.625 16.406 9.336 1 90.25 85 GLY B O 1
ATOM 2882 N N . GLN B 1 86 ? 22.766 15.82 8.32 1 86.62 86 GLN B N 1
ATOM 2883 C CA . GLN B 1 86 ? 23.109 16.516 7.09 1 86.62 86 GLN B CA 1
ATOM 2884 C C . GLN B 1 86 ? 22 17.453 6.648 1 86.62 86 GLN B C 1
ATOM 2886 O O . GLN B 1 86 ? 20.828 17.062 6.598 1 86.62 86 GLN B O 1
ATOM 2891 N N . PRO B 1 87 ? 22.406 18.656 6.336 1 88 87 PRO B N 1
ATOM 2892 C CA . PRO B 1 87 ? 21.391 19.562 5.812 1 88 87 PRO B CA 1
ATOM 2893 C C . PRO B 1 87 ? 20.953 19.219 4.391 1 88 87 PRO B C 1
ATOM 2895 O O . PRO B 1 87 ? 21.719 18.609 3.643 1 88 87 PRO B O 1
ATOM 2898 N N . THR B 1 88 ? 19.734 19.516 4.105 1 85.19 88 THR B N 1
ATOM 2899 C CA . THR B 1 88 ? 19.188 19.281 2.773 1 85.19 88 THR B CA 1
ATOM 2900 C C . THR B 1 88 ? 18.469 20.516 2.25 1 85.19 88 THR B C 1
ATOM 2902 O O . THR B 1 88 ? 18.047 21.375 3.031 1 85.19 88 THR B O 1
ATOM 2905 N N . GLY B 1 89 ? 18.422 20.625 0.901 1 83.44 89 GLY B N 1
ATOM 2906 C CA . GLY B 1 89 ? 17.641 21.672 0.246 1 83.44 89 GLY B CA 1
ATOM 2907 C C . GLY B 1 89 ? 16.438 21.141 -0.508 1 83.44 89 GLY B C 1
ATOM 2908 O O . GLY B 1 89 ? 16.516 20.062 -1.107 1 83.44 89 GLY B O 1
ATOM 2909 N N . TRP B 1 90 ? 15.297 21.906 -0.386 1 80.56 90 TRP B N 1
ATOM 2910 C CA . TRP B 1 90 ? 14.055 21.484 -1.017 1 80.56 90 TRP B CA 1
ATOM 2911 C C . TRP B 1 90 ? 13.445 22.609 -1.842 1 80.56 90 TRP B C 1
ATOM 2913 O O . TRP B 1 90 ? 13.422 23.766 -1.404 1 80.56 90 TRP B O 1
ATOM 2923 N N . ARG B 1 91 ? 13.141 22.281 -2.99 1 75.75 91 ARG B N 1
ATOM 2924 C CA . ARG B 1 91 ? 12.344 23.188 -3.811 1 75.75 91 ARG B CA 1
ATOM 2925 C C . ARG B 1 91 ? 10.969 22.594 -4.094 1 75.75 91 ARG B C 1
ATOM 2927 O O . ARG B 1 91 ? 10.852 21.5 -4.637 1 75.75 91 ARG B O 1
ATOM 2934 N N . ILE B 1 92 ? 10.023 23.234 -3.65 1 71.94 92 ILE B N 1
ATOM 2935 C CA . ILE B 1 92 ? 8.641 22.781 -3.785 1 71.94 92 ILE B CA 1
ATOM 2936 C C . ILE B 1 92 ? 7.879 23.734 -4.703 1 71.94 92 ILE B C 1
ATOM 2938 O O . ILE B 1 92 ? 7.758 24.938 -4.41 1 71.94 92 ILE B O 1
ATOM 2942 N N . ASP B 1 93 ? 7.625 23.25 -5.816 1 64.25 93 ASP B N 1
ATOM 2943 C CA . ASP B 1 93 ? 6.82 24.031 -6.746 1 64.25 93 ASP B CA 1
ATOM 2944 C C . ASP B 1 93 ? 5.355 23.594 -6.715 1 64.25 93 ASP B C 1
ATOM 2946 O O . ASP B 1 93 ? 4.996 22.578 -7.309 1 64.25 93 ASP B O 1
ATOM 2950 N N . GLY B 1 94 ? 4.613 24.266 -5.934 1 61.78 94 GLY B N 1
ATOM 2951 C CA . GLY B 1 94 ? 3.207 23.922 -5.789 1 61.78 94 GLY B CA 1
ATOM 2952 C C . GLY B 1 94 ? 2.859 23.391 -4.41 1 61.78 94 GLY B C 1
ATOM 2953 O O . GLY B 1 94 ? 3.604 23.609 -3.451 1 61.78 94 GLY B O 1
ATOM 2954 N N . GLU B 1 95 ? 1.742 22.594 -4.387 1 65.06 95 GLU B N 1
ATOM 2955 C CA . GLU B 1 95 ? 1.249 22.094 -3.111 1 65.06 95 GLU B CA 1
ATOM 2956 C C . GLU B 1 95 ? 1.979 20.812 -2.705 1 65.06 95 GLU B C 1
ATOM 2958 O O . GLU B 1 95 ? 2.217 19.938 -3.539 1 65.06 95 GLU B O 1
ATOM 2963 N N . LEU B 1 96 ? 2.609 20.891 -1.577 1 73.25 96 LEU B N 1
ATOM 2964 C CA . LEU B 1 96 ? 3.252 19.688 -1.035 1 73.25 96 LEU B CA 1
ATOM 2965 C C . LEU B 1 96 ? 2.439 19.109 0.118 1 73.25 96 LEU B C 1
ATOM 2967 O O . LEU B 1 96 ? 1.921 19.859 0.954 1 73.25 96 LEU B O 1
ATOM 2971 N N . ASP B 1 97 ? 2.102 17.938 0.049 1 82.31 97 ASP B N 1
ATOM 2972 C CA . ASP B 1 97 ? 1.485 17.156 1.117 1 82.31 97 ASP B CA 1
ATOM 2973 C C . ASP B 1 97 ? 2.32 15.93 1.447 1 82.31 97 ASP B C 1
ATOM 2975 O O . ASP B 1 97 ? 2.344 14.969 0.679 1 82.31 97 ASP B O 1
ATOM 2979 N N . VAL B 1 98 ? 3.076 16.078 2.572 1 89.44 98 VAL B N 1
ATOM 2980 C CA . VAL B 1 98 ? 3.98 14.984 2.902 1 89.44 98 VAL B CA 1
ATOM 2981 C C . VAL B 1 98 ? 3.795 14.586 4.363 1 89.44 98 VAL B C 1
ATOM 2983 O O . VAL B 1 98 ? 3.348 15.391 5.184 1 89.44 98 VAL B O 1
ATOM 2986 N N . VAL B 1 99 ? 4.078 13.398 4.625 1 93.44 99 VAL B N 1
ATOM 2987 C CA . VAL B 1 99 ? 4.168 12.875 5.988 1 93.44 99 VAL B CA 1
ATOM 2988 C C . VAL B 1 99 ? 5.617 12.523 6.309 1 93.44 99 VAL B C 1
ATOM 2990 O O . VAL B 1 99 ? 6.277 11.82 5.543 1 93.44 99 VAL B O 1
ATOM 2993 N N . THR B 1 100 ? 6.125 13.078 7.348 1 95.31 100 THR B N 1
ATOM 2994 C CA . THR B 1 100 ? 7.453 12.719 7.832 1 95.31 100 THR B CA 1
ATOM 2995 C C . THR B 1 100 ? 7.355 11.688 8.961 1 95.31 100 THR B C 1
ATOM 2997 O O . THR B 1 100 ? 6.547 11.844 9.875 1 95.31 100 THR B O 1
ATOM 3000 N N . VAL B 1 101 ? 8.109 10.68 8.852 1 96.44 101 VAL B N 1
ATOM 3001 C CA . VAL B 1 101 ? 8.25 9.664 9.891 1 96.44 101 VAL B CA 1
ATOM 3002 C C . VAL B 1 101 ? 9.68 9.672 10.43 1 96.44 101 VAL B C 1
ATOM 3004 O O . VAL B 1 101 ? 10.602 9.172 9.773 1 96.44 101 VAL B O 1
ATOM 3007 N N . SER B 1 102 ? 9.844 10.18 11.641 1 95.81 102 SER B N 1
ATOM 3008 C CA . SER B 1 102 ? 11.156 10.234 12.273 1 95.81 102 SER B CA 1
ATOM 3009 C C . SER B 1 102 ? 11.523 8.891 12.898 1 95.81 102 SER B C 1
ATOM 3011 O O . SER B 1 102 ? 10.781 8.367 13.727 1 95.81 102 SER B O 1
ATOM 3013 N N . VAL B 1 103 ? 12.672 8.367 12.539 1 93.88 103 VAL B N 1
ATOM 3014 C CA . VAL B 1 103 ? 13.188 7.098 13.031 1 93.88 103 VAL B CA 1
ATOM 3015 C C . VAL B 1 103 ? 14.289 7.348 14.055 1 93.88 103 VAL B C 1
ATOM 3017 O O . VAL B 1 103 ? 15.383 7.805 13.703 1 93.88 103 VAL B O 1
ATOM 3020 N N . PRO B 1 104 ? 14.008 6.957 15.266 1 92.62 104 PRO B N 1
ATOM 3021 C CA . PRO B 1 104 ? 15.047 7.207 16.266 1 92.62 104 PRO B CA 1
ATOM 3022 C C . PRO B 1 104 ? 16.375 6.516 15.938 1 92.62 104 PRO B C 1
ATOM 3024 O O . PRO B 1 104 ? 16.375 5.328 15.602 1 92.62 104 PRO B O 1
ATOM 3027 N N . LEU B 1 105 ? 17.391 7.262 16.125 1 90.69 105 LEU B N 1
ATOM 3028 C CA . LEU B 1 105 ? 18.719 6.727 15.852 1 90.69 105 LEU B CA 1
ATOM 3029 C C . LEU B 1 105 ? 18.969 5.453 16.656 1 90.69 105 LEU B C 1
ATOM 3031 O O . LEU B 1 105 ? 19.625 4.527 16.172 1 90.69 105 LEU B O 1
ATOM 3035 N N . ALA B 1 106 ? 18.422 5.426 17.828 1 88 106 ALA B N 1
ATOM 3036 C CA . ALA B 1 106 ? 18.594 4.289 18.734 1 88 106 ALA B CA 1
ATOM 3037 C C . ALA B 1 106 ? 17.984 3.023 18.141 1 88 106 ALA B C 1
ATOM 3039 O O . ALA B 1 106 ? 18.344 1.91 18.547 1 88 106 ALA B O 1
ATOM 3040 N N . SER B 1 107 ? 17.047 3.197 17.188 1 87.69 107 SER B N 1
ATOM 3041 C CA . SER B 1 107 ? 16.375 2.051 16.578 1 87.69 107 SER B CA 1
ATOM 3042 C C . SER B 1 107 ? 17.203 1.452 15.453 1 87.69 107 SER B C 1
ATOM 3044 O O . SER B 1 107 ? 16.922 0.344 14.992 1 87.69 107 SER B O 1
ATOM 3046 N N . LEU B 1 108 ? 18.188 2.156 14.977 1 89.38 108 LEU B N 1
ATOM 3047 C CA . LEU B 1 108 ? 19.047 1.688 13.891 1 89.38 108 LEU B CA 1
ATOM 3048 C C . LEU B 1 108 ? 20.172 0.816 14.422 1 89.38 108 LEU B C 1
ATOM 3050 O O . LEU B 1 108 ? 21.328 1.248 14.461 1 89.38 108 LEU B O 1
ATOM 3054 N N . THR B 1 109 ? 19.891 -0.389 14.781 1 83.12 109 THR B N 1
ATOM 3055 C CA . THR B 1 109 ? 20.828 -1.249 15.492 1 83.12 109 THR B CA 1
ATOM 3056 C C . THR B 1 109 ? 21.484 -2.246 14.539 1 83.12 109 THR B C 1
ATOM 3058 O O . THR B 1 109 ? 22.594 -2.709 14.781 1 83.12 109 THR B O 1
ATOM 3061 N N . CYS B 1 110 ? 20.844 -2.582 13.492 1 81.88 110 CYS B N 1
ATOM 3062 C CA . CYS B 1 110 ? 21.406 -3.557 12.562 1 81.88 110 CYS B CA 1
ATOM 3063 C C . CYS B 1 110 ? 22.047 -2.861 11.359 1 81.88 110 CYS B C 1
ATOM 3065 O O . CYS B 1 110 ? 21.672 -1.733 11.023 1 81.88 110 CYS B O 1
ATOM 3067 N N . GLY B 1 111 ? 22.984 -3.523 10.758 1 78.88 111 GLY B N 1
ATOM 3068 C CA . GLY B 1 111 ? 23.75 -2.971 9.648 1 78.88 111 GLY B CA 1
ATOM 3069 C C . GLY B 1 111 ? 22.859 -2.539 8.492 1 78.88 111 GLY B C 1
ATOM 3070 O O . GLY B 1 111 ? 23.078 -1.47 7.91 1 78.88 111 GLY B O 1
ATOM 3071 N N . ASP B 1 112 ? 21.906 -3.275 8.156 1 80.81 112 ASP B N 1
ATOM 3072 C CA . ASP B 1 112 ? 21.031 -2.973 7.035 1 80.81 112 ASP B CA 1
ATOM 3073 C C . ASP B 1 112 ? 20.25 -1.681 7.285 1 80.81 112 ASP B C 1
ATOM 3075 O O . ASP B 1 112 ? 20.125 -0.842 6.391 1 80.81 112 ASP B O 1
ATOM 3079 N N . ALA B 1 113 ? 19.781 -1.614 8.484 1 83.44 113 ALA B N 1
ATOM 3080 C CA . ALA B 1 113 ? 19.016 -0.421 8.852 1 83.44 113 ALA B CA 1
ATOM 3081 C C . ALA B 1 113 ? 19.906 0.824 8.805 1 83.44 113 ALA B C 1
ATOM 3083 O O . ALA B 1 113 ? 19.484 1.864 8.289 1 83.44 113 ALA B O 1
ATOM 3084 N N . ILE B 1 114 ? 21.016 0.695 9.359 1 84.88 114 ILE B N 1
ATOM 3085 C CA . ILE B 1 114 ? 21.953 1.806 9.375 1 84.88 114 ILE B CA 1
ATOM 3086 C C . ILE B 1 114 ? 22.281 2.225 7.945 1 84.88 114 ILE B C 1
ATOM 3088 O O . ILE B 1 114 ? 22.266 3.414 7.617 1 84.88 114 ILE B O 1
ATOM 3092 N N . ASP B 1 115 ? 22.531 1.274 7.125 1 84.25 115 ASP B N 1
ATOM 3093 C CA . ASP B 1 115 ? 22.875 1.554 5.734 1 84.25 115 ASP B CA 1
ATOM 3094 C C . ASP B 1 115 ? 21.719 2.219 5 1 84.25 115 ASP B C 1
ATOM 3096 O O . ASP B 1 115 ? 21.922 3.105 4.172 1 84.25 115 ASP B O 1
ATOM 3100 N N . ARG B 1 116 ? 20.594 1.814 5.254 1 84.19 116 ARG B N 1
ATOM 3101 C CA . ARG B 1 116 ? 19.391 2.322 4.586 1 84.19 116 ARG B CA 1
ATOM 3102 C C . ARG B 1 116 ? 19.188 3.801 4.891 1 84.19 116 ARG B C 1
ATOM 3104 O O . ARG B 1 116 ? 18.703 4.555 4.039 1 84.19 116 ARG B O 1
ATOM 3111 N N . PHE B 1 117 ? 19.547 4.215 6.074 1 89 117 PHE B N 1
ATOM 3112 C CA . PHE B 1 117 ? 19.203 5.57 6.492 1 89 117 PHE B CA 1
ATOM 3113 C C . PHE B 1 117 ? 20.453 6.457 6.508 1 89 117 PHE B C 1
ATOM 3115 O O . PHE B 1 117 ? 20.391 7.605 6.953 1 89 117 PHE B O 1
ATOM 3122 N N . ARG B 1 118 ? 21.531 5.887 6.02 1 86 118 ARG B N 1
ATOM 3123 C CA . ARG B 1 118 ? 22.781 6.629 6.012 1 86 118 ARG B CA 1
ATOM 3124 C C . ARG B 1 118 ? 22.875 7.562 4.809 1 86 118 ARG B C 1
ATOM 3126 O O . ARG B 1 118 ? 23.594 8.555 4.832 1 86 118 ARG B O 1
ATOM 3133 N N . HIS B 1 119 ? 22.125 7.176 3.758 1 84.44 119 HIS B N 1
ATOM 3134 C CA . HIS B 1 119 ? 22.172 7.965 2.533 1 84.44 119 HIS B CA 1
ATOM 3135 C C . HIS B 1 119 ? 20.781 8.43 2.115 1 84.44 119 HIS B C 1
ATOM 3137 O O . HIS B 1 119 ? 19.797 7.742 2.359 1 84.44 119 HIS B O 1
ATOM 3143 N N . THR B 1 120 ? 20.844 9.578 1.487 1 86.5 120 THR B N 1
ATOM 3144 C CA . THR B 1 120 ? 19.594 10.102 0.968 1 86.5 120 THR B CA 1
ATOM 3145 C C . THR B 1 120 ? 19.094 9.258 -0.195 1 86.5 120 THR B C 1
ATOM 3147 O O . THR B 1 120 ? 19.859 8.875 -1.074 1 86.5 120 THR B O 1
ATOM 3150 N N . ARG B 1 121 ? 17.938 8.859 -0.184 1 84.69 121 ARG B N 1
ATOM 3151 C CA . ARG B 1 121 ? 17.203 8.273 -1.304 1 84.69 121 ARG B CA 1
ATOM 3152 C C . ARG B 1 121 ? 15.984 9.109 -1.654 1 84.69 121 ARG B C 1
ATOM 3154 O O . ARG B 1 121 ? 15.047 9.211 -0.86 1 84.69 121 ARG B O 1
ATOM 3161 N N . PHE B 1 122 ? 16.016 9.711 -2.822 1 86 122 PHE B N 1
ATOM 3162 C CA . PHE B 1 122 ? 14.984 10.695 -3.172 1 86 122 PHE B CA 1
ATOM 3163 C C . PHE B 1 122 ? 13.945 10.078 -4.098 1 86 122 PHE B C 1
ATOM 3165 O O . PHE B 1 122 ? 14.289 9.422 -5.082 1 86 122 PHE B O 1
ATOM 3172 N N . ALA B 1 123 ? 12.695 10.164 -3.752 1 86.25 123 ALA B N 1
ATOM 3173 C CA . ALA B 1 123 ? 11.523 9.906 -4.59 1 86.25 123 ALA B CA 1
ATOM 3174 C C . ALA B 1 123 ? 11.531 8.484 -5.125 1 86.25 123 ALA B C 1
ATOM 3176 O O . ALA B 1 123 ? 11.383 8.266 -6.332 1 86.25 123 ALA B O 1
ATOM 3177 N N . PHE B 1 124 ? 11.688 7.574 -4.32 1 82.19 124 PHE B N 1
ATOM 3178 C CA . PHE B 1 124 ? 11.672 6.18 -4.75 1 82.19 124 PHE B CA 1
ATOM 3179 C C . PHE B 1 124 ? 10.312 5.543 -4.48 1 82.19 124 PHE B C 1
ATOM 3181 O O . PHE B 1 124 ? 9.547 6.031 -3.646 1 82.19 124 PHE B O 1
ATOM 3188 N N . ALA B 1 125 ? 10.078 4.5 -5.207 1 83.56 125 ALA B N 1
ATOM 3189 C CA . ALA B 1 125 ? 8.82 3.771 -5.039 1 83.56 125 ALA B CA 1
ATOM 3190 C C . ALA B 1 125 ? 8.891 2.83 -3.84 1 83.56 125 ALA B C 1
ATOM 3192 O O . ALA B 1 125 ? 9.844 2.062 -3.701 1 83.56 125 ALA B O 1
ATOM 3193 N N . ASP B 1 126 ? 7.961 2.881 -2.967 1 88.25 126 ASP B N 1
ATOM 3194 C CA . ASP B 1 126 ? 7.785 1.984 -1.828 1 88.25 126 ASP B CA 1
ATOM 3195 C C . ASP B 1 126 ? 6.305 1.809 -1.491 1 88.25 126 ASP B C 1
ATOM 3197 O O . ASP B 1 126 ? 5.816 2.363 -0.504 1 88.25 126 ASP B O 1
ATOM 3201 N N . PRO B 1 127 ? 5.672 0.978 -2.277 1 87.25 127 PRO B N 1
ATOM 3202 C CA . PRO B 1 127 ? 4.215 0.864 -2.137 1 87.25 127 PRO B CA 1
ATOM 3203 C C . PRO B 1 127 ? 3.787 0.469 -0.726 1 87.25 127 PRO B C 1
ATOM 3205 O O . PRO B 1 127 ? 2.812 1.011 -0.198 1 87.25 127 PRO B O 1
ATOM 3208 N N . LEU B 1 128 ? 4.523 -0.453 -0.153 1 92.19 128 LEU B N 1
ATOM 3209 C CA . LEU B 1 128 ? 4.117 -0.88 1.181 1 92.19 128 LEU B CA 1
ATOM 3210 C C . LEU B 1 128 ? 4.375 0.217 2.207 1 92.19 128 LEU B C 1
ATOM 3212 O O . LEU B 1 128 ? 3.506 0.529 3.023 1 92.19 128 LEU B O 1
ATOM 3216 N N . GLY B 1 129 ? 5.57 0.761 2.207 1 93.5 129 GLY B N 1
ATOM 3217 C CA . GLY B 1 129 ? 5.863 1.848 3.127 1 93.5 129 GLY B CA 1
ATOM 3218 C C . GLY B 1 129 ? 4.867 2.99 3.039 1 93.5 129 GLY B C 1
ATOM 3219 O O . GLY B 1 129 ? 4.438 3.527 4.062 1 93.5 129 GLY B O 1
ATOM 3220 N N . ILE B 1 130 ? 4.469 3.307 1.898 1 90.75 130 ILE B N 1
ATOM 3221 C CA . ILE B 1 130 ? 3.529 4.395 1.647 1 90.75 130 ILE B CA 1
ATOM 3222 C C . ILE B 1 130 ? 2.146 4.008 2.166 1 90.75 130 ILE B C 1
ATOM 3224 O O . ILE B 1 130 ? 1.499 4.793 2.867 1 90.75 130 ILE B O 1
ATOM 3228 N N . ALA B 1 131 ? 1.718 2.838 1.824 1 91.31 131 ALA B N 1
ATOM 3229 C CA . ALA B 1 131 ? 0.387 2.398 2.234 1 91.31 131 ALA B CA 1
ATOM 3230 C C . ALA B 1 131 ? 0.275 2.336 3.756 1 91.31 131 ALA B C 1
ATOM 3232 O O . ALA B 1 131 ? -0.744 2.73 4.328 1 91.31 131 ALA B O 1
ATOM 3233 N N . LEU B 1 132 ? 1.289 1.799 4.383 1 94.94 132 LEU B N 1
ATOM 3234 C CA . LEU B 1 132 ? 1.299 1.728 5.84 1 94.94 132 LEU B CA 1
ATOM 3235 C C . LEU B 1 132 ? 1.242 3.123 6.449 1 94.94 132 LEU B C 1
ATOM 3237 O O . LEU B 1 132 ? 0.448 3.375 7.359 1 94.94 132 LEU B O 1
ATOM 3241 N N . THR B 1 133 ? 2.07 4.004 5.949 1 94.62 133 THR B N 1
ATOM 3242 C CA . THR B 1 133 ? 2.109 5.367 6.465 1 94.62 133 THR B CA 1
ATOM 3243 C C . THR B 1 133 ? 0.767 6.062 6.258 1 94.62 133 THR B C 1
ATOM 3245 O O . THR B 1 133 ? 0.248 6.703 7.176 1 94.62 133 THR B O 1
ATOM 3248 N N . ARG B 1 134 ? 0.2 5.945 5.125 1 90.81 134 ARG B N 1
ATOM 3249 C CA . ARG B 1 134 ? -1.084 6.562 4.809 1 90.81 134 ARG B CA 1
ATOM 3250 C C . ARG B 1 134 ? -2.186 6.027 5.719 1 90.81 134 ARG B C 1
ATOM 3252 O O . ARG B 1 134 ? -3.047 6.785 6.168 1 90.81 134 ARG B O 1
ATOM 3259 N N . GLN B 1 135 ? -2.141 4.758 5.887 1 91.69 135 GLN B N 1
ATOM 3260 C CA . GLN B 1 135 ? -3.168 4.172 6.742 1 91.69 135 GLN B CA 1
ATOM 3261 C C . GLN B 1 135 ? -3.033 4.66 8.18 1 91.69 135 GLN B C 1
ATOM 3263 O O . GLN B 1 135 ? -4.035 4.949 8.844 1 91.69 135 GLN B O 1
ATOM 3268 N N . ILE B 1 136 ? -1.822 4.691 8.727 1 93.06 136 ILE B N 1
ATOM 3269 C CA . ILE B 1 136 ? -1.592 5.215 10.07 1 93.06 136 ILE B CA 1
ATOM 3270 C C . ILE B 1 136 ? -2.092 6.656 10.156 1 93.06 136 ILE B C 1
ATOM 3272 O O . ILE B 1 136 ? -2.775 7.023 11.117 1 93.06 136 ILE B O 1
ATOM 3276 N N . LEU B 1 137 ? -1.777 7.438 9.125 1 89.5 137 LEU B N 1
ATOM 3277 C CA . LEU B 1 137 ? -2.246 8.82 9.078 1 89.5 137 LEU B CA 1
ATOM 3278 C C . LEU B 1 137 ? -3.77 8.875 9.125 1 89.5 137 LEU B C 1
ATOM 3280 O O . LEU B 1 137 ? -4.34 9.68 9.867 1 89.5 137 LEU B O 1
ATOM 3284 N N . SER B 1 138 ? -4.387 8.055 8.32 1 86.75 138 SER B N 1
ATOM 3285 C CA . SER B 1 138 ? -5.844 8.023 8.289 1 86.75 138 SER B CA 1
ATOM 3286 C C . SER B 1 138 ? -6.422 7.754 9.68 1 86.75 138 SER B C 1
ATOM 3288 O O . SER B 1 138 ? -7.43 8.352 10.062 1 86.75 138 SER B O 1
ATOM 3290 N N . GLU B 1 139 ? -5.766 6.855 10.359 1 87.94 139 GLU B N 1
ATOM 3291 C CA . GLU B 1 139 ? -6.215 6.531 11.711 1 87.94 139 GLU B CA 1
ATOM 3292 C C . GLU B 1 139 ? -6.051 7.727 12.648 1 87.94 139 GLU B C 1
ATOM 3294 O O . GLU B 1 139 ? -6.852 7.914 13.57 1 87.94 139 GLU B O 1
ATOM 3299 N N . LEU B 1 140 ? -4.984 8.484 12.438 1 84.75 140 LEU B N 1
ATOM 3300 C CA . LEU B 1 140 ? -4.727 9.648 13.289 1 84.75 140 LEU B CA 1
ATOM 3301 C C . LEU B 1 140 ? -5.789 10.719 13.078 1 84.75 140 LEU B C 1
ATOM 3303 O O . LEU B 1 140 ? -6.027 11.539 13.969 1 84.75 140 LEU B O 1
ATOM 3307 N N . TYR B 1 141 ? -6.418 10.75 11.922 1 81.38 141 TYR B N 1
ATOM 3308 C CA . TYR B 1 141 ? -7.461 11.734 11.625 1 81.38 141 TYR B CA 1
ATOM 3309 C C . TYR B 1 141 ? -8.836 11.195 12 1 81.38 141 TYR B C 1
ATOM 3311 O O . TYR B 1 141 ? -9.797 11.961 12.125 1 81.38 141 TYR B O 1
ATOM 3319 N N . ALA B 1 142 ? -8.922 9.914 12.102 1 78.31 142 ALA B N 1
ATOM 3320 C CA . ALA B 1 142 ? -10.203 9.297 12.43 1 78.31 142 ALA B CA 1
ATOM 3321 C C . ALA B 1 142 ? -10.531 9.484 13.906 1 78.31 142 ALA B C 1
ATOM 3323 O O . ALA B 1 142 ? -9.633 9.656 14.734 1 78.31 142 ALA B O 1
ATOM 3324 N N . PRO B 1 143 ? -11.82 9.523 14.211 1 76.5 143 PRO B N 1
ATOM 3325 C CA . PRO B 1 143 ? -12.18 9.578 15.625 1 76.5 143 PRO B CA 1
ATOM 3326 C C . PRO B 1 143 ? -11.594 8.414 16.422 1 76.5 143 PRO B C 1
ATOM 3328 O O . PRO B 1 143 ? -11.383 7.332 15.883 1 76.5 143 PRO B O 1
ATOM 3331 N N . GLU B 1 144 ? -11.289 8.75 17.703 1 75.44 144 GLU B N 1
ATOM 3332 C CA . GLU B 1 144 ? -10.688 7.738 18.562 1 75.44 144 GLU B CA 1
ATOM 3333 C C . GLU B 1 144 ? -11.625 6.547 18.75 1 75.44 144 GLU B C 1
ATOM 3335 O O . GLU B 1 144 ? -12.812 6.719 19.031 1 75.44 144 GLU B O 1
ATOM 3340 N N . GLY B 1 145 ? -11.195 5.387 18.328 1 73.81 145 GLY B N 1
ATOM 3341 C CA . GLY B 1 145 ? -11.93 4.148 18.516 1 73.81 145 GLY B CA 1
ATOM 3342 C C . GLY B 1 145 ? -11.242 3.18 19.469 1 73.81 145 GLY B C 1
ATOM 3343 O O . GLY B 1 145 ? -10.086 3.387 19.844 1 73.81 145 GLY B O 1
ATOM 3344 N N . ILE B 1 146 ? -11.93 2.242 20.016 1 69.94 146 ILE B N 1
ATOM 3345 C CA . ILE B 1 146 ? -11.477 1.314 21.031 1 69.94 146 ILE B CA 1
ATOM 3346 C C . ILE B 1 146 ? -10.227 0.578 20.547 1 69.94 146 ILE B C 1
ATOM 3348 O O . ILE B 1 146 ? -9.266 0.407 21.297 1 69.94 146 ILE B O 1
ATOM 3352 N N . ASP B 1 147 ? -10.109 0.251 19.344 1 83.44 147 ASP B N 1
ATOM 3353 C CA . ASP B 1 147 ? -9.016 -0.597 18.891 1 83.44 147 ASP B CA 1
ATOM 3354 C C . ASP B 1 147 ? -8.039 0.19 18.016 1 83.44 147 ASP B C 1
ATOM 3356 O O . ASP B 1 147 ? -7.164 -0.393 17.375 1 83.44 147 ASP B O 1
ATOM 3360 N N . ARG B 1 148 ? -8.141 1.448 18.109 1 86.69 148 ARG B N 1
ATOM 3361 C CA . ARG B 1 148 ? -7.316 2.273 17.234 1 86.69 148 ARG B CA 1
ATOM 3362 C C . ARG B 1 148 ? -5.836 2.145 17.578 1 86.69 148 ARG B C 1
ATOM 3364 O O . ARG B 1 148 ? -5 1.953 16.703 1 86.69 148 ARG B O 1
ATOM 3371 N N . THR B 1 149 ? -5.609 2.275 18.891 1 89 149 THR B N 1
ATOM 3372 C CA . THR B 1 149 ? -4.223 2.24 19.344 1 89 149 THR B CA 1
ATOM 3373 C C . THR B 1 149 ? -3.576 0.901 19 1 89 149 THR B C 1
ATOM 3375 O O . THR B 1 149 ? -2.451 0.859 18.5 1 89 149 THR B O 1
ATOM 3378 N N . ALA B 1 150 ? -4.266 -0.156 19.25 1 90.69 150 ALA B N 1
ATOM 3379 C CA . ALA B 1 150 ? -3.748 -1.486 18.938 1 90.69 150 ALA B CA 1
ATOM 3380 C C . ALA B 1 150 ? -3.52 -1.649 17.438 1 90.69 150 ALA B C 1
ATOM 3382 O O . ALA B 1 150 ? -2.508 -2.213 17.016 1 90.69 150 ALA B O 1
ATOM 3383 N N . TYR B 1 151 ? -4.453 -1.157 16.703 1 92.44 151 TYR B N 1
ATOM 3384 C CA . TYR B 1 151 ? -4.348 -1.241 15.25 1 92.44 151 TYR B CA 1
ATOM 3385 C C . TYR B 1 151 ? -3.158 -0.436 14.742 1 92.44 151 TYR B C 1
ATOM 3387 O O . TYR B 1 151 ? -2.357 -0.934 13.945 1 92.44 151 TYR B O 1
ATOM 3395 N N . ILE B 1 152 ? -3 0.747 15.227 1 93.69 152 ILE B N 1
ATOM 3396 C CA . ILE B 1 152 ? -1.892 1.606 14.828 1 93.69 152 ILE B CA 1
ATOM 3397 C C . ILE B 1 152 ? -0.565 0.941 15.188 1 93.69 152 ILE B C 1
ATOM 3399 O O . ILE B 1 152 ? 0.387 0.976 14.406 1 93.69 152 ILE B O 1
ATOM 3403 N N . ASN B 1 153 ? -0.501 0.296 16.281 1 94.56 153 ASN B N 1
ATOM 3404 C CA . ASN B 1 153 ? 0.736 -0.336 16.734 1 94.56 153 ASN B CA 1
ATOM 3405 C C . ASN B 1 153 ? 1.132 -1.495 15.82 1 94.56 153 ASN B C 1
ATOM 3407 O O . ASN B 1 153 ? 2.314 -1.688 15.531 1 94.56 153 ASN B O 1
ATOM 3411 N N . VAL B 1 154 ? 0.182 -2.285 15.43 1 95.25 154 VAL B N 1
ATOM 3412 C CA . VAL B 1 154 ? 0.473 -3.396 14.531 1 95.25 154 VAL B CA 1
ATOM 3413 C C . VAL B 1 154 ? 0.973 -2.857 13.188 1 95.25 154 VAL B C 1
ATOM 3415 O O . VAL B 1 154 ? 1.914 -3.4 12.609 1 95.25 154 VAL B O 1
ATOM 3418 N N . LEU B 1 155 ? 0.349 -1.795 12.688 1 96.06 155 LEU B N 1
ATOM 3419 C CA . LEU B 1 155 ? 0.785 -1.168 11.445 1 96.06 155 LEU B CA 1
ATOM 3420 C C . LEU B 1 155 ? 2.191 -0.596 11.586 1 96.06 155 LEU B C 1
ATOM 3422 O O . LEU B 1 155 ? 3.012 -0.714 10.672 1 96.06 155 LEU B O 1
ATOM 3426 N N . LEU B 1 156 ? 2.434 -0.002 12.75 1 95.88 156 LEU B N 1
ATOM 3427 C CA . LEU B 1 156 ? 3.756 0.555 13.008 1 95.88 156 LEU B CA 1
ATOM 3428 C C . LEU B 1 156 ? 4.812 -0.544 13.031 1 95.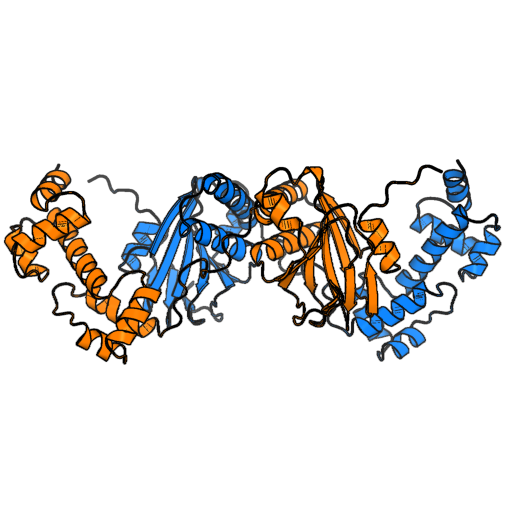88 156 LEU B C 1
ATOM 3430 O O . LEU B 1 156 ? 5.918 -0.358 12.508 1 95.88 156 LEU B O 1
ATOM 3434 N N . ASP B 1 157 ? 4.512 -1.632 13.648 1 95.88 157 ASP B N 1
ATOM 3435 C CA . ASP B 1 157 ? 5.449 -2.75 13.68 1 95.88 157 ASP B CA 1
ATOM 3436 C C . ASP B 1 157 ? 5.805 -3.213 12.273 1 95.88 157 ASP B C 1
ATOM 3438 O O . ASP B 1 157 ? 6.973 -3.494 11.984 1 95.88 157 ASP B O 1
ATOM 3442 N N . ALA B 1 158 ? 4.816 -3.295 11.461 1 96.25 158 ALA B N 1
ATOM 3443 C CA . ALA B 1 158 ? 5.062 -3.662 10.07 1 96.25 158 ALA B CA 1
ATOM 3444 C C . ALA B 1 158 ? 5.922 -2.613 9.367 1 96.25 158 ALA B C 1
ATOM 3446 O O . ALA B 1 158 ? 6.828 -2.953 8.602 1 96.25 158 ALA B O 1
ATOM 3447 N N . LEU B 1 159 ? 5.617 -1.327 9.586 1 95.94 159 LEU B N 1
ATOM 3448 C CA . LEU B 1 159 ? 6.383 -0.246 8.977 1 95.94 159 LEU B CA 1
ATOM 3449 C C . LEU B 1 159 ? 7.84 -0.294 9.422 1 95.94 159 LEU B C 1
ATOM 3451 O O . LEU B 1 159 ? 8.75 -0.156 8.602 1 95.94 159 LEU B O 1
ATOM 3455 N N . LYS B 1 160 ? 8.07 -0.504 10.734 1 93.94 160 LYS B N 1
ATOM 3456 C CA . LYS B 1 160 ? 9.414 -0.629 11.273 1 93.94 160 LYS B CA 1
ATOM 3457 C C . LYS B 1 160 ? 10.172 -1.778 10.609 1 93.94 160 LYS B C 1
ATOM 3459 O O . LYS B 1 160 ? 11.281 -1.594 10.109 1 93.94 160 LYS B O 1
ATOM 3464 N N . ALA B 1 161 ? 9.523 -2.926 10.617 1 93.06 161 ALA B N 1
ATOM 3465 C CA . ALA B 1 161 ? 10.164 -4.102 10.023 1 93.06 161 ALA B CA 1
ATOM 3466 C C . ALA B 1 161 ? 10.516 -3.859 8.562 1 93.06 161 ALA B C 1
ATOM 3468 O O . ALA B 1 161 ? 11.586 -4.262 8.102 1 93.06 161 ALA B O 1
ATOM 3469 N N . HIS B 1 162 ? 9.648 -3.219 7.84 1 92.31 162 HIS B N 1
ATOM 3470 C CA . HIS B 1 162 ? 9.805 -2.982 6.41 1 92.31 162 HIS B CA 1
ATOM 3471 C C . HIS B 1 162 ? 10.906 -1.959 6.141 1 92.31 162 HIS B C 1
ATOM 3473 O O . HIS B 1 162 ? 11.742 -2.154 5.254 1 92.31 162 HIS B O 1
ATOM 3479 N N . THR B 1 163 ? 10.883 -0.825 6.867 1 90.25 163 THR B N 1
ATOM 3480 C CA . THR B 1 163 ? 11.781 0.291 6.605 1 90.25 163 THR B CA 1
ATOM 3481 C C . THR B 1 163 ? 13.188 -0.016 7.121 1 90.25 163 THR B C 1
ATOM 3483 O O . THR B 1 163 ? 14.172 0.486 6.578 1 90.25 163 THR B O 1
ATOM 3486 N N . LEU B 1 164 ? 13.266 -0.832 8.109 1 88.69 164 LEU B N 1
ATOM 3487 C CA . LEU B 1 164 ? 14.555 -1.079 8.742 1 88.69 164 LEU B CA 1
ATOM 3488 C C . LEU B 1 164 ? 15.25 -2.275 8.102 1 88.69 164 LEU B C 1
ATOM 3490 O O . LEU B 1 164 ? 16.422 -2.543 8.375 1 88.69 164 LEU B O 1
ATOM 3494 N N . ARG B 1 165 ? 14.375 -2.848 7.246 1 82.5 165 ARG B N 1
ATOM 3495 C CA . ARG B 1 165 ? 14.953 -4 6.566 1 82.5 165 ARG B CA 1
ATOM 3496 C C . ARG B 1 165 ? 15.828 -3.562 5.395 1 82.5 165 ARG B C 1
ATOM 3498 O O . ARG B 1 165 ? 15.57 -2.529 4.773 1 82.5 165 ARG B O 1
ATOM 3505 N N . GLY B 1 166 ? 17.047 -3.938 5.281 1 60.31 166 GLY B N 1
ATOM 3506 C CA . GLY B 1 166 ? 17.938 -3.607 4.188 1 60.31 166 GLY B CA 1
ATOM 3507 C C . GLY B 1 166 ? 17.297 -3.746 2.822 1 60.31 166 GLY B C 1
ATOM 3508 O O . GLY B 1 166 ? 16.266 -4.406 2.678 1 60.31 166 GLY B O 1
ATOM 3509 N N . PRO B 1 167 ? 17.531 -2.713 1.765 1 51.41 167 PRO B N 1
ATOM 3510 C CA . PRO B 1 167 ? 16.969 -2.805 0.417 1 51.41 167 PRO B CA 1
ATOM 3511 C C . PRO B 1 167 ? 16.906 -4.238 -0.104 1 51.41 167 PRO B C 1
ATOM 3513 O O . PRO B 1 167 ? 17.859 -5.004 0.078 1 51.41 167 PRO B O 1
ATOM 3516 N N . ALA B 1 168 ? 15.75 -4.824 -0.056 1 50.69 168 ALA B N 1
ATOM 3517 C CA . ALA B 1 168 ? 15.844 -6.008 -0.907 1 50.69 168 ALA B CA 1
ATOM 3518 C C . ALA B 1 168 ? 16.609 -5.695 -2.193 1 50.69 168 ALA B C 1
ATOM 3520 O O . ALA B 1 168 ? 16.578 -4.559 -2.674 1 50.69 168 ALA B O 1
ATOM 3521 N N . LEU B 1 169 ? 17.672 -6.32 -2.566 1 42.94 169 LEU B N 1
ATOM 3522 C CA . LEU B 1 169 ? 18.344 -6.133 -3.844 1 42.94 169 LEU B CA 1
ATOM 3523 C C . LEU B 1 169 ? 17.375 -5.629 -4.906 1 42.94 169 LEU B C 1
ATOM 3525 O O . LEU B 1 169 ? 16.328 -6.234 -5.121 1 42.94 169 LEU B O 1
ATOM 3529 N N . ALA B 1 170 ? 17.188 -4.285 -5.082 1 40.94 170 ALA B N 1
ATOM 3530 C CA . ALA B 1 170 ? 16.453 -3.51 -6.074 1 40.94 170 ALA B CA 1
ATOM 3531 C C . ALA B 1 170 ? 16.094 -4.367 -7.281 1 40.94 170 ALA B C 1
ATOM 3533 O O . ALA B 1 170 ? 15.273 -3.963 -8.117 1 40.94 170 ALA B O 1
ATOM 3534 N N . SER B 1 171 ? 17.031 -5.141 -7.875 1 40.16 171 SER B N 1
ATOM 3535 C CA . SER B 1 171 ? 16.953 -5.441 -9.297 1 40.16 171 SER B CA 1
ATOM 3536 C C . SER B 1 171 ? 15.594 -6.055 -9.648 1 40.16 171 SER B C 1
ATOM 3538 O O . SER B 1 171 ? 15.188 -6.047 -10.812 1 40.16 171 SER B O 1
ATOM 3540 N N . HIS B 1 172 ? 15.281 -7.242 -9.203 1 44.16 172 HIS B N 1
ATOM 3541 C CA . HIS B 1 172 ? 14.375 -8.164 -9.883 1 44.16 172 HIS B CA 1
ATOM 3542 C C . HIS B 1 172 ? 12.922 -7.863 -9.539 1 44.16 172 HIS B C 1
ATOM 3544 O O . HIS B 1 172 ? 12.617 -7.457 -8.414 1 44.16 172 HIS B O 1
ATOM 3550 N N . ALA B 1 173 ? 12.227 -7.574 -10.547 1 51.19 173 ALA B N 1
ATOM 3551 C CA . ALA B 1 173 ? 10.781 -7.598 -10.375 1 51.19 173 ALA B CA 1
ATOM 3552 C C . ALA B 1 173 ? 10.375 -8.547 -9.25 1 51.19 173 ALA B C 1
ATOM 3554 O O . ALA B 1 173 ? 10.781 -9.719 -9.242 1 51.19 173 ALA B O 1
ATOM 3555 N N . PRO B 1 174 ? 9.844 -8.055 -8.055 1 57.47 174 PRO B N 1
ATOM 3556 C CA . PRO B 1 174 ? 9.68 -8.898 -6.867 1 57.47 174 PRO B CA 1
ATOM 3557 C C . PRO B 1 174 ? 9.07 -10.258 -7.188 1 57.47 174 PRO B C 1
ATOM 3559 O O . PRO B 1 174 ? 9.43 -11.266 -6.566 1 57.47 174 PRO B O 1
ATOM 3562 N N . PHE B 1 175 ? 8.062 -10.281 -8.094 1 56.75 175 PHE B N 1
ATOM 3563 C CA . PHE B 1 175 ? 7.531 -11.555 -8.562 1 56.75 175 PHE B CA 1
ATOM 3564 C C . PHE B 1 175 ? 7.262 -11.508 -10.062 1 56.75 175 PHE B C 1
ATOM 3566 O O . PHE B 1 175 ? 7.086 -10.43 -10.633 1 56.75 175 PHE B O 1
ATOM 3573 N N . PRO B 1 176 ? 7.496 -12.562 -10.859 1 54.94 176 PRO B N 1
ATOM 3574 C CA . PRO B 1 176 ? 7.34 -12.602 -12.32 1 54.94 176 PRO B CA 1
ATOM 3575 C C . PRO B 1 176 ? 6.031 -11.969 -12.789 1 54.94 176 PRO B C 1
ATOM 3577 O O . PRO B 1 176 ? 4.977 -12.211 -12.195 1 54.94 176 PRO B O 1
ATOM 3580 N N . THR B 1 177 ? 6.09 -10.742 -13.469 1 57.09 177 THR B N 1
ATOM 3581 C CA . THR B 1 177 ? 4.914 -10.125 -14.062 1 57.09 177 THR B CA 1
ATOM 3582 C C . THR B 1 177 ? 4.828 -10.438 -15.555 1 57.09 177 THR B C 1
ATOM 3584 O O . THR B 1 177 ? 5.855 -10.633 -16.219 1 57.09 177 THR B O 1
ATOM 3587 N N . ALA B 1 178 ? 3.938 -11.18 -16.078 1 51.25 178 ALA B N 1
ATOM 3588 C CA . ALA B 1 178 ? 3.848 -11.539 -17.484 1 51.25 178 ALA B CA 1
ATOM 3589 C C . ALA B 1 178 ? 3.51 -10.312 -18.344 1 51.25 178 ALA B C 1
ATOM 3591 O O . ALA B 1 178 ? 2.543 -9.602 -18.062 1 51.25 178 ALA B O 1
ATOM 3592 N N . ASP B 1 179 ? 4.43 -9.586 -18.922 1 47.28 179 ASP B N 1
ATOM 3593 C CA . ASP B 1 179 ? 4.098 -8.617 -19.953 1 47.28 179 ASP B CA 1
ATOM 3594 C C . ASP B 1 179 ? 3.246 -9.258 -21.047 1 47.28 179 ASP B C 1
ATOM 3596 O O . ASP B 1 179 ? 2.477 -8.578 -21.734 1 47.28 179 ASP B O 1
ATOM 3600 N N . PHE B 1 180 ? 3.9 -10.172 -21.859 1 46.72 180 PHE B N 1
ATOM 3601 C CA . PHE B 1 180 ? 3.453 -10.688 -23.141 1 46.72 180 PHE B CA 1
ATOM 3602 C C . PHE B 1 180 ? 2.027 -11.219 -23.047 1 46.72 180 PHE B C 1
ATOM 3604 O O . PHE B 1 180 ? 1.54 -11.508 -21.953 1 46.72 180 PHE B O 1
ATOM 3611 N N . SER B 1 181 ? 1.338 -11.375 -24.203 1 53.69 181 SER B N 1
ATOM 3612 C CA . SER B 1 181 ? -0.035 -11.844 -24.359 1 53.69 181 SER B CA 1
ATOM 3613 C C . SER B 1 181 ? -0.273 -13.125 -23.562 1 53.69 181 SER B C 1
ATOM 3615 O O . SER B 1 181 ? 0.201 -14.195 -23.953 1 53.69 181 SER B O 1
ATOM 3617 N N . ALA B 1 182 ? -0.332 -13.055 -22.375 1 55.66 182 ALA B N 1
ATOM 3618 C CA . ALA B 1 182 ? -0.686 -14.086 -21.406 1 55.66 182 ALA B CA 1
ATOM 3619 C C . ALA B 1 182 ? -1.722 -15.047 -21.969 1 55.66 182 ALA B C 1
ATOM 3621 O O . ALA B 1 182 ? -1.645 -16.25 -21.75 1 55.66 182 ALA B O 1
ATOM 3622 N N . HIS B 1 183 ? -2.439 -14.438 -22.922 1 59.38 183 HIS B N 1
ATOM 3623 C CA . HIS B 1 183 ? -3.492 -15.266 -23.5 1 59.38 183 HIS B CA 1
ATOM 3624 C C . HIS B 1 183 ? -2.908 -16.359 -24.375 1 59.38 183 HIS B C 1
ATOM 3626 O O . HIS B 1 183 ? -3.314 -17.531 -24.281 1 59.38 183 HIS B O 1
ATOM 3632 N N . ARG B 1 184 ? -1.963 -15.844 -25.188 1 67.25 184 ARG B N 1
ATOM 3633 C CA . ARG B 1 184 ? -1.396 -16.812 -26.109 1 67.25 184 ARG B CA 1
ATOM 3634 C C . ARG B 1 184 ? -0.61 -17.891 -25.359 1 67.25 184 ARG B C 1
ATOM 3636 O O . ARG B 1 184 ? -0.711 -19.078 -25.688 1 67.25 184 ARG B O 1
ATOM 3643 N N . ILE B 1 185 ? 0.048 -17.438 -24.344 1 72.56 185 ILE B N 1
ATOM 3644 C CA . ILE B 1 185 ? 0.835 -18.391 -23.562 1 72.56 185 ILE B CA 1
ATOM 3645 C C . ILE B 1 185 ? -0.096 -19.328 -22.797 1 72.56 185 ILE B C 1
ATOM 3647 O O . ILE B 1 185 ? 0.14 -20.531 -22.75 1 72.56 185 ILE B O 1
ATOM 3651 N N . HIS B 1 186 ? -1.204 -18.828 -22.469 1 69.62 186 HIS B N 1
ATOM 3652 C CA . HIS B 1 186 ? -2.168 -19.641 -21.734 1 69.62 186 HIS B CA 1
ATOM 3653 C C . HIS B 1 186 ? -2.832 -20.656 -22.641 1 69.62 186 HIS B C 1
ATOM 3655 O O . HIS B 1 186 ? -3.041 -21.812 -22.234 1 69.62 186 HIS B O 1
ATOM 3661 N N . ASN B 1 187 ? -3.129 -20.109 -23.734 1 72.5 187 ASN B N 1
ATOM 3662 C CA . ASN B 1 187 ? -3.719 -21.047 -24.688 1 72.5 187 ASN B CA 1
ATOM 3663 C C . ASN B 1 187 ? -2.785 -22.219 -24.953 1 72.5 187 ASN B C 1
ATOM 3665 O O . ASN B 1 187 ? -3.232 -23.359 -25.047 1 72.5 187 ASN B O 1
ATOM 3669 N N . ILE B 1 188 ? -1.567 -21.828 -25 1 80.88 188 ILE B N 1
ATOM 3670 C CA . ILE B 1 188 ? -0.574 -22.859 -25.266 1 80.88 188 ILE B CA 1
ATOM 3671 C C . ILE B 1 188 ? -0.445 -23.781 -24.062 1 80.88 188 ILE B C 1
ATOM 3673 O O . ILE B 1 188 ? -0.409 -25 -24.203 1 80.88 188 ILE B O 1
ATOM 3677 N N . MET B 1 189 ? -0.498 -23.188 -22.953 1 79.88 189 MET B N 1
ATOM 3678 C CA . MET B 1 189 ? -0.407 -23.984 -21.719 1 79.88 189 MET B CA 1
ATOM 3679 C C . MET B 1 189 ? -1.618 -24.891 -21.578 1 79.88 189 MET B C 1
ATOM 3681 O O . MET B 1 189 ? -1.475 -26.078 -21.234 1 79.88 189 MET B O 1
ATOM 3685 N N . ASN B 1 190 ? -2.748 -24.375 -21.891 1 76 190 ASN B N 1
ATOM 3686 C CA . ASN B 1 190 ? -3.971 -25.156 -21.812 1 76 190 ASN B CA 1
ATOM 3687 C C . ASN B 1 190 ? -3.959 -26.312 -22.812 1 76 190 ASN B C 1
ATOM 3689 O O . ASN B 1 190 ? -4.414 -27.406 -22.516 1 76 190 ASN B O 1
ATOM 3693 N N . ALA B 1 191 ? -3.439 -25.984 -23.906 1 82.44 191 ALA B N 1
ATOM 3694 C CA . ALA B 1 191 ? -3.342 -27.016 -24.938 1 82.44 191 ALA B CA 1
ATOM 3695 C C . ALA B 1 191 ? -2.441 -28.172 -24.469 1 82.44 191 ALA B C 1
ATOM 3697 O O . ALA B 1 191 ? -2.762 -29.344 -24.688 1 82.44 191 ALA B O 1
ATOM 3698 N N . VAL B 1 192 ? -1.425 -27.781 -23.844 1 87.06 192 VAL B N 1
ATOM 3699 C CA . VAL B 1 192 ? -0.484 -28.781 -23.344 1 87.06 192 VAL B CA 1
ATOM 3700 C C . VAL B 1 192 ? -1.131 -29.609 -22.234 1 87.06 192 VAL B C 1
ATOM 3702 O O . VAL B 1 192 ? -1.029 -30.828 -22.203 1 87.06 192 VAL B O 1
ATOM 3705 N N . LEU B 1 193 ? -1.85 -28.938 -21.359 1 80.69 193 LEU B N 1
ATOM 3706 C CA . LEU B 1 193 ? -2.477 -29.625 -20.234 1 80.69 193 LEU B CA 1
ATOM 3707 C C . LEU B 1 193 ? -3.615 -30.516 -20.703 1 80.69 193 LEU B C 1
ATOM 3709 O O . LEU B 1 193 ? -3.84 -31.594 -20.141 1 80.69 193 LEU B O 1
ATOM 3713 N N . ALA B 1 194 ? -4.238 -30.094 -21.656 1 81.38 194 ALA B N 1
ATOM 3714 C CA . ALA B 1 194 ? -5.363 -30.859 -22.188 1 81.38 194 ALA B CA 1
ATOM 3715 C C . ALA B 1 194 ? -4.883 -32.125 -22.891 1 81.38 194 ALA B C 1
ATOM 3717 O O . ALA B 1 194 ? -5.535 -33.156 -2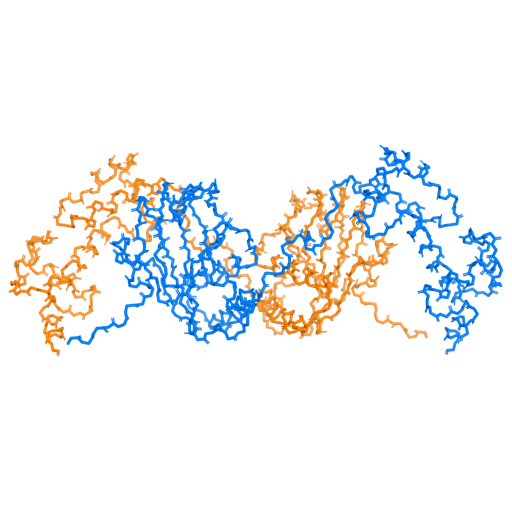2.812 1 81.38 194 ALA B O 1
ATOM 3718 N N . HIS B 1 195 ? -3.752 -32 -23.531 1 89.25 195 HIS B N 1
ATOM 3719 C CA . HIS B 1 195 ? -3.199 -33.125 -24.281 1 89.25 195 HIS B CA 1
ATOM 3720 C C . HIS B 1 195 ? -1.689 -33.219 -24.094 1 89.25 195 HIS B C 1
ATOM 3722 O O . HIS B 1 195 ? -0.926 -33 -25.047 1 89.25 195 HIS B O 1
ATOM 3728 N N . PRO B 1 196 ? -1.357 -33.625 -22.922 1 88.88 196 PRO B N 1
ATOM 3729 C CA . PRO B 1 196 ? 0.083 -33.656 -22.656 1 88.88 196 PRO B CA 1
ATOM 3730 C C . PRO B 1 196 ? 0.82 -34.656 -23.562 1 88.88 196 PRO B C 1
ATOM 3732 O O . PRO B 1 196 ? 2.016 -34.469 -23.828 1 88.88 196 PRO B O 1
ATOM 3735 N N . GLU B 1 197 ? 0.102 -35.594 -24.047 1 91.06 197 GLU B N 1
ATOM 3736 C CA . GLU B 1 197 ? 0.688 -36.656 -24.875 1 91.06 197 GLU B CA 1
ATOM 3737 C C . GLU B 1 197 ? 0.945 -36.156 -26.297 1 91.06 197 GLU B C 1
ATOM 3739 O O . GLU B 1 197 ? 1.682 -36.812 -27.062 1 91.06 197 GLU B O 1
ATOM 3744 N N . ALA B 1 198 ? 0.372 -35.094 -26.688 1 91.62 198 ALA B N 1
ATOM 3745 C CA . ALA B 1 198 ? 0.494 -34.594 -28.047 1 91.62 198 ALA B CA 1
ATOM 3746 C C . ALA B 1 198 ? 1.922 -34.156 -28.344 1 91.62 198 ALA B C 1
ATOM 3748 O O . ALA B 1 198 ? 2.738 -34 -27.438 1 91.62 198 ALA B O 1
ATOM 3749 N N . ASP B 1 199 ? 2.213 -34.094 -29.656 1 91.19 199 ASP B N 1
ATOM 3750 C CA . ASP B 1 199 ? 3.525 -33.594 -30.094 1 91.19 199 ASP B CA 1
ATOM 3751 C C . ASP B 1 199 ? 3.619 -32.094 -29.984 1 91.19 199 ASP B C 1
ATOM 3753 O O . ASP B 1 199 ? 3.346 -31.375 -30.969 1 91.19 199 ASP B O 1
ATOM 3757 N N . HIS B 1 200 ? 4.016 -31.656 -28.828 1 93.38 200 HIS B N 1
ATOM 3758 C CA . HIS B 1 200 ? 4.156 -30.234 -28.578 1 93.38 200 HIS B CA 1
ATOM 3759 C C . HIS B 1 200 ? 5.547 -29.734 -28.969 1 93.38 200 HIS B C 1
ATOM 3761 O O . HIS B 1 200 ? 6.457 -29.703 -28.141 1 93.38 200 HIS B O 1
ATOM 3767 N N . ARG B 1 201 ? 5.707 -29.344 -30.25 1 91.81 201 ARG B N 1
ATOM 3768 C CA . ARG B 1 201 ? 6.969 -28.828 -30.766 1 91.81 201 ARG B CA 1
ATOM 3769 C C . ARG B 1 201 ? 7.094 -27.328 -30.469 1 91.81 201 ARG B C 1
ATOM 3771 O O . ARG B 1 201 ? 6.109 -26.594 -30.531 1 91.81 201 ARG B O 1
ATOM 3778 N N . LEU B 1 202 ? 8.258 -27.016 -30.141 1 93.81 202 LEU B N 1
ATOM 3779 C CA . LEU B 1 202 ? 8.539 -25.625 -29.859 1 93.81 202 LEU B CA 1
ATOM 3780 C C . LEU B 1 202 ? 8.07 -24.719 -31 1 93.81 202 LEU B C 1
ATOM 3782 O O . LEU B 1 202 ? 7.457 -23.688 -30.75 1 93.81 202 LEU B O 1
ATOM 3786 N N . GLU B 1 203 ? 8.359 -25.172 -32.219 1 93.12 203 GLU B N 1
ATOM 3787 C CA . GLU B 1 203 ? 8.016 -24.391 -33.406 1 93.12 203 GLU B CA 1
ATOM 3788 C C . GLU B 1 203 ? 6.508 -24.203 -33.5 1 93.12 203 GLU B C 1
ATOM 3790 O O . GLU B 1 203 ? 6.039 -23.094 -33.844 1 93.12 203 GLU B O 1
ATOM 3795 N N . SER B 1 204 ? 5.832 -25.281 -33.281 1 93.31 204 SER B N 1
ATOM 3796 C CA . SER B 1 204 ? 4.375 -25.219 -33.344 1 93.31 204 SER B CA 1
ATOM 3797 C C . SER B 1 204 ? 3.805 -24.328 -32.25 1 93.31 204 SER B C 1
ATOM 3799 O O . SER B 1 204 ? 2.926 -23.5 -32.531 1 93.31 204 SER B O 1
ATOM 3801 N N . MET B 1 205 ? 4.293 -24.484 -31.047 1 92.94 205 MET B N 1
ATOM 3802 C CA . MET B 1 205 ? 3.83 -23.672 -29.938 1 92.94 205 MET B CA 1
ATOM 3803 C C . MET B 1 205 ? 4.16 -22.203 -30.156 1 92.94 205 MET B C 1
ATOM 3805 O O . MET B 1 205 ? 3.336 -21.328 -29.875 1 92.94 205 MET B O 1
ATOM 3809 N N . ALA B 1 206 ? 5.316 -21.953 -30.688 1 90.31 206 ALA B N 1
ATOM 3810 C CA . ALA B 1 206 ? 5.738 -20.578 -30.984 1 90.31 206 ALA B CA 1
ATOM 3811 C C . ALA B 1 206 ? 4.848 -19.953 -32.031 1 90.31 206 ALA B C 1
ATOM 3813 O O . ALA B 1 206 ? 4.441 -18.797 -31.906 1 90.31 206 ALA B O 1
ATOM 3814 N N . ALA B 1 207 ? 4.641 -20.75 -33.062 1 88.38 207 ALA B N 1
ATOM 3815 C CA . ALA B 1 207 ? 3.773 -20.281 -34.125 1 88.38 207 ALA B CA 1
ATOM 3816 C C . ALA B 1 207 ? 2.383 -19.938 -33.594 1 88.38 207 ALA B C 1
ATOM 3818 O O . ALA B 1 207 ? 1.803 -18.922 -34 1 88.38 207 ALA B O 1
ATOM 3819 N N . ASP B 1 208 ? 1.916 -20.797 -32.75 1 85.81 208 ASP B N 1
ATOM 3820 C CA . ASP B 1 208 ? 0.614 -20.562 -32.125 1 85.81 208 ASP B CA 1
ATOM 3821 C C . ASP B 1 208 ? 0.61 -19.266 -31.328 1 85.81 208 ASP B C 1
ATOM 3823 O O . ASP B 1 208 ? -0.417 -18.594 -31.234 1 85.81 208 ASP B O 1
ATOM 3827 N N . ALA B 1 209 ? 1.713 -18.938 -30.75 1 81.5 209 ALA B N 1
ATOM 3828 C CA . ALA B 1 209 ? 1.858 -17.719 -29.953 1 81.5 209 ALA B CA 1
ATOM 3829 C C . ALA B 1 209 ? 2.17 -16.516 -30.844 1 81.5 209 ALA B C 1
ATOM 3831 O O . ALA B 1 209 ? 2.174 -15.383 -30.375 1 81.5 209 ALA B O 1
ATOM 3832 N N . GLY B 1 210 ? 2.443 -16.812 -32.125 1 82.81 210 GLY B N 1
ATOM 3833 C CA . GLY B 1 210 ? 2.811 -15.742 -33.062 1 82.81 210 GLY B CA 1
ATOM 3834 C C . GLY B 1 210 ? 4.211 -15.211 -32.812 1 82.81 210 GLY B C 1
ATOM 3835 O O . GLY B 1 210 ? 4.469 -14.023 -33 1 82.81 210 GLY B O 1
ATOM 3836 N N . LEU B 1 211 ? 5.008 -16.031 -32.312 1 86.06 211 LEU B N 1
ATOM 3837 C CA . LEU B 1 211 ? 6.367 -15.625 -31.969 1 86.06 211 LEU B CA 1
ATOM 3838 C C . LEU B 1 211 ? 7.387 -16.562 -32.594 1 86.06 211 LEU B C 1
ATOM 3840 O O . LEU B 1 211 ? 7.035 -17.656 -33.062 1 86.06 211 LEU B O 1
ATOM 3844 N N . THR B 1 212 ? 8.617 -16.031 -32.75 1 89.19 212 THR B N 1
ATOM 3845 C CA . THR B 1 212 ? 9.711 -16.953 -33.094 1 89.19 212 THR B CA 1
ATOM 3846 C C . THR B 1 212 ? 9.992 -17.906 -31.953 1 89.19 212 THR B C 1
ATOM 3848 O O . THR B 1 212 ? 9.695 -17.594 -30.797 1 89.19 212 THR B O 1
ATOM 3851 N N . PRO B 1 213 ? 10.492 -19.094 -32.25 1 91.5 213 PRO B N 1
ATOM 3852 C CA . PRO B 1 213 ? 10.797 -20.047 -31.172 1 91.5 213 PRO B CA 1
ATOM 3853 C C . PRO B 1 213 ? 11.68 -19.453 -30.078 1 91.5 213 PRO B C 1
ATOM 3855 O O . PRO B 1 213 ? 11.43 -19.688 -28.891 1 91.5 213 PRO B O 1
ATOM 3858 N N . SER B 1 214 ? 12.562 -18.641 -30.516 1 91.06 214 SER B N 1
ATOM 3859 C CA . SER B 1 214 ? 13.469 -18.047 -29.531 1 91.06 214 SER B CA 1
ATOM 3860 C C . SER B 1 214 ? 12.734 -17.062 -28.625 1 91.06 214 SER B C 1
ATOM 3862 O O . SER B 1 214 ? 12.906 -17.094 -27.406 1 91.06 214 SER B O 1
ATOM 3864 N N . HIS B 1 215 ? 11.992 -16.188 -29.281 1 86.62 215 HIS B N 1
ATOM 3865 C CA . HIS B 1 215 ? 11.227 -15.219 -28.5 1 86.62 215 HIS B CA 1
ATOM 3866 C C . HIS B 1 215 ? 10.18 -15.914 -27.641 1 86.62 215 HIS B C 1
ATOM 3868 O O . HIS B 1 215 ? 9.945 -15.516 -26.5 1 86.62 215 HIS B O 1
ATOM 3874 N N . PHE B 1 216 ? 9.57 -16.938 -28.141 1 87.44 216 PHE B N 1
ATOM 3875 C CA . PHE B 1 216 ? 8.578 -17.719 -27.391 1 87.44 216 PHE B CA 1
ATOM 3876 C C . PHE B 1 216 ? 9.188 -18.312 -26.141 1 87.44 216 PHE B C 1
ATOM 3878 O O . PHE B 1 216 ? 8.617 -18.219 -25.047 1 87.44 216 PHE B O 1
ATOM 3885 N N . CYS B 1 217 ? 10.359 -18.922 -26.297 1 88.38 217 CYS B N 1
ATOM 3886 C CA . CYS B 1 217 ? 11.023 -19.531 -25.141 1 88.38 217 CYS B CA 1
ATOM 3887 C C . CYS B 1 217 ? 11.289 -18.5 -24.062 1 88.38 217 CYS B C 1
ATOM 3889 O O . CYS B 1 217 ? 11.055 -18.766 -22.875 1 88.38 217 CYS B O 1
ATOM 3891 N N . ARG B 1 218 ? 11.664 -17.328 -24.516 1 82.19 218 ARG B N 1
ATOM 3892 C CA . ARG B 1 218 ? 12 -16.266 -23.578 1 82.19 218 ARG B CA 1
ATOM 3893 C C . ARG B 1 218 ? 10.75 -15.773 -22.844 1 82.19 218 ARG B C 1
ATOM 3895 O O . ARG B 1 218 ? 10.742 -15.688 -21.609 1 82.19 218 ARG B O 1
ATOM 3902 N N . VAL B 1 219 ? 9.766 -15.555 -23.609 1 75.5 219 VAL B N 1
ATOM 3903 C CA . VAL B 1 219 ? 8.539 -15.016 -23.047 1 75.5 219 VAL B CA 1
ATOM 3904 C C . VAL B 1 219 ? 7.859 -16.078 -22.172 1 75.5 219 VAL B C 1
ATOM 3906 O O . VAL B 1 219 ? 7.312 -15.758 -21.109 1 75.5 219 VAL B O 1
ATOM 3909 N N . PHE B 1 220 ? 7.887 -17.312 -22.609 1 80.56 220 PHE B N 1
ATOM 3910 C CA . PHE B 1 220 ? 7.281 -18.406 -21.859 1 80.56 220 PHE B CA 1
ATOM 3911 C C . PHE B 1 220 ? 7.965 -18.594 -20.516 1 80.56 220 PHE B C 1
ATOM 3913 O O . PHE B 1 220 ? 7.293 -18.703 -19.484 1 80.56 220 PHE B O 1
ATOM 3920 N N . LYS B 1 221 ? 9.242 -18.516 -20.562 1 78.56 221 LYS B N 1
ATOM 3921 C CA . LYS B 1 221 ? 10 -18.688 -19.328 1 78.56 221 LYS B CA 1
ATOM 3922 C C . LYS B 1 221 ? 9.773 -17.516 -18.391 1 78.56 221 LYS B C 1
ATOM 3924 O O . LYS B 1 221 ? 9.633 -17.719 -17.172 1 78.56 221 LYS B O 1
ATOM 3929 N N . LYS B 1 222 ? 9.781 -16.375 -18.984 1 68.88 222 LYS B N 1
ATOM 3930 C CA . LYS B 1 222 ? 9.508 -15.195 -18.172 1 68.88 222 LYS B CA 1
ATOM 3931 C C . LYS B 1 222 ? 8.141 -15.281 -17.5 1 68.88 222 LYS B C 1
ATOM 3933 O O . LYS B 1 222 ? 7.973 -14.883 -16.359 1 68.88 222 LYS B O 1
ATOM 3938 N N . ALA B 1 223 ? 7.258 -15.875 -18.297 1 67 223 ALA B N 1
ATOM 3939 C CA . ALA B 1 223 ? 5.867 -15.93 -17.859 1 67 223 ALA B CA 1
ATOM 3940 C C . ALA B 1 223 ? 5.66 -17.062 -16.844 1 67 223 ALA B C 1
ATOM 3942 O O . ALA B 1 223 ? 4.875 -16.922 -15.906 1 67 223 ALA B O 1
ATOM 3943 N N . THR B 1 224 ? 6.398 -18.203 -17.031 1 68.19 224 THR B N 1
ATOM 3944 C CA . THR B 1 224 ? 6.047 -19.406 -16.281 1 68.19 224 THR B CA 1
ATOM 3945 C C . THR B 1 224 ? 7.191 -19.812 -15.359 1 68.19 224 THR B C 1
ATOM 3947 O O . THR B 1 224 ? 7 -20.625 -14.445 1 68.19 224 THR B O 1
ATOM 3950 N N . GLY B 1 225 ? 8.344 -19.234 -15.57 1 68.25 225 GLY B N 1
ATOM 3951 C CA . GLY B 1 225 ? 9.523 -19.578 -14.797 1 68.25 225 GLY B CA 1
ATOM 3952 C C . GLY B 1 225 ? 10.281 -20.766 -15.367 1 68.25 225 GLY B C 1
ATOM 3953 O O . GLY B 1 225 ? 11.406 -21.047 -14.945 1 68.25 225 GLY B O 1
ATOM 3954 N N . ILE B 1 226 ? 9.633 -21.547 -16.281 1 76.25 226 ILE B N 1
ATOM 3955 C CA . ILE B 1 226 ? 10.281 -22.703 -16.875 1 76.25 226 ILE B CA 1
ATOM 3956 C C . ILE B 1 226 ? 10.141 -22.656 -18.391 1 76.25 226 ILE B C 1
ATOM 3958 O O . ILE B 1 226 ? 9.344 -21.891 -18.922 1 76.25 226 ILE B O 1
ATOM 3962 N N . SER B 1 227 ? 10.961 -23.438 -19.109 1 88.06 227 SER B N 1
ATOM 3963 C CA . SER B 1 227 ? 10.914 -23.469 -20.562 1 88.06 227 SER B CA 1
ATOM 3964 C C . SER B 1 227 ? 9.68 -24.219 -21.062 1 88.06 227 SER B C 1
ATOM 3966 O O . SER B 1 227 ? 9.086 -25 -20.312 1 88.06 227 SER B O 1
ATOM 3968 N N . PRO B 1 228 ? 9.297 -24.016 -22.312 1 90.06 228 PRO B N 1
ATOM 3969 C CA . PRO B 1 228 ? 8.172 -24.766 -22.891 1 90.06 228 PRO B CA 1
ATOM 3970 C C . PRO B 1 228 ? 8.359 -26.281 -22.797 1 90.06 228 PRO B C 1
ATOM 3972 O O . PRO B 1 228 ? 7.426 -27 -22.438 1 90.06 228 PRO B O 1
ATOM 3975 N N . HIS B 1 229 ? 9.562 -26.672 -23.031 1 91.31 229 HIS B N 1
ATOM 3976 C CA . HIS B 1 229 ? 9.852 -28.109 -22.953 1 91.31 229 HIS B CA 1
ATOM 3977 C C . HIS B 1 229 ? 9.641 -28.625 -21.547 1 91.31 229 HIS B C 1
ATOM 3979 O O . HIS B 1 229 ? 9.031 -29.688 -21.344 1 91.31 229 HIS B O 1
ATOM 3985 N N . GLN B 1 230 ? 10.164 -27.938 -20.609 1 89.12 230 GLN B N 1
ATOM 3986 C CA . GLN B 1 230 ? 10.016 -28.344 -19.219 1 89.12 230 GLN B CA 1
ATOM 3987 C C . GLN B 1 230 ? 8.547 -28.375 -18.797 1 89.12 230 GLN B C 1
ATOM 3989 O O . GLN B 1 230 ? 8.133 -29.25 -18.031 1 89.12 230 GLN B O 1
ATOM 3994 N N . TYR B 1 231 ? 7.797 -27.438 -19.359 1 87.88 231 TYR B N 1
ATOM 3995 C CA . TYR B 1 231 ? 6.375 -27.375 -19.031 1 87.88 231 TYR B CA 1
ATOM 3996 C C . TYR B 1 231 ? 5.645 -28.594 -19.594 1 87.88 231 TYR B C 1
ATOM 3998 O O . TYR B 1 231 ? 4.828 -29.203 -18.891 1 87.88 231 TYR B O 1
ATOM 4006 N N . VAL B 1 232 ? 5.918 -28.938 -20.781 1 91.69 232 VAL B N 1
ATOM 4007 C CA . VAL B 1 232 ? 5.309 -30.109 -21.422 1 91.69 232 VAL B CA 1
ATOM 4008 C C . VAL B 1 232 ? 5.652 -31.359 -20.625 1 91.69 232 VAL B C 1
ATOM 4010 O O . VAL B 1 232 ? 4.777 -32.188 -20.328 1 91.69 232 VAL B O 1
ATOM 4013 N N . MET B 1 233 ? 6.895 -31.406 -20.25 1 91.12 233 MET B N 1
ATOM 4014 C CA . MET B 1 233 ? 7.355 -32.562 -19.484 1 91.12 233 MET B CA 1
ATOM 4015 C C . MET B 1 233 ? 6.652 -32.656 -18.141 1 91.12 233 MET B C 1
ATOM 4017 O O . MET B 1 233 ? 6.211 -33.75 -17.734 1 91.12 233 MET B O 1
ATOM 4021 N N . LYS B 1 234 ? 6.586 -31.594 -17.531 1 88.06 234 LYS B N 1
ATOM 4022 C CA . LYS B 1 234 ? 5.898 -31.547 -16.25 1 88.06 234 LYS B CA 1
ATOM 4023 C C . LYS B 1 234 ? 4.441 -31.984 -16.391 1 88.06 234 LYS B C 1
ATOM 4025 O O . LYS B 1 234 ? 3.939 -32.75 -15.57 1 88.06 234 LYS B O 1
ATOM 4030 N N . ALA B 1 235 ? 3.773 -31.484 -17.375 1 86.75 235 ALA B N 1
ATOM 4031 C CA . ALA B 1 235 ? 2.381 -31.844 -17.625 1 86.75 235 ALA B CA 1
ATOM 4032 C C . ALA B 1 235 ? 2.234 -33.344 -17.844 1 86.75 235 ALA B C 1
ATOM 4034 O O . ALA B 1 235 ? 1.308 -33.969 -17.312 1 86.75 235 ALA B O 1
ATOM 4035 N N . ARG B 1 236 ? 3.164 -33.906 -18.578 1 92.25 236 ARG B N 1
ATOM 4036 C CA . ARG B 1 236 ? 3.154 -35.344 -18.844 1 92.25 236 ARG B CA 1
ATOM 4037 C C . ARG B 1 236 ? 3.348 -36.125 -17.562 1 92.25 236 ARG B C 1
ATOM 4039 O O . ARG B 1 236 ? 2.621 -37.094 -17.297 1 92.25 236 ARG B O 1
ATOM 4046 N N . LEU B 1 237 ? 4.219 -35.688 -16.812 1 90.88 237 LEU B N 1
ATOM 4047 C CA . LEU B 1 237 ? 4.562 -36.406 -15.594 1 90.88 237 LEU B CA 1
ATOM 4048 C C . LEU B 1 237 ? 3.453 -36.281 -14.555 1 90.88 237 LEU B C 1
ATOM 4050 O O . LEU B 1 237 ? 3.191 -37.219 -13.805 1 90.88 237 LEU B O 1
ATOM 4054 N N . GLU B 1 238 ? 2.879 -35.156 -14.508 1 86.25 238 GLU B N 1
ATOM 4055 C CA . GLU B 1 238 ? 1.734 -35 -13.617 1 86.25 238 GLU B CA 1
ATOM 4056 C C . GLU B 1 238 ? 0.583 -35.906 -14.023 1 86.25 238 GLU B C 1
ATOM 4058 O O . GLU B 1 238 ? -0.064 -36.531 -13.164 1 86.25 238 GLU B O 1
ATOM 4063 N N . ARG B 1 239 ? 0.34 -35.969 -15.219 1 86.56 239 ARG B N 1
ATOM 4064 C CA . ARG B 1 239 ? -0.673 -36.875 -15.734 1 86.56 239 ARG B CA 1
ATOM 4065 C C . ARG B 1 239 ? -0.317 -38.344 -15.406 1 86.56 239 ARG B C 1
ATOM 4067 O O . ARG B 1 239 ? -1.189 -39.125 -15.047 1 86.56 239 ARG B O 1
ATOM 4074 N N . ALA B 1 240 ? 0.93 -38.625 -15.562 1 91.69 240 ALA B N 1
ATOM 4075 C CA . ALA B 1 240 ? 1.401 -39.938 -15.219 1 91.69 240 ALA B CA 1
ATOM 4076 C C . ALA B 1 240 ? 1.121 -40.281 -13.75 1 91.69 240 ALA B C 1
ATOM 4078 O O . ALA B 1 240 ? 0.665 -41.375 -13.43 1 91.69 240 ALA B O 1
ATOM 4079 N N . ARG B 1 241 ? 1.426 -39.312 -12.992 1 87.5 241 ARG B N 1
ATOM 4080 C CA . ARG B 1 241 ? 1.196 -39.5 -11.562 1 87.5 241 ARG B CA 1
ATOM 4081 C C . ARG B 1 241 ? -0.267 -39.812 -11.281 1 87.5 241 ARG B C 1
ATOM 4083 O O . ARG B 1 241 ? -0.568 -40.688 -10.469 1 87.5 241 ARG B O 1
ATOM 4090 N N . GLU B 1 242 ? -1.109 -39.156 -11.906 1 83.62 242 GLU B N 1
ATOM 4091 C CA . GLU B 1 242 ? -2.541 -39.406 -11.758 1 83.62 242 GLU B CA 1
ATOM 4092 C C . GLU B 1 242 ? -2.912 -40.812 -12.234 1 83.62 242 GLU B C 1
ATOM 4094 O O . GLU B 1 242 ? -3.654 -41.5 -11.555 1 83.62 242 GLU B O 1
ATOM 4099 N N . MET B 1 243 ? -2.365 -41.156 -13.297 1 89.06 243 MET B N 1
ATOM 4100 C CA . MET B 1 243 ? -2.676 -42.469 -13.898 1 89.06 243 MET B CA 1
ATOM 4101 C C . MET B 1 243 ? -2.133 -43.594 -13.055 1 89.06 243 MET B C 1
ATOM 4103 O O . MET B 1 243 ? -2.752 -44.656 -12.961 1 89.06 243 MET B O 1
ATOM 4107 N N . LEU B 1 244 ? -0.982 -43.344 -12.523 1 90 244 LEU B N 1
ATOM 4108 C CA . LEU B 1 244 ? -0.362 -44.375 -11.688 1 90 244 LEU B CA 1
ATOM 4109 C C . LEU B 1 244 ? -1.218 -44.656 -10.461 1 90 244 LEU B C 1
ATOM 4111 O O . LEU B 1 244 ? -1.271 -45.812 -9.992 1 90 244 LEU B O 1
ATOM 4115 N N . GLY B 1 245 ? -1.86 -43.688 -9.992 1 83.69 245 GLY B N 1
ATOM 4116 C CA . GLY B 1 245 ? -2.713 -43.844 -8.828 1 83.69 245 GLY B CA 1
ATOM 4117 C C . GLY B 1 245 ? -4.105 -44.344 -9.164 1 83.69 245 GLY B C 1
ATOM 4118 O O . GLY B 1 245 ? -4.777 -44.938 -8.328 1 83.69 245 GLY B O 1
ATOM 4119 N N . GLU B 1 246 ? -4.566 -44.094 -10.352 1 82.19 246 GLU B N 1
ATOM 4120 C CA . GLU B 1 246 ? -5.98 -44.281 -10.664 1 82.19 246 GLU B CA 1
ATOM 4121 C C . GLU B 1 246 ? -6.18 -45.469 -11.602 1 82.19 246 GLU B C 1
ATOM 4123 O O . GLU B 1 246 ? -7.316 -45.844 -11.883 1 82.19 246 GLU B O 1
ATOM 4128 N N . SER B 1 247 ? -5.105 -46 -12.141 1 81.88 247 SER B N 1
ATOM 4129 C CA . SER B 1 247 ? -5.277 -47.031 -13.148 1 81.88 247 SER B CA 1
ATOM 4130 C C . SER B 1 247 ? -4.371 -48.219 -12.867 1 81.88 247 SER B C 1
ATOM 4132 O O . SER B 1 247 ? -3.459 -48.156 -12.047 1 81.88 247 SER B O 1
ATOM 4134 N N . GLU B 1 248 ? -4.648 -49.375 -13.523 1 87.81 248 GLU B N 1
ATOM 4135 C CA . GLU B 1 248 ? -3.836 -50.594 -13.43 1 87.81 248 GLU B CA 1
ATOM 4136 C C . GLU B 1 248 ? -2.98 -50.781 -14.68 1 87.81 248 GLU B C 1
ATOM 4138 O O . GLU B 1 248 ? -2.48 -51.875 -14.93 1 87.81 248 GLU B O 1
ATOM 4143 N N . LEU B 1 249 ? -2.834 -49.688 -15.359 1 91.5 249 LEU B N 1
ATOM 4144 C CA . LEU B 1 249 ? -2.02 -49.781 -16.562 1 91.5 249 LEU B CA 1
ATOM 4145 C C . LEU B 1 249 ? -0.565 -50.094 -16.219 1 91.5 249 LEU B C 1
ATOM 4147 O O . LEU B 1 249 ? -0.075 -49.656 -15.172 1 91.5 249 LEU B O 1
ATOM 4151 N N . SER B 1 250 ? 0.02 -50.844 -17.188 1 93.56 250 SER B N 1
ATOM 4152 C CA . SER B 1 250 ? 1.447 -51.094 -17 1 93.56 250 SER B CA 1
ATOM 4153 C C . SER B 1 250 ? 2.24 -49.781 -17.109 1 93.56 250 SER B C 1
ATOM 4155 O O . SER B 1 250 ? 1.76 -48.812 -17.672 1 93.56 250 SER B O 1
ATOM 4157 N N . ILE B 1 251 ? 3.371 -49.75 -16.578 1 93.88 251 ILE B N 1
ATOM 4158 C CA . ILE B 1 251 ? 4.246 -48.594 -16.625 1 93.88 251 ILE B CA 1
ATOM 4159 C C . ILE B 1 251 ? 4.539 -48.219 -18.078 1 93.88 251 ILE B C 1
ATOM 4161 O O . ILE B 1 251 ? 4.566 -47.062 -18.438 1 93.88 251 ILE B O 1
ATOM 4165 N N . ALA B 1 252 ? 4.691 -49.25 -18.859 1 93.38 252 ALA B N 1
ATOM 4166 C CA . ALA B 1 252 ? 4.961 -49.062 -20.281 1 93.38 252 ALA B CA 1
ATOM 4167 C C . ALA B 1 252 ? 3.771 -48.406 -20.984 1 93.38 252 ALA B C 1
ATOM 4169 O O . ALA B 1 252 ? 3.945 -47.531 -21.828 1 93.38 252 ALA B O 1
ATOM 4170 N N . ALA B 1 253 ? 2.645 -48.875 -20.641 1 94 253 ALA B N 1
ATOM 4171 C CA . ALA B 1 253 ? 1.427 -48.312 -21.234 1 94 253 ALA B CA 1
ATOM 4172 C C . ALA B 1 253 ? 1.227 -46.875 -20.844 1 94 253 ALA B C 1
ATOM 4174 O O . ALA B 1 253 ? 0.811 -46.031 -21.672 1 94 253 ALA B O 1
ATOM 4175 N N . ILE B 1 254 ? 1.523 -46.562 -19.609 1 94.56 254 ILE B N 1
ATOM 4176 C CA . ILE B 1 254 ? 1.403 -45.188 -19.125 1 94.56 254 ILE B CA 1
ATOM 4177 C C . ILE B 1 254 ? 2.422 -44.281 -19.828 1 94.56 254 ILE B C 1
ATOM 4179 O O . ILE B 1 254 ? 2.086 -43.188 -20.297 1 94.56 254 ILE B O 1
ATOM 4183 N N . ALA B 1 255 ? 3.578 -44.781 -19.984 1 94 255 ALA B N 1
ATOM 4184 C CA . ALA B 1 255 ? 4.625 -44.031 -20.672 1 94 255 ALA B CA 1
ATOM 4185 C C . ALA B 1 255 ? 4.199 -43.656 -22.094 1 94 255 ALA B C 1
ATOM 4187 O O . ALA B 1 255 ? 4.332 -42.531 -22.516 1 94 255 ALA B O 1
ATOM 4188 N N . ASP B 1 256 ? 3.664 -44.656 -22.766 1 91.81 256 ASP B N 1
ATOM 4189 C CA . ASP B 1 256 ? 3.215 -44.469 -24.141 1 91.81 256 ASP B CA 1
ATOM 4190 C C . ASP B 1 256 ? 2.039 -43.5 -24.203 1 91.81 256 ASP B C 1
ATOM 4192 O O . ASP B 1 256 ? 1.986 -42.656 -25.094 1 91.81 256 ASP B O 1
ATOM 4196 N N . SER B 1 257 ? 1.231 -43.625 -23.281 1 92.5 257 SER B N 1
ATOM 4197 C CA . SER B 1 257 ? 0 -42.844 -23.281 1 92.5 257 SER B CA 1
ATOM 4198 C C . SER B 1 257 ? 0.288 -41.344 -23.047 1 92.5 257 SER B C 1
ATOM 4200 O O . SER B 1 257 ? -0.48 -40.5 -23.484 1 92.5 257 SER B O 1
ATOM 4202 N N . ILE B 1 258 ? 1.364 -41.125 -22.406 1 91.56 258 ILE B N 1
ATOM 4203 C CA . ILE B 1 258 ? 1.601 -39.719 -22.062 1 91.56 258 ILE B CA 1
ATOM 4204 C C . ILE B 1 258 ? 2.691 -39.156 -22.953 1 91.56 258 ILE B C 1
ATOM 4206 O O . ILE B 1 258 ? 3.17 -38.031 -22.734 1 91.56 258 ILE B O 1
ATOM 4210 N N . GLY B 1 259 ? 3.137 -39.875 -23.953 1 89.81 259 GLY B N 1
ATOM 4211 C CA . GLY B 1 259 ? 3.934 -39.312 -25.031 1 89.81 259 GLY B CA 1
ATOM 4212 C C . GLY B 1 259 ? 5.418 -39.625 -24.875 1 89.81 259 GLY B C 1
ATOM 4213 O O . GLY B 1 259 ? 6.246 -38.969 -25.531 1 89.81 259 GLY B O 1
ATOM 4214 N N . PHE B 1 260 ? 5.781 -40.5 -24.031 1 91.75 260 PHE B N 1
ATOM 4215 C CA . PHE B 1 260 ? 7.191 -40.875 -23.953 1 91.75 260 PHE B CA 1
ATOM 4216 C C . PHE B 1 260 ? 7.539 -41.906 -25.016 1 91.75 260 PHE B C 1
ATOM 4218 O O . PHE B 1 260 ? 6.727 -42.781 -25.312 1 91.75 260 PHE B O 1
ATOM 4225 N N . THR B 1 261 ? 8.789 -41.75 -25.469 1 86.81 261 THR B N 1
ATOM 4226 C CA . THR B 1 261 ? 9.234 -42.656 -26.531 1 86.81 261 THR B CA 1
ATOM 4227 C C . THR B 1 261 ? 9.727 -43.969 -25.922 1 86.81 261 THR B C 1
ATOM 4229 O O . THR B 1 261 ? 9.82 -44.969 -26.625 1 86.81 261 THR B O 1
ATOM 4232 N N . SER B 1 262 ? 10.086 -43.938 -24.625 1 91.31 262 SER B N 1
ATOM 4233 C CA . SER B 1 262 ? 10.562 -45.156 -23.984 1 91.31 262 SER B CA 1
ATOM 4234 C C . SER B 1 262 ? 10.219 -45.156 -22.5 1 91.31 262 SER B C 1
ATOM 4236 O O . SER B 1 262 ? 10.195 -44.094 -21.859 1 91.31 262 SER B O 1
ATOM 4238 N N . GLN B 1 263 ? 10.008 -46.344 -22.031 1 92.12 263 GLN B N 1
ATOM 4239 C CA . GLN B 1 263 ? 9.727 -46.5 -20.609 1 92.12 263 GLN B CA 1
ATOM 4240 C C . GLN B 1 263 ? 10.93 -46.094 -19.75 1 92.12 263 GLN B C 1
ATOM 4242 O O . GLN B 1 263 ? 10.758 -45.562 -18.656 1 92.12 263 GLN B O 1
ATOM 4247 N N . SER B 1 264 ? 12.078 -46.344 -20.312 1 93.06 264 SER B N 1
ATOM 4248 C CA . SER B 1 264 ? 13.297 -45.969 -19.578 1 93.06 264 SER B CA 1
ATOM 4249 C C . SER B 1 264 ? 13.391 -44.469 -19.375 1 93.06 264 SER B C 1
ATOM 4251 O O . SER B 1 264 ? 13.703 -44 -18.281 1 93.06 264 SER B O 1
ATOM 4253 N N . HIS B 1 265 ? 13.078 -43.812 -20.438 1 93.5 265 HIS B N 1
ATOM 4254 C CA . HIS B 1 265 ? 13.102 -42.344 -20.344 1 93.5 265 HIS B CA 1
ATOM 4255 C C . HIS B 1 265 ? 12.039 -41.844 -19.375 1 93.5 265 HIS B C 1
ATOM 4257 O O . HIS B 1 265 ? 12.305 -40.938 -18.578 1 93.5 265 HIS B O 1
ATOM 4263 N N . PHE B 1 266 ? 10.875 -42.406 -19.438 1 94.75 266 PHE B N 1
ATOM 4264 C CA . PHE B 1 266 ? 9.781 -42.062 -18.531 1 94.75 266 PHE B CA 1
ATOM 4265 C C . PHE B 1 266 ? 10.18 -42.312 -17.094 1 94.75 266 PHE B C 1
ATOM 4267 O O . PHE B 1 266 ? 10 -41.438 -16.219 1 94.75 266 PHE B O 1
ATOM 4274 N N . THR B 1 267 ? 10.711 -43.438 -16.828 1 93.69 267 THR B N 1
ATOM 4275 C CA . THR B 1 267 ? 11.078 -43.844 -15.469 1 93.69 267 THR B CA 1
ATOM 4276 C C . THR B 1 267 ? 12.109 -42.875 -14.891 1 93.69 267 THR B C 1
ATOM 4278 O O . THR B 1 267 ? 12 -42.438 -13.734 1 93.69 267 THR B O 1
ATOM 4281 N N . ARG B 1 268 ? 13.008 -42.5 -15.711 1 93.69 268 ARG B N 1
ATOM 4282 C CA . ARG B 1 268 ? 14.047 -41.562 -15.273 1 93.69 268 ARG B CA 1
ATOM 4283 C C . ARG B 1 268 ? 13.461 -40.188 -15 1 93.69 268 ARG B C 1
ATOM 4285 O O . ARG B 1 268 ? 13.75 -39.562 -13.969 1 93.69 268 ARG B O 1
ATOM 4292 N N . ALA B 1 269 ? 12.688 -39.75 -15.906 1 93.81 269 ALA B N 1
ATOM 4293 C CA . ALA B 1 269 ? 12.078 -38.438 -15.781 1 93.81 269 ALA B CA 1
ATOM 4294 C C . ALA B 1 269 ? 11.156 -38.375 -14.57 1 93.81 269 ALA B C 1
ATOM 4296 O O . ALA B 1 269 ? 11.141 -37.375 -13.844 1 93.81 269 ALA B O 1
ATOM 4297 N N . PHE B 1 270 ? 10.383 -39.438 -14.336 1 94.5 270 PHE B N 1
ATOM 4298 C CA . PHE B 1 270 ? 9.445 -39.469 -13.227 1 94.5 270 PHE B CA 1
ATOM 4299 C C . PHE B 1 270 ? 10.18 -39.5 -11.891 1 94.5 270 PHE B C 1
ATOM 4301 O O . PHE B 1 270 ? 9.773 -38.844 -10.945 1 94.5 270 PHE B O 1
ATOM 4308 N N . ARG B 1 271 ? 11.258 -40.188 -11.891 1 92.94 271 ARG B N 1
ATOM 4309 C CA . ARG B 1 271 ? 12.062 -40.219 -10.672 1 92.94 271 ARG B CA 1
ATOM 4310 C C . ARG B 1 271 ? 12.625 -38.844 -10.344 1 92.94 271 ARG B C 1
ATOM 4312 O O . ARG B 1 271 ? 12.633 -38.438 -9.18 1 92.94 271 ARG B O 1
ATOM 4319 N N . GLN B 1 272 ? 13.086 -38.188 -11.32 1 91.62 272 GLN B N 1
ATOM 4320 C CA . GLN B 1 272 ? 13.594 -36.812 -11.133 1 91.62 272 GLN B CA 1
ATOM 4321 C C . GLN B 1 272 ? 12.484 -35.875 -10.664 1 91.62 272 GLN B C 1
ATOM 4323 O O . GLN B 1 272 ? 12.719 -35 -9.828 1 91.62 272 GLN B O 1
ATOM 4328 N N . PHE B 1 273 ? 11.375 -36.125 -11.117 1 86.12 273 PHE B N 1
ATOM 4329 C CA . PHE B 1 273 ? 10.219 -35.25 -10.867 1 86.12 273 PHE B CA 1
ATOM 4330 C C . PHE B 1 273 ? 9.633 -35.531 -9.492 1 86.12 273 PHE B C 1
ATOM 4332 O O . PHE B 1 273 ? 9.336 -34.594 -8.742 1 86.12 273 PHE B O 1
ATOM 4339 N N . SER B 1 274 ? 9.461 -36.812 -9.062 1 83.31 274 SER B N 1
ATOM 4340 C CA . SER B 1 274 ? 8.695 -37.156 -7.871 1 83.31 274 SER B CA 1
ATOM 4341 C C . SER B 1 274 ? 9.602 -37.719 -6.77 1 83.31 274 SER B C 1
ATOM 4343 O O . SER B 1 274 ? 9.172 -37.875 -5.625 1 83.31 274 SER B O 1
ATOM 4345 N N . GLY B 1 275 ? 10.773 -38 -7.133 1 87.38 275 GLY B N 1
ATOM 4346 C CA . GLY B 1 275 ? 11.711 -38.562 -6.172 1 87.38 275 GLY B CA 1
ATOM 4347 C C . GLY B 1 275 ? 11.664 -40.062 -6.09 1 87.38 275 GLY B C 1
ATOM 4348 O O . GLY B 1 275 ? 12.484 -40.688 -5.41 1 87.38 275 GLY B O 1
ATOM 4349 N N . GLN B 1 276 ? 10.68 -40.688 -6.738 1 91 276 GLN B N 1
ATOM 4350 C CA . GLN B 1 276 ? 10.539 -42.125 -6.777 1 91 276 GLN B CA 1
ATOM 4351 C C . GLN B 1 276 ? 10.242 -42.625 -8.195 1 91 276 GLN B C 1
ATOM 4353 O O . GLN B 1 276 ? 9.859 -41.812 -9.062 1 91 276 GLN B O 1
ATOM 4358 N N . THR B 1 277 ? 10.469 -43.938 -8.398 1 93.19 277 THR B N 1
ATOM 4359 C CA . THR B 1 277 ? 10.109 -44.531 -9.68 1 93.19 277 THR B CA 1
ATOM 4360 C C . THR B 1 277 ? 8.602 -44.656 -9.812 1 93.19 277 THR B C 1
ATOM 4362 O O . THR B 1 277 ? 7.879 -44.625 -8.812 1 93.19 277 THR B O 1
ATOM 4365 N N . PRO B 1 278 ? 8.203 -44.75 -11.039 1 93.56 278 PRO B N 1
ATOM 4366 C CA . PRO B 1 278 ? 6.762 -44.938 -11.227 1 93.56 278 PRO B CA 1
ATOM 4367 C C . PRO B 1 278 ? 6.219 -46.125 -10.438 1 93.56 278 PRO B C 1
ATOM 4369 O O . PRO B 1 278 ? 5.168 -46.031 -9.797 1 93.56 278 PRO B O 1
ATOM 4372 N N . SER B 1 279 ? 6.887 -47.219 -10.484 1 91.88 279 SER B N 1
ATOM 4373 C CA . SER B 1 279 ? 6.469 -48.406 -9.742 1 91.88 279 SER B CA 1
ATOM 4374 C C . SER B 1 279 ? 6.469 -48.156 -8.242 1 91.88 279 SER B C 1
ATOM 4376 O O . SER B 1 279 ? 5.578 -48.625 -7.523 1 91.88 279 SER B O 1
ATOM 4378 N N . GLY B 1 280 ? 7.441 -47.531 -7.828 1 91.12 280 GLY B N 1
ATOM 4379 C CA . GLY B 1 280 ? 7.516 -47.156 -6.422 1 91.12 280 GLY B CA 1
ATOM 4380 C C . GLY B 1 280 ? 6.379 -46.25 -5.973 1 91.12 280 GLY B C 1
ATOM 4381 O O . GLY B 1 280 ? 5.805 -46.469 -4.902 1 91.12 280 GLY B O 1
ATOM 4382 N N . TRP B 1 281 ? 6.098 -45.312 -6.777 1 90.75 281 TRP B N 1
ATOM 4383 C CA . TRP B 1 281 ? 5.012 -44.375 -6.48 1 90.75 281 TRP B CA 1
ATOM 4384 C C . TRP B 1 281 ? 3.676 -45.094 -6.406 1 90.75 281 TRP B C 1
ATOM 4386 O O . TRP B 1 281 ? 2.887 -44.875 -5.484 1 90.75 281 TRP B O 1
ATOM 4396 N N . ARG B 1 282 ? 3.396 -45.938 -7.363 1 89.38 282 ARG B N 1
ATOM 4397 C CA . ARG B 1 282 ? 2.164 -46.719 -7.387 1 89.38 282 ARG B CA 1
ATOM 4398 C C . ARG B 1 282 ? 2.043 -47.594 -6.137 1 89.38 282 ARG B C 1
ATOM 4400 O O . ARG B 1 282 ? 0.972 -47.656 -5.531 1 89.38 282 ARG B O 1
ATOM 4407 N N . ALA B 1 283 ? 3.127 -48.156 -5.828 1 87.25 283 ALA B N 1
ATOM 4408 C CA . ALA B 1 283 ? 3.131 -49.031 -4.648 1 87.25 283 ALA B CA 1
ATOM 4409 C C . ALA B 1 283 ? 2.828 -48.219 -3.385 1 87.25 283 ALA B C 1
ATOM 4411 O O . ALA B 1 283 ? 2.131 -48.688 -2.488 1 87.25 283 ALA B O 1
ATOM 4412 N N . ALA B 1 284 ? 3.301 -47.062 -3.361 1 81.25 284 ALA B N 1
ATOM 4413 C CA . ALA B 1 284 ? 3.129 -46.188 -2.193 1 81.25 284 ALA B CA 1
ATOM 4414 C C . ALA B 1 284 ? 1.702 -45.656 -2.113 1 81.25 284 ALA B C 1
ATOM 4416 O O . ALA B 1 284 ? 1.185 -45.438 -1.02 1 81.25 284 ALA B O 1
ATOM 4417 N N . THR B 1 285 ? 1.142 -45.406 -3.219 1 74.62 285 THR B N 1
ATOM 4418 C CA . THR B 1 285 ? -0.199 -44.844 -3.264 1 74.62 285 THR B CA 1
ATOM 4419 C C . THR B 1 285 ? -1.255 -45.906 -3.016 1 74.62 285 THR B C 1
ATOM 4421 O O . THR B 1 285 ? -2.324 -45.625 -2.473 1 74.62 285 THR B O 1
ATOM 4424 N N . LEU B 1 286 ? -1.096 -47.125 -3.514 1 65.44 286 LEU B N 1
ATOM 4425 C CA . LEU B 1 286 ? -2.014 -48.25 -3.283 1 65.44 286 LEU B CA 1
ATOM 4426 C C . LEU B 1 286 ? -1.963 -48.688 -1.827 1 65.44 286 LEU B C 1
ATOM 4428 O O . LEU B 1 286 ? -2.914 -49.281 -1.329 1 65.44 286 LEU B O 1
ATOM 4432 N N . GLN B 1 287 ? -0.988 -48.281 -1.019 1 54.94 287 GLN B N 1
ATOM 4433 C CA . GLN B 1 287 ? -1.021 -48.594 0.401 1 54.94 287 GLN B CA 1
ATOM 4434 C C . GLN B 1 287 ? -1.8 -47.562 1.195 1 54.94 287 GLN B C 1
ATOM 4436 O O . GLN B 1 287 ? -2.533 -47.906 2.127 1 54.94 287 GLN B O 1
#

InterPro domains:
  IPR009057 Homedomain-like superfamily [SSF46689] (183-233)
  IPR009057 Homedomain-like superfamily [SSF46689] (236-284)
  IPR018060 AraC-like, DNA binding HTH domain [PF12833] (205-283)
  IPR018060 AraC-like, DNA binding HTH domain [PS01124] (183-284)
  IPR018060 AraC-like, DNA binding HTH domain [SM00342] (199-282)
  IPR018062 HTH domain AraC-type, conserved site [PS00041] (184-228)
  IPR018062 HTH domain AraC-type, conserved site [PS00041] (236-278)
  IPR020449 Transcription regulator HTH, AraC- type, HTH domain [PR00032] (251-266)
  IPR020449 Transcription regulator HTH, AraC- type, HTH domain [PR00032] (266-282)
  IPR050204 AraC/XylS family transcriptional regulators [PTHR46796] (59-284)